Protein AF-A0A925U4M0-F1 (afdb_monomer)

Mean predicted aligned error: 16.51 Å

Foldseek 3Di:
DQDDPVVVVVLLVVLLVLLPDPLDDPVLSVVSVVVSVVLVVVSVCLVQLEAEEEEAEAPPLCRQLLVCLQQVHNPGDDDPPPDWPPDKDKDWHDGPDPVQVPPSYTYIYIYFTYQPPDDPVVSLVSLVVRLLRHQEYEYGGQFADDPSSLVSLQSSQVSVHHYQYEHEQCLVDDPVRVVVSLVRNCVSCPVRHDSLSHYYWYSFHAWDWDW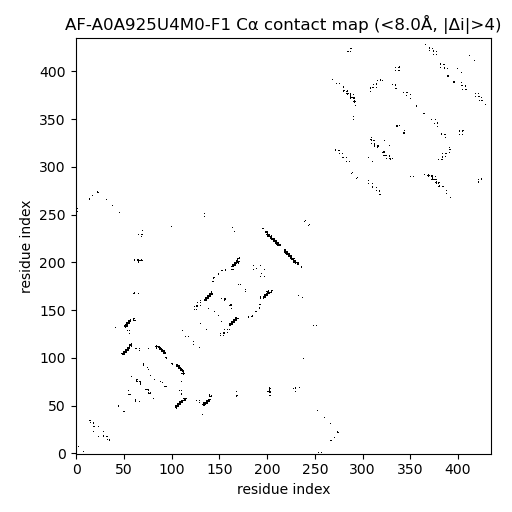DQDPVRDTDTDTHGDRIGCVSVVVSVSCCCPVCVVVSSVVSVVVVSVVVVVVSVVSLLVSLVSVLVVLLQVLLLVQLCCLLPVDPPPPPPCVQVNDLLNSLQVSCVSLPNHDDSVVSVVLLVQLLVLLPPVSVVLVVVSVCSVPPQVPDPPPPSNVVSLVNSLSRSVSSNLSSQLSNVQSSVVHQPPCGSNNSSVCCVVPDDSCVSSVVSNVVVVVVSVVPDDD

Nearest PDB structures (foldseek):
  1h65-assembly1_A  TM=5.424E-01  e=2.725E-06  Pisum sativum
  5gom-assembly1_A  TM=4.362E-01  e=3.294E-06  Homo sapiens
  1tq4-assembly1_A  TM=2.977E-01  e=3.727E-07  Mus musculus
  5fph-assembly4_C  TM=3.070E-01  e=1.404E-06  Mus musculus
  6jfl-assembly3_C  TM=3.004E-01  e=1.364E-05  Homo sapiens

Secondary structure (DSSP, 8-state):
-PPPHHHHHHHHHHHHHHHTSTTS-HHHHHHHHHHHHHHHHHHHHHHTTEEEEEEEE-TTS-HHHHHHHHHTS--S---SS-----S-EEEEE--S-TTTGGG--EEEEEE---GGGS-HHHHHHHHHHHHHH-SEEEEEESSS--HHHHHHHHHHHHTT--EEEEE--GGGS-HHHHHHHHHHHHHHTTTTS-GGGEEE-BSSPPPEEEEEE-TTS-EEEEEEPPPPB-HHHHHHHHHHHHHSHHHHHHHHHHHHHHHHHHHHHHHHHHHHHHHHHHHHHHHHHHHHHHHHH--TT-HHHHHHHT-HHHHHHHHHHHHT----HHHHHHHHHHHHHHH-HHHHHHHHHHHGGGTSTTS-TTTHHHHHHHHHHHHHHHHHHHHHHHHHHHHHTTS-GGGHHHHHHHHHHHHS-HHHHHHHHHHHHHHHHHTT---

Solvent-accessible surface area (backbone atoms only — not comparable to full-atom values): 24333 Å² total; per-residue (Å²): 129,79,81,56,68,68,61,54,53,55,50,50,51,52,52,49,56,53,48,71,37,90,86,55,55,74,71,54,30,50,54,52,48,53,53,52,50,52,53,50,56,54,51,50,34,62,74,62,44,48,44,33,38,29,38,41,38,50,67,87,26,44,61,39,38,36,50,20,44,75,62,73,45,89,82,50,80,77,62,96,70,90,61,76,57,86,60,78,46,76,44,83,46,79,77,89,55,77,86,67,68,74,76,75,60,44,38,28,40,31,47,52,56,40,55,79,79,51,58,76,74,52,37,54,49,49,52,52,50,52,54,70,67,30,67,34,36,39,39,31,34,62,65,71,76,50,72,68,56,46,52,50,54,48,54,40,39,78,70,72,45,55,57,37,41,32,37,26,55,49,79,79,50,53,76,66,55,52,51,52,39,49,55,54,43,54,63,72,37,60,94,68,48,57,74,86,33,56,37,63,25,13,32,72,35,72,64,41,81,42,76,44,74,43,98,86,72,50,77,44,81,42,83,39,81,49,76,54,43,48,65,63,46,51,51,48,53,48,48,52,51,66,80,35,36,72,59,50,53,50,48,50,49,50,55,47,51,49,56,50,52,52,53,53,50,52,53,52,52,54,53,38,52,51,55,46,49,56,52,37,53,53,50,18,47,52,41,12,48,48,65,30,61,60,72,84,88,51,71,92,71,43,72,60,74,68,30,69,24,45,54,42,32,53,44,22,48,64,67,69,54,76,54,53,63,70,58,21,41,52,51,47,51,50,48,38,56,34,51,33,69,66,39,49,53,54,53,51,62,61,72,51,64,81,70,67,66,79,80,44,85,94,62,50,62,70,72,50,16,56,63,50,10,53,50,48,21,49,55,42,45,53,52,44,54,47,50,50,49,26,56,75,64,77,38,54,68,96,66,35,58,43,51,52,40,50,48,50,66,73,73,50,62,65,67,71,72,41,45,68,50,50,53,56,53,52,56,55,50,67,75,66,58,80,134

Sequence (435 aa):
MPKSAAQYESTIEALRKLAASDELRDSERQAIGKELGEITEMLKKLEDGRVEIAVYGEINAGKSALLNALLGRKAFEVAAVGGKTRERVKADWTPTSKEFSANGAKLVLVDTPGLNEVDGATRELVARETARYADLVLFVTDGDLNEVEFNAVKTLHDLNKPVILVLNKIDRFTQRELSEIRASVAGRVKGIVADQDFVFAAGQPLPALRITVLPDGSEREEMRERKPIVEDLQARIFEILTREGKAVVALNASLFASEMSERIARLKVEARSAEAKALIEKFMWGKATVVAFNPVPWLDILGVVASDATMIVMLSRVYGEPISHENAQKLTNEIIGAWGVTGFVTLAMHLAASTIKTALPGVGVAVTALPQGLAAAWATYIVGNAASVYFRDGGWGKKGAKTIVKNILKNTDRASVLAPVKDRLTARLRTRAPE

Radius of gyration: 34.2 Å; Cα contacts (8 Å, |Δi|>4): 522; chains: 1; bounding box: 85×41×114 Å

Structure (mmCIF, N/CA/C/O backbone):
data_AF-A0A925U4M0-F1
#
_entry.id   AF-A0A925U4M0-F1
#
loop_
_atom_site.group_PDB
_atom_site.id
_atom_site.type_symbol
_atom_site.label_atom_id
_atom_site.label_alt_id
_atom_site.label_comp_id
_atom_site.label_asym_id
_atom_site.label_entity_id
_atom_site.label_seq_id
_atom_site.pdbx_PDB_ins_code
_atom_site.Cartn_x
_atom_site.Cartn_y
_atom_site.Cartn_z
_atom_site.occupancy
_atom_site.B_iso_or_equiv
_atom_site.auth_seq_id
_atom_site.auth_comp_id
_atom_site.auth_asym_id
_atom_site.auth_atom_id
_atom_site.pdbx_PDB_model_num
ATOM 1 N N . MET A 1 1 ? -7.082 -19.108 -11.069 1.00 28.72 1 MET A N 1
ATOM 2 C CA . MET A 1 1 ? -6.137 -19.159 -9.935 1.00 28.72 1 MET A CA 1
ATOM 3 C C . MET A 1 1 ? -5.183 -17.986 -10.074 1.00 28.72 1 MET A C 1
ATOM 5 O O . MET A 1 1 ? -4.778 -17.733 -11.206 1.00 28.72 1 MET A O 1
ATOM 9 N N . PRO A 1 2 ? -4.881 -17.235 -9.001 1.00 37.66 2 PRO A N 1
ATOM 10 C CA . PRO A 1 2 ? -3.840 -16.212 -9.062 1.00 37.66 2 PRO A CA 1
ATOM 11 C C . PRO A 1 2 ? -2.529 -16.865 -9.526 1.00 37.66 2 PRO A C 1
ATOM 13 O O . PRO A 1 2 ? -2.310 -18.053 -9.274 1.00 37.66 2 PRO A O 1
ATOM 16 N N . LYS A 1 3 ? -1.699 -16.119 -10.265 1.00 41.25 3 LYS A N 1
ATOM 17 C CA . LYS A 1 3 ? -0.364 -16.567 -10.696 1.00 41.25 3 LYS A CA 1
ATOM 18 C C . LYS A 1 3 ? 0.365 -17.181 -9.494 1.00 41.25 3 LYS A C 1
ATOM 20 O O . LYS A 1 3 ? 0.305 -16.617 -8.405 1.00 41.25 3 LYS A O 1
ATOM 25 N N . SER A 1 4 ? 0.983 -18.351 -9.672 1.00 50.88 4 SER A N 1
ATOM 26 C CA . SER A 1 4 ? 1.603 -19.113 -8.578 1.00 50.88 4 SER A CA 1
ATOM 27 C C . SER A 1 4 ? 2.565 -18.231 -7.776 1.00 50.88 4 SER A C 1
ATOM 29 O O . SER A 1 4 ? 3.336 -17.501 -8.397 1.00 50.88 4 SER A O 1
ATOM 31 N N . ALA A 1 5 ? 2.569 -18.327 -6.442 1.00 51.12 5 ALA A N 1
ATOM 32 C CA . ALA A 1 5 ? 3.470 -17.582 -5.547 1.00 51.12 5 ALA A CA 1
ATOM 33 C C . ALA A 1 5 ? 4.942 -17.587 -6.022 1.00 51.12 5 ALA A C 1
ATOM 35 O O . ALA A 1 5 ? 5.583 -16.541 -6.077 1.00 51.12 5 ALA A O 1
ATOM 36 N N . ALA A 1 6 ? 5.410 -18.719 -6.559 1.00 51.22 6 ALA A N 1
ATOM 37 C CA . ALA A 1 6 ? 6.735 -18.878 -7.170 1.00 51.22 6 ALA A CA 1
ATOM 38 C C . ALA A 1 6 ? 7.049 -17.888 -8.321 1.00 51.22 6 ALA A C 1
ATOM 40 O O . ALA A 1 6 ? 8.199 -17.507 -8.559 1.00 51.22 6 ALA A O 1
ATOM 41 N N . GLN A 1 7 ? 6.032 -17.438 -9.062 1.00 53.56 7 GLN A N 1
ATOM 42 C CA . GLN A 1 7 ? 6.191 -16.467 -10.148 1.00 53.56 7 GLN A CA 1
ATOM 43 C C . GLN A 1 7 ? 6.375 -15.039 -9.610 1.00 53.56 7 GLN A C 1
ATOM 45 O O . GLN A 1 7 ? 7.079 -14.238 -10.226 1.00 53.56 7 GLN A O 1
ATOM 50 N N . TYR A 1 8 ? 5.788 -14.723 -8.452 1.00 57.88 8 TYR A N 1
ATOM 51 C CA . TYR A 1 8 ? 6.026 -13.458 -7.758 1.00 57.88 8 TYR A CA 1
ATOM 52 C C . TYR A 1 8 ? 7.397 -13.445 -7.084 1.00 57.88 8 TYR A C 1
ATOM 54 O O . TYR A 1 8 ? 8.124 -12.469 -7.251 1.00 57.88 8 TYR A O 1
ATOM 62 N N . GLU A 1 9 ? 7.793 -14.536 -6.424 1.00 61.78 9 GLU A N 1
ATOM 63 C CA . GLU A 1 9 ? 9.118 -14.660 -5.801 1.00 61.78 9 GLU A CA 1
ATOM 64 C C . GLU A 1 9 ? 10.250 -14.466 -6.813 1.00 61.78 9 GLU A C 1
ATOM 66 O O . GLU A 1 9 ? 11.107 -13.604 -6.624 1.00 61.78 9 GLU A O 1
ATOM 71 N N . SER A 1 10 ? 10.211 -15.189 -7.938 1.00 57.25 10 SER A N 1
ATOM 72 C CA . SER A 1 10 ? 11.219 -15.050 -9.000 1.00 57.25 10 SER A CA 1
ATOM 73 C C . SER A 1 10 ? 11.264 -13.639 -9.598 1.00 57.25 10 SER A C 1
ATOM 75 O O . SER A 1 10 ? 12.342 -13.127 -9.910 1.00 57.25 10 SER A O 1
ATOM 77 N N . THR A 1 11 ? 10.112 -12.972 -9.719 1.00 57.16 11 THR A N 1
ATOM 78 C CA . THR A 1 11 ? 10.042 -11.589 -10.214 1.00 57.16 11 THR A CA 1
ATOM 79 C C . THR A 1 11 ? 10.620 -10.598 -9.201 1.00 57.16 11 THR A C 1
ATOM 81 O O . THR A 1 11 ? 11.370 -9.700 -9.582 1.00 57.16 11 THR A O 1
ATOM 84 N N . ILE A 1 12 ? 10.321 -10.768 -7.912 1.00 64.88 12 ILE A N 1
ATOM 85 C CA . ILE A 1 12 ? 10.862 -9.932 -6.832 1.00 64.88 12 ILE A CA 1
ATOM 86 C C . ILE A 1 12 ? 12.367 -10.124 -6.704 1.00 64.88 12 ILE A C 1
ATOM 88 O O . ILE A 1 12 ? 13.091 -9.148 -6.529 1.00 64.88 12 ILE A O 1
ATOM 92 N N . GLU A 1 13 ? 12.861 -11.353 -6.827 1.00 67.12 13 GLU A N 1
ATOM 93 C CA . GLU A 1 13 ? 14.292 -11.622 -6.761 1.00 67.12 13 GLU A CA 1
ATOM 94 C C . GLU A 1 13 ? 15.044 -10.994 -7.943 1.00 67.12 13 GLU A C 1
ATOM 96 O O . GLU A 1 13 ? 16.106 -10.399 -7.752 1.00 67.12 13 GLU A O 1
ATOM 101 N N . ALA A 1 14 ? 14.470 -11.045 -9.150 1.00 60.22 14 ALA A N 1
ATOM 102 C CA . ALA A 1 14 ? 15.018 -10.348 -10.311 1.00 60.22 14 ALA A CA 1
ATOM 103 C C . ALA A 1 14 ? 15.070 -8.823 -10.093 1.00 60.22 14 ALA A C 1
ATOM 105 O O . ALA A 1 14 ? 16.098 -8.199 -10.353 1.00 60.22 14 ALA A O 1
ATOM 106 N N . LEU A 1 15 ? 14.003 -8.229 -9.548 1.00 61.56 15 LEU A N 1
ATOM 107 C CA . LEU A 1 15 ? 13.962 -6.797 -9.234 1.00 61.56 15 LEU A CA 1
ATOM 108 C C . LEU A 1 15 ? 14.928 -6.411 -8.102 1.00 61.56 15 LEU A C 1
ATOM 110 O O . LEU A 1 15 ? 15.533 -5.345 -8.162 1.00 61.56 15 LEU A O 1
ATOM 114 N N . ARG A 1 16 ? 15.136 -7.275 -7.099 1.00 68.00 16 ARG A N 1
ATOM 115 C CA . ARG A 1 16 ? 16.151 -7.064 -6.051 1.00 68.00 16 ARG A CA 1
ATOM 116 C C . ARG A 1 16 ? 17.565 -7.075 -6.621 1.00 68.00 16 ARG A C 1
ATOM 118 O O . ARG A 1 16 ? 18.362 -6.218 -6.254 1.00 68.00 16 ARG A O 1
ATOM 125 N N . LYS A 1 17 ? 17.873 -8.015 -7.523 1.00 65.81 17 LYS A N 1
ATOM 126 C CA . LYS A 1 17 ? 19.178 -8.077 -8.207 1.00 65.81 17 LYS A CA 1
ATOM 127 C C . LYS A 1 17 ? 19.435 -6.818 -9.029 1.00 65.81 17 LYS A C 1
ATOM 129 O O . LYS A 1 17 ? 20.536 -6.283 -8.979 1.00 65.81 17 LYS A O 1
ATOM 134 N N . LEU A 1 18 ? 18.409 -6.312 -9.709 1.00 61.78 18 LEU A N 1
ATOM 135 C CA . LEU A 1 18 ? 18.486 -5.046 -10.427 1.00 61.78 18 LEU A CA 1
ATOM 136 C C . LEU A 1 18 ? 18.693 -3.856 -9.477 1.00 61.78 18 LEU A C 1
ATOM 138 O O . LEU A 1 18 ? 19.585 -3.048 -9.710 1.00 61.78 18 LEU A O 1
ATOM 142 N N . ALA A 1 19 ? 17.922 -3.756 -8.390 1.00 61.25 19 ALA A N 1
ATOM 143 C CA . ALA A 1 19 ? 18.089 -2.690 -7.400 1.00 61.25 19 ALA A CA 1
ATOM 144 C C . ALA A 1 19 ? 19.505 -2.688 -6.792 1.00 61.25 19 ALA A C 1
ATOM 146 O O . ALA A 1 19 ? 20.072 -1.629 -6.535 1.00 61.25 19 ALA A O 1
ATOM 147 N N . ALA A 1 20 ? 20.099 -3.869 -6.608 1.00 64.81 20 ALA A N 1
ATOM 148 C CA . ALA A 1 20 ? 21.465 -4.034 -6.119 1.00 64.81 20 ALA A CA 1
ATOM 149 C C . ALA A 1 20 ? 22.556 -3.775 -7.177 1.00 64.81 20 ALA A C 1
ATOM 151 O O . ALA A 1 20 ? 23.730 -3.724 -6.822 1.00 64.81 20 ALA A O 1
ATOM 152 N N . SER A 1 21 ? 22.203 -3.615 -8.456 1.00 63.81 21 SER A N 1
ATOM 153 C CA . SER A 1 21 ? 23.168 -3.323 -9.521 1.00 63.81 21 SER A CA 1
ATOM 154 C C . SER A 1 21 ? 23.611 -1.858 -9.486 1.00 63.81 21 SER A C 1
ATOM 156 O O . SER A 1 21 ? 22.821 -0.968 -9.162 1.00 63.81 21 SER A O 1
ATOM 158 N N . ASP A 1 22 ? 24.869 -1.583 -9.837 1.00 58.28 22 ASP A N 1
ATOM 159 C CA . ASP A 1 22 ? 25.444 -0.223 -9.888 1.00 58.28 22 ASP A CA 1
ATOM 160 C C . ASP A 1 22 ? 24.971 0.611 -11.090 1.00 58.28 22 ASP A C 1
ATOM 162 O O . ASP A 1 22 ? 25.480 1.699 -11.348 1.00 58.28 22 ASP A O 1
ATOM 166 N N . GLU A 1 23 ? 23.985 0.114 -11.837 1.00 53.41 23 GLU A N 1
ATOM 167 C CA . GLU A 1 23 ? 23.449 0.771 -13.030 1.00 53.41 23 GLU A CA 1
ATOM 168 C C . GLU A 1 23 ? 22.382 1.836 -12.707 1.00 53.41 23 GLU A C 1
ATOM 170 O O . GLU A 1 23 ? 22.063 2.666 -13.560 1.00 53.41 23 GLU A O 1
ATOM 175 N N . LEU A 1 24 ? 21.850 1.843 -11.479 1.00 54.28 24 LEU A N 1
ATOM 176 C CA . LEU A 1 24 ? 20.812 2.771 -11.013 1.00 54.28 24 LEU A CA 1
ATOM 177 C C . LEU A 1 24 ? 21.396 3.890 -10.144 1.00 54.28 24 LEU A C 1
ATOM 179 O O . LEU A 1 24 ? 22.351 3.679 -9.397 1.00 54.28 24 LEU A O 1
ATOM 183 N N . ARG A 1 25 ? 20.784 5.080 -10.180 1.00 54.09 25 ARG A N 1
ATOM 184 C CA . ARG A 1 25 ? 21.136 6.163 -9.244 1.00 54.09 25 ARG A CA 1
ATOM 185 C C . ARG A 1 25 ? 20.678 5.806 -7.830 1.00 54.09 25 ARG A C 1
ATOM 187 O O . ARG A 1 25 ? 19.653 5.150 -7.657 1.00 54.09 25 ARG A O 1
ATOM 194 N N . ASP A 1 26 ? 21.353 6.334 -6.811 1.00 60.19 26 ASP A N 1
ATOM 195 C CA . ASP A 1 26 ? 21.027 6.057 -5.401 1.00 60.19 26 ASP A CA 1
ATOM 196 C C . ASP A 1 26 ? 19.564 6.360 -5.033 1.00 60.19 26 ASP A C 1
ATOM 198 O O . ASP A 1 26 ? 18.933 5.605 -4.292 1.00 60.19 26 ASP A O 1
ATOM 202 N N . SER A 1 27 ? 18.986 7.424 -5.598 1.00 51.03 27 SER A N 1
ATOM 203 C CA . SER A 1 27 ? 17.575 7.778 -5.402 1.00 51.03 27 SER A CA 1
ATOM 204 C C . SER A 1 27 ? 16.608 6.754 -6.007 1.00 51.03 27 SER A C 1
ATOM 206 O O . SER A 1 27 ? 15.559 6.475 -5.432 1.00 51.03 27 SER A O 1
ATOM 208 N N . GLU A 1 28 ? 16.959 6.183 -7.163 1.00 55.91 28 GLU A N 1
ATOM 209 C CA . GLU A 1 28 ? 16.168 5.158 -7.858 1.00 55.91 28 GLU A CA 1
ATOM 210 C C . GLU A 1 28 ? 16.283 3.826 -7.106 1.00 55.91 28 GLU A C 1
ATOM 212 O O . GLU A 1 28 ? 15.276 3.181 -6.820 1.00 55.91 28 GLU A O 1
ATOM 217 N N . ARG A 1 29 ? 17.496 3.469 -6.666 1.00 62.03 29 ARG A N 1
ATOM 218 C CA . ARG A 1 29 ? 17.763 2.301 -5.817 1.00 62.03 29 ARG A CA 1
ATOM 219 C C . ARG A 1 29 ? 16.961 2.345 -4.512 1.00 62.03 29 ARG A C 1
ATOM 221 O O . ARG A 1 29 ? 16.374 1.334 -4.130 1.00 62.03 29 ARG A O 1
ATOM 228 N N . GLN A 1 30 ? 16.892 3.497 -3.842 1.00 61.69 30 GLN A N 1
ATOM 229 C CA . GLN A 1 30 ? 16.105 3.654 -2.612 1.00 61.69 30 GLN A CA 1
ATOM 230 C C . GLN A 1 30 ? 14.595 3.552 -2.853 1.00 61.69 30 GLN A C 1
ATOM 232 O O . GLN A 1 30 ? 13.906 2.878 -2.086 1.00 61.69 30 GLN A O 1
ATOM 237 N N . ALA A 1 31 ? 14.076 4.182 -3.912 1.00 61.53 31 ALA A N 1
ATOM 238 C CA . ALA A 1 31 ? 12.654 4.119 -4.248 1.00 61.53 31 ALA A CA 1
ATOM 239 C C . ALA A 1 31 ? 12.213 2.681 -4.568 1.00 61.53 31 ALA A C 1
ATOM 241 O O . ALA A 1 31 ? 11.257 2.180 -3.974 1.00 61.53 31 ALA A O 1
ATOM 242 N N . ILE A 1 32 ? 12.975 1.991 -5.423 1.00 62.84 32 ILE A N 1
ATOM 243 C CA . ILE A 1 32 ? 12.726 0.594 -5.793 1.00 62.84 32 ILE A CA 1
ATOM 244 C C . ILE A 1 32 ? 12.887 -0.318 -4.572 1.00 62.84 32 ILE A C 1
ATOM 246 O O . ILE A 1 32 ? 12.064 -1.200 -4.348 1.00 62.84 32 ILE A O 1
ATOM 250 N N . GLY A 1 33 ? 13.916 -0.101 -3.747 1.00 65.50 33 GLY A N 1
ATOM 251 C CA . GLY A 1 33 ? 14.148 -0.882 -2.532 1.00 65.50 33 GLY A CA 1
ATOM 252 C C . GLY A 1 33 ? 12.995 -0.782 -1.532 1.00 65.50 33 GLY A C 1
ATOM 253 O O . GLY A 1 33 ? 12.542 -1.807 -1.019 1.00 65.50 33 GLY A O 1
ATOM 254 N N . LYS A 1 34 ? 12.474 0.431 -1.303 1.00 65.38 34 LYS A N 1
ATOM 255 C CA . LYS A 1 34 ? 11.296 0.658 -0.455 1.00 65.38 34 LYS A CA 1
ATOM 256 C C . LYS A 1 34 ? 10.076 -0.074 -1.011 1.00 65.38 34 LYS A C 1
ATOM 258 O O . LYS A 1 34 ? 9.442 -0.838 -0.291 1.00 65.38 34 LYS A O 1
ATOM 263 N N . GLU A 1 35 ? 9.792 0.105 -2.296 1.00 62.12 35 GLU A N 1
ATOM 264 C CA . GLU A 1 35 ? 8.637 -0.506 -2.955 1.00 62.12 35 GLU A CA 1
ATOM 265 C C . GLU A 1 35 ? 8.719 -2.044 -2.977 1.00 62.12 35 GLU A C 1
ATOM 267 O O . GLU A 1 35 ? 7.726 -2.720 -2.724 1.00 62.12 35 GLU A O 1
ATOM 272 N N . LEU A 1 36 ? 9.908 -2.625 -3.171 1.00 64.56 36 LEU A N 1
ATOM 273 C CA . LEU A 1 36 ? 10.122 -4.075 -3.070 1.00 64.56 36 LEU A CA 1
ATOM 274 C C . LEU A 1 36 ? 9.954 -4.605 -1.645 1.00 64.56 36 LEU A C 1
ATOM 276 O O . LEU A 1 36 ? 9.440 -5.714 -1.467 1.00 64.56 36 LEU A O 1
ATOM 280 N N . GLY A 1 37 ? 10.390 -3.841 -0.640 1.00 67.56 37 GLY A N 1
ATOM 281 C CA . GLY A 1 37 ? 10.154 -4.159 0.767 1.00 67.56 37 GLY A CA 1
ATOM 282 C C . GLY A 1 37 ? 8.659 -4.253 1.069 1.00 67.56 37 GLY A C 1
ATOM 283 O O . GLY A 1 37 ? 8.209 -5.271 1.595 1.00 67.56 37 GLY A O 1
ATOM 284 N N . GLU A 1 38 ? 7.893 -3.248 0.633 1.00 66.12 38 GLU A N 1
ATOM 285 C CA . GLU A 1 38 ? 6.431 -3.198 0.773 1.00 66.12 38 GLU A CA 1
ATOM 286 C C . GLU A 1 38 ? 5.757 -4.412 0.113 1.00 66.12 38 GLU A C 1
ATOM 288 O O . GLU A 1 38 ? 5.007 -5.139 0.766 1.00 66.12 38 GLU A O 1
ATOM 293 N N . ILE A 1 39 ? 6.078 -4.692 -1.158 1.00 64.12 39 ILE A N 1
ATOM 294 C CA . ILE A 1 39 ? 5.521 -5.837 -1.903 1.00 64.12 39 ILE A CA 1
ATOM 295 C C . ILE A 1 39 ? 5.818 -7.159 -1.176 1.00 64.12 39 ILE A C 1
ATOM 297 O O . ILE A 1 39 ? 4.949 -8.026 -1.071 1.00 64.12 39 ILE A O 1
ATOM 301 N N . THR A 1 40 ? 7.040 -7.319 -0.659 1.00 67.44 40 THR A N 1
ATOM 302 C CA . THR A 1 40 ? 7.457 -8.537 0.052 1.00 67.44 40 THR A CA 1
ATOM 303 C C . THR A 1 40 ? 6.652 -8.736 1.336 1.00 67.44 40 THR A C 1
ATOM 305 O O . THR A 1 40 ? 6.177 -9.841 1.596 1.00 67.44 40 THR A O 1
ATOM 308 N N . GLU A 1 41 ? 6.493 -7.685 2.149 1.00 70.06 41 GLU A N 1
ATOM 309 C CA . GLU A 1 41 ? 5.750 -7.773 3.412 1.00 70.06 41 GLU A CA 1
ATOM 310 C C . GLU A 1 41 ? 4.291 -8.170 3.165 1.00 70.06 41 GLU A C 1
ATOM 312 O O . GLU A 1 41 ? 3.733 -9.018 3.868 1.00 70.06 41 GLU A O 1
ATOM 317 N N . MET A 1 42 ? 3.693 -7.608 2.120 1.00 65.19 42 MET A N 1
ATOM 318 C CA . MET A 1 42 ? 2.308 -7.874 1.771 1.00 65.19 42 MET A CA 1
ATOM 319 C C . MET A 1 42 ? 2.092 -9.278 1.176 1.00 65.19 42 MET A C 1
ATOM 321 O O . MET A 1 42 ? 1.094 -9.922 1.496 1.00 65.19 42 MET A O 1
ATOM 325 N N . LEU A 1 43 ? 3.022 -9.804 0.367 1.00 64.44 43 LEU A N 1
ATOM 326 C CA . LEU A 1 43 ? 2.958 -11.205 -0.085 1.00 64.44 43 LEU A CA 1
ATOM 327 C C . LEU A 1 43 ? 3.067 -12.178 1.084 1.00 64.44 43 LEU A C 1
ATOM 329 O O . LEU A 1 43 ? 2.277 -13.113 1.182 1.00 64.44 43 LEU A O 1
ATOM 333 N N . LYS A 1 44 ? 3.978 -11.902 2.021 1.00 68.00 44 LYS A N 1
ATOM 334 C CA . LYS A 1 44 ? 4.116 -12.700 3.238 1.00 68.00 44 LYS A CA 1
ATOM 335 C C . LYS A 1 44 ? 2.825 -12.693 4.065 1.00 68.00 44 LYS A C 1
ATOM 337 O O . LYS A 1 44 ? 2.435 -13.715 4.617 1.00 68.00 44 LYS A O 1
ATOM 342 N N . LYS A 1 45 ? 2.132 -11.550 4.149 1.00 69.38 45 LYS A N 1
ATOM 343 C CA . LYS A 1 45 ? 0.817 -11.450 4.807 1.00 69.38 45 LYS A CA 1
ATOM 344 C C . LYS A 1 45 ? -0.217 -12.381 4.155 1.00 69.38 45 LYS A C 1
ATOM 346 O O . LYS A 1 45 ? -0.948 -13.060 4.877 1.00 69.38 45 LYS A O 1
ATOM 351 N N . LEU A 1 46 ? -0.255 -12.430 2.821 1.00 64.44 46 LEU A N 1
ATOM 352 C CA . LEU A 1 46 ? -1.151 -13.312 2.065 1.00 64.44 46 LEU A CA 1
ATOM 353 C C . LEU A 1 46 ? -0.819 -14.796 2.263 1.00 64.44 46 LEU A C 1
ATOM 355 O O . LEU A 1 46 ? -1.729 -15.587 2.496 1.00 64.44 46 LEU A O 1
ATOM 359 N N . GLU A 1 47 ? 0.461 -15.169 2.199 1.00 62.62 47 GLU A N 1
ATOM 360 C CA . GLU A 1 47 ? 0.920 -16.549 2.417 1.00 62.62 47 GLU A CA 1
ATOM 361 C C . GLU A 1 47 ? 0.612 -17.045 3.829 1.00 62.62 47 GLU A C 1
ATOM 363 O O . GLU A 1 47 ? 0.133 -18.164 4.007 1.00 62.62 47 GLU A O 1
ATOM 368 N N . ASP A 1 48 ? 0.829 -16.194 4.832 1.00 66.88 48 ASP A N 1
ATOM 369 C CA . ASP A 1 48 ? 0.566 -16.532 6.229 1.00 66.88 48 ASP A CA 1
ATOM 370 C C . ASP A 1 48 ? -0.937 -16.577 6.570 1.00 66.88 48 ASP A C 1
ATOM 372 O O . ASP A 1 48 ? -1.289 -16.930 7.699 1.00 66.88 48 ASP A O 1
ATOM 376 N N . GLY A 1 49 ? -1.823 -16.163 5.651 1.00 66.06 49 GLY A N 1
ATOM 377 C CA . GLY A 1 49 ? -3.253 -15.998 5.925 1.00 66.06 49 GLY A CA 1
ATOM 378 C C . GLY A 1 49 ? -3.518 -15.030 7.084 1.00 66.06 49 GLY A C 1
ATOM 379 O O . GLY A 1 49 ? -4.440 -15.245 7.878 1.00 66.06 49 GLY A O 1
ATOM 380 N N . ARG A 1 50 ? -2.661 -14.010 7.235 1.00 76.38 50 ARG A N 1
ATOM 381 C CA . ARG A 1 50 ? -2.728 -13.033 8.328 1.00 76.38 50 ARG A CA 1
ATOM 382 C C . ARG A 1 50 ? -3.770 -11.965 8.027 1.00 76.38 50 ARG A C 1
ATOM 384 O O . ARG A 1 50 ? -3.723 -11.333 6.974 1.00 76.38 50 ARG A O 1
ATOM 391 N N . VAL A 1 51 ? -4.652 -11.733 8.993 1.00 79.69 51 VAL A N 1
ATOM 392 C CA . VAL A 1 51 ? -5.631 -10.645 8.968 1.00 79.69 51 VAL A CA 1
ATOM 393 C C . VAL A 1 51 ? -5.161 -9.555 9.923 1.00 79.69 51 VAL A C 1
ATOM 395 O O . VAL A 1 51 ? -5.050 -9.785 11.128 1.00 79.69 51 VAL A O 1
ATOM 398 N N . GLU A 1 52 ? -4.869 -8.374 9.387 1.00 85.75 52 GLU A N 1
ATOM 399 C CA . GLU A 1 52 ? -4.421 -7.216 10.159 1.00 85.75 52 GLU A CA 1
ATOM 400 C C . GLU A 1 52 ? -5.602 -6.288 10.464 1.00 85.75 52 GLU A C 1
ATOM 402 O O . GLU A 1 52 ? -6.237 -5.733 9.565 1.00 85.75 52 GLU A O 1
ATOM 407 N N . ILE A 1 53 ? -5.879 -6.106 11.753 1.00 89.81 53 ILE A N 1
ATOM 408 C CA . ILE A 1 53 ? -6.894 -5.193 12.273 1.00 89.81 53 ILE A CA 1
ATOM 409 C C . ILE A 1 53 ? -6.160 -3.976 12.826 1.00 89.81 53 ILE A C 1
ATOM 411 O O . ILE A 1 53 ? -5.482 -4.062 13.852 1.00 89.81 53 ILE A O 1
ATOM 415 N N . ALA A 1 54 ? -6.271 -2.845 12.140 1.00 90.31 54 ALA A N 1
ATOM 416 C CA . ALA A 1 54 ? -5.599 -1.620 12.550 1.00 90.31 54 ALA A CA 1
ATOM 417 C C . ALA A 1 54 ? -6.532 -0.715 13.347 1.00 90.31 54 ALA A C 1
ATOM 419 O O . ALA A 1 54 ? -7.708 -0.575 13.018 1.00 90.31 54 ALA A O 1
ATOM 420 N N . VAL A 1 55 ? -5.998 -0.056 14.371 1.00 90.06 55 VAL A N 1
ATOM 421 C CA . VAL A 1 55 ? -6.739 0.934 15.156 1.00 90.06 55 VAL A CA 1
ATOM 422 C C . VAL A 1 55 ? -6.315 2.323 14.740 1.00 90.06 55 VAL A C 1
ATOM 424 O O . VAL A 1 55 ? -5.127 2.631 14.748 1.00 90.06 55 VAL A O 1
ATOM 427 N N . TYR A 1 56 ? -7.283 3.165 14.399 1.00 88.00 56 TYR A N 1
ATOM 428 C CA . TYR A 1 56 ? -7.075 4.521 13.907 1.00 88.00 56 TYR A CA 1
ATOM 429 C C . TYR A 1 56 ? -7.938 5.516 14.683 1.00 88.00 56 TYR A C 1
ATOM 431 O O . TYR A 1 56 ? -8.945 5.127 15.256 1.00 88.00 56 TYR A O 1
ATOM 439 N N . GLY A 1 57 ? -7.544 6.788 14.752 1.00 87.88 57 GLY A N 1
ATOM 440 C CA . GLY A 1 57 ? -8.289 7.809 15.500 1.00 87.88 57 GLY A CA 1
ATOM 441 C C . GLY A 1 57 ? -7.395 8.825 16.204 1.00 87.88 57 GLY A C 1
ATOM 442 O O . GLY A 1 57 ? -6.157 8.755 16.142 1.00 87.88 57 GLY A O 1
ATOM 443 N N . GLU A 1 58 ? -8.008 9.781 16.895 1.00 84.56 58 GLU A N 1
ATOM 444 C CA . GLU A 1 58 ? -7.286 10.876 17.543 1.00 84.56 58 GLU A CA 1
ATOM 445 C C . GLU A 1 58 ? -6.354 10.419 18.675 1.00 84.56 58 GLU A C 1
ATOM 447 O O . GLU A 1 58 ? -6.421 9.301 19.207 1.00 84.56 58 GLU A O 1
ATOM 452 N N . ILE A 1 59 ? -5.406 11.291 19.019 1.00 78.81 59 ILE A N 1
ATOM 453 C CA . ILE A 1 59 ? -4.553 11.102 20.196 1.00 78.81 59 ILE A CA 1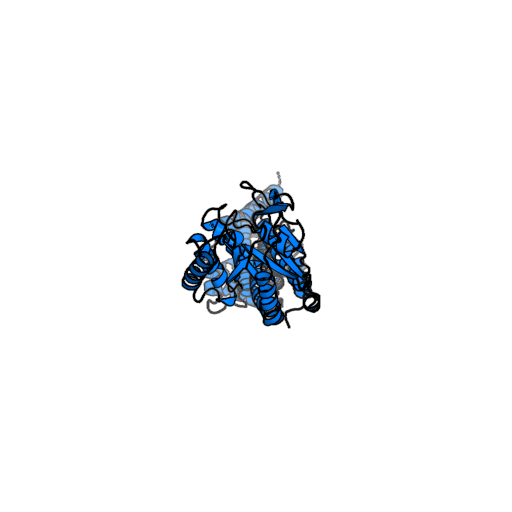
ATOM 454 C C . ILE A 1 59 ? -5.457 11.120 21.430 1.00 78.81 59 ILE A C 1
ATOM 456 O O . ILE A 1 59 ? -6.428 11.862 21.483 1.00 78.81 59 ILE A O 1
ATOM 460 N N . ASN A 1 60 ? -5.150 10.284 22.420 1.00 82.38 60 ASN A N 1
ATOM 461 C CA . ASN A 1 60 ? -5.941 10.121 23.642 1.00 82.38 60 ASN A CA 1
ATOM 462 C C . ASN A 1 60 ? -7.344 9.521 23.467 1.00 82.38 60 ASN A C 1
ATOM 464 O O . ASN A 1 60 ? -7.971 9.257 24.489 1.00 82.38 60 ASN A O 1
ATOM 468 N N . ALA A 1 61 ? -7.801 9.172 22.258 1.00 87.31 61 ALA A N 1
ATOM 469 C CA . ALA A 1 61 ? -9.052 8.420 22.064 1.00 87.31 61 ALA A CA 1
ATOM 470 C C . ALA A 1 61 ? -9.031 7.031 22.749 1.00 87.31 61 ALA A C 1
ATOM 472 O O . ALA A 1 61 ? -10.057 6.383 22.923 1.00 87.31 61 ALA A O 1
ATOM 473 N N . GLY A 1 62 ? -7.854 6.576 23.200 1.00 88.19 62 GLY A N 1
ATOM 474 C CA . GLY A 1 62 ? -7.677 5.354 23.987 1.00 88.19 62 GLY A CA 1
ATOM 475 C C . GLY A 1 62 ? -7.419 4.102 23.147 1.00 88.19 62 GLY A C 1
ATOM 476 O O . GLY A 1 62 ? -7.731 3.006 23.598 1.00 88.19 62 GLY A O 1
ATOM 477 N N . LYS A 1 63 ? -6.828 4.262 21.955 1.00 90.06 63 LYS A N 1
ATOM 478 C CA . LYS A 1 63 ? -6.478 3.184 21.009 1.00 90.06 63 LYS A CA 1
ATOM 479 C C . LYS A 1 63 ? -5.673 2.049 21.653 1.00 90.06 63 LYS A C 1
ATOM 481 O O . LYS A 1 63 ? -6.134 0.915 21.694 1.00 90.06 63 LYS A O 1
ATOM 486 N N . SER A 1 64 ? -4.516 2.362 22.234 1.00 89.31 64 SER A N 1
ATOM 487 C CA . SER A 1 64 ? -3.618 1.374 22.849 1.00 89.31 64 SER A CA 1
ATOM 488 C C . SER A 1 64 ? -4.255 0.688 24.068 1.00 89.31 64 SER A C 1
ATOM 490 O O . SER A 1 64 ? -4.074 -0.509 24.284 1.00 89.31 64 SER A O 1
ATOM 492 N N . ALA A 1 65 ? -5.071 1.418 24.838 1.00 91.62 65 ALA A N 1
ATOM 493 C CA . ALA A 1 65 ? -5.838 0.857 25.952 1.00 91.62 65 ALA A CA 1
ATOM 494 C C . ALA A 1 65 ? -6.932 -0.112 25.468 1.00 91.62 65 ALA A C 1
ATOM 496 O O . ALA A 1 65 ? -7.073 -1.202 26.018 1.00 91.62 65 ALA A O 1
ATOM 497 N N . LEU A 1 66 ? -7.659 0.252 24.407 1.00 93.25 66 LEU A N 1
ATOM 498 C CA . LEU A 1 66 ? -8.654 -0.606 23.761 1.00 93.25 66 LEU A CA 1
ATOM 499 C C . LEU A 1 66 ? -8.012 -1.884 23.205 1.00 93.25 66 LEU A C 1
ATOM 501 O O . LEU A 1 66 ? -8.535 -2.976 23.407 1.00 93.25 66 LEU A O 1
ATOM 505 N N . LEU A 1 67 ? -6.843 -1.769 22.576 1.00 92.50 67 LEU A N 1
ATOM 506 C CA . LEU A 1 67 ? -6.084 -2.912 22.077 1.00 92.50 67 LEU A CA 1
ATOM 507 C C . LEU A 1 67 ? -5.631 -3.862 23.190 1.00 92.50 67 LEU A C 1
ATOM 509 O O . LEU A 1 67 ? -5.794 -5.075 23.074 1.00 92.50 67 LEU A O 1
ATOM 513 N N . ASN A 1 68 ? -5.106 -3.325 24.291 1.00 91.81 68 ASN A N 1
ATOM 514 C CA . ASN A 1 68 ? -4.741 -4.129 25.458 1.00 91.81 68 ASN A CA 1
ATOM 515 C C . ASN A 1 68 ? -5.954 -4.848 26.067 1.00 91.81 68 ASN A C 1
ATOM 517 O O . ASN A 1 68 ? -5.834 -5.999 26.488 1.00 91.81 68 ASN A O 1
ATOM 521 N N . ALA A 1 69 ? -7.121 -4.196 26.081 1.00 92.19 69 ALA A N 1
ATOM 522 C CA . ALA A 1 69 ? -8.368 -4.810 26.523 1.00 92.19 69 ALA A CA 1
ATOM 523 C C . ALA A 1 69 ? -8.801 -5.962 25.608 1.00 92.19 69 ALA A C 1
ATOM 525 O O . ALA A 1 69 ? -9.135 -7.034 26.107 1.00 92.19 69 ALA A O 1
ATOM 526 N N . LEU A 1 70 ? -8.718 -5.785 24.283 1.00 90.94 70 LEU A N 1
ATOM 527 C CA . LEU A 1 70 ? -9.000 -6.850 23.314 1.00 90.94 70 LEU A CA 1
ATOM 528 C C . LEU A 1 70 ? -8.045 -8.043 23.467 1.00 90.94 70 LEU A C 1
ATOM 530 O O . LEU A 1 70 ? -8.482 -9.190 23.372 1.00 90.94 70 LEU A O 1
ATOM 534 N N . LEU A 1 71 ? -6.759 -7.785 23.727 1.00 89.62 71 LEU A N 1
ATOM 535 C CA . LEU A 1 71 ? -5.746 -8.820 23.953 1.00 89.62 71 LEU A CA 1
ATOM 536 C C . LEU A 1 71 ? -5.863 -9.523 25.313 1.00 89.62 71 LEU A C 1
ATOM 538 O O . LEU A 1 71 ? -5.292 -10.599 25.485 1.00 89.62 71 LEU A O 1
ATOM 542 N N . GLY A 1 72 ? -6.494 -8.891 26.304 1.00 87.88 72 GLY A N 1
ATOM 543 C CA . GLY A 1 72 ? -6.471 -9.345 27.698 1.00 87.88 72 GLY A CA 1
ATOM 544 C C . GLY A 1 72 ? -5.096 -9.235 28.379 1.00 87.88 72 GLY A C 1
ATOM 545 O O . GLY A 1 72 ? -4.907 -9.773 29.468 1.00 87.88 72 GLY A O 1
ATOM 546 N N . ARG A 1 73 ? -4.123 -8.551 27.759 1.00 88.12 73 ARG A N 1
ATOM 547 C CA . ARG A 1 73 ? -2.767 -8.321 28.292 1.00 88.12 73 ARG A CA 1
ATOM 548 C C . ARG A 1 73 ? -2.228 -6.960 27.857 1.00 88.12 73 ARG A C 1
ATOM 550 O O . ARG A 1 73 ? -2.622 -6.433 26.822 1.00 88.12 73 ARG A O 1
ATOM 557 N N . LYS A 1 74 ? -1.272 -6.417 28.615 1.00 85.56 74 LYS A N 1
ATOM 558 C CA . LYS A 1 74 ? -0.558 -5.181 28.257 1.00 85.56 74 LYS A CA 1
ATOM 559 C C . LYS A 1 74 ? 0.527 -5.488 27.217 1.00 85.56 74 LYS A C 1
ATOM 561 O O . LYS A 1 74 ? 1.587 -5.988 27.579 1.00 85.56 74 LYS A O 1
ATOM 566 N N . ALA A 1 75 ? 0.244 -5.236 25.942 1.00 84.38 75 ALA A N 1
ATOM 567 C CA . ALA A 1 75 ? 1.195 -5.366 24.831 1.00 84.38 75 ALA A CA 1
ATOM 568 C C . ALA A 1 75 ? 1.540 -4.018 24.177 1.00 84.38 75 ALA A C 1
ATOM 570 O O . ALA A 1 75 ? 2.622 -3.874 23.618 1.00 84.38 75 ALA A O 1
ATOM 571 N N . PHE A 1 76 ? 0.638 -3.041 24.268 1.00 84.12 76 PHE A N 1
ATOM 572 C CA . PHE A 1 76 ? 0.807 -1.693 23.735 1.00 84.12 76 PHE A CA 1
ATOM 573 C C . PHE A 1 76 ? 1.039 -0.698 24.873 1.00 84.12 76 PHE A C 1
ATOM 575 O O . PHE A 1 76 ? 0.411 -0.799 25.933 1.00 84.12 76 PHE A O 1
ATOM 582 N N . GLU A 1 77 ? 1.935 0.262 24.667 1.00 79.06 77 GLU A N 1
ATOM 583 C CA . GLU A 1 77 ? 2.240 1.285 25.665 1.00 79.06 77 GLU A CA 1
ATOM 584 C C . GLU A 1 77 ? 1.082 2.289 25.782 1.00 79.06 77 GLU A C 1
ATOM 586 O O . GLU A 1 77 ? 0.584 2.807 24.786 1.00 79.06 77 GLU A O 1
ATOM 591 N N . VAL A 1 78 ? 0.630 2.556 27.011 1.00 65.56 78 VAL A N 1
ATOM 592 C CA . VAL A 1 78 ? -0.434 3.529 27.297 1.00 65.56 78 VAL A CA 1
ATOM 593 C C . VAL A 1 78 ? 0.194 4.693 28.057 1.00 65.56 78 VAL A C 1
ATOM 595 O O . VAL A 1 78 ? 0.331 4.641 29.278 1.00 65.56 78 VAL A O 1
ATOM 598 N N . ALA A 1 79 ? 0.613 5.736 27.343 1.00 58.56 79 ALA A N 1
ATOM 599 C CA . ALA A 1 79 ? 1.172 6.937 27.958 1.00 58.56 79 ALA A CA 1
ATOM 600 C C . ALA A 1 79 ? 0.064 7.951 28.302 1.00 58.56 79 ALA A C 1
ATOM 602 O O . ALA A 1 79 ? -0.756 8.297 27.455 1.00 58.56 79 ALA A O 1
ATOM 603 N N . ALA A 1 80 ? 0.055 8.456 29.540 1.00 47.72 80 ALA A N 1
ATOM 604 C CA . ALA A 1 80 ? -0.953 9.399 30.045 1.00 47.72 80 ALA A CA 1
ATOM 605 C C . ALA A 1 80 ? -0.756 10.856 29.572 1.00 47.72 80 ALA A C 1
ATOM 607 O O . ALA A 1 80 ? -1.666 11.673 29.689 1.00 47.72 80 ALA A O 1
ATOM 608 N N . VAL A 1 81 ? 0.430 11.192 29.054 1.00 41.25 81 VAL A N 1
ATOM 609 C CA . VAL A 1 81 ? 0.809 12.552 28.649 1.00 41.25 81 VAL A CA 1
ATOM 610 C C . VAL A 1 81 ? 1.578 12.469 27.336 1.00 41.25 81 VAL A C 1
ATOM 612 O O . VAL A 1 81 ? 2.765 12.166 27.342 1.00 41.25 81 VAL A O 1
ATOM 615 N N . GLY A 1 82 ? 0.898 12.697 26.209 1.00 42.78 82 GLY A N 1
ATOM 616 C CA . GLY A 1 82 ? 1.532 12.980 24.911 1.00 42.78 82 GLY A CA 1
ATOM 617 C C . GLY A 1 82 ? 2.622 12.000 24.449 1.00 42.78 82 GLY A C 1
ATOM 618 O O . GLY A 1 82 ? 3.551 12.414 23.755 1.00 42.78 82 GLY A O 1
ATOM 619 N N . GLY A 1 83 ? 2.549 10.728 24.852 1.00 40.00 83 GLY A N 1
ATOM 620 C CA . GLY A 1 83 ? 3.483 9.703 24.395 1.00 40.00 83 GLY A CA 1
ATOM 621 C C . GLY A 1 83 ? 3.194 9.360 22.940 1.00 40.00 83 GLY A C 1
ATOM 622 O O . GLY A 1 83 ? 2.078 8.972 22.597 1.00 40.00 83 GLY A O 1
ATOM 623 N N . LYS A 1 84 ? 4.195 9.557 22.083 1.00 47.28 84 LYS A N 1
ATOM 624 C CA . LYS A 1 84 ? 4.073 9.396 20.635 1.00 47.28 84 LYS A CA 1
ATOM 625 C C . LYS A 1 84 ? 4.281 7.937 20.249 1.00 47.28 84 LYS A C 1
ATOM 627 O O . LYS A 1 84 ? 5.405 7.445 20.339 1.00 47.28 84 LYS A O 1
ATOM 632 N N . THR A 1 85 ? 3.254 7.274 19.729 1.00 48.66 85 THR A N 1
ATOM 633 C CA . THR A 1 85 ? 3.443 6.042 18.951 1.00 48.66 85 THR A CA 1
ATOM 634 C C . THR A 1 85 ? 4.070 6.440 17.614 1.00 48.66 85 THR A C 1
ATOM 636 O O . THR A 1 85 ? 3.365 6.844 16.695 1.00 48.66 85 THR A O 1
ATOM 639 N N . ARG A 1 86 ? 5.408 6.420 17.523 1.00 52.09 86 ARG A N 1
ATOM 640 C CA . ARG A 1 86 ? 6.146 6.804 16.300 1.00 52.09 86 ARG A CA 1
ATOM 641 C C . ARG A 1 86 ? 6.217 5.684 15.259 1.00 52.09 86 ARG A C 1
ATOM 643 O O . ARG A 1 86 ? 6.505 5.962 14.101 1.00 52.09 86 ARG A O 1
ATOM 650 N N . GLU A 1 87 ? 5.935 4.445 15.658 1.00 60.03 87 GLU A N 1
ATOM 651 C CA . GLU A 1 87 ? 6.026 3.253 14.810 1.00 60.03 87 GLU A CA 1
ATOM 652 C C . GLU A 1 87 ? 4.789 2.363 14.972 1.00 60.03 87 GLU A C 1
ATOM 654 O O . GLU A 1 87 ? 4.178 2.324 16.039 1.00 60.03 87 GLU A O 1
ATOM 659 N N . ARG A 1 88 ? 4.420 1.634 13.910 1.00 68.25 88 ARG A N 1
ATOM 660 C CA . ARG A 1 88 ? 3.348 0.631 13.968 1.00 68.25 88 ARG A CA 1
ATOM 661 C C . ARG A 1 88 ? 3.775 -0.520 14.871 1.00 68.25 88 ARG A C 1
ATOM 663 O O . ARG A 1 88 ? 4.683 -1.270 14.519 1.00 68.25 88 ARG A O 1
ATOM 670 N N . VAL A 1 89 ? 3.075 -0.706 15.982 1.00 80.12 89 VAL A N 1
ATOM 671 C CA . VAL A 1 89 ? 3.277 -1.860 16.865 1.00 80.12 89 VAL A CA 1
ATOM 672 C C . VAL A 1 89 ? 2.258 -2.932 16.490 1.00 80.12 89 VAL A C 1
ATOM 674 O O . VAL A 1 89 ? 1.079 -2.628 16.315 1.00 80.12 89 VAL A O 1
ATOM 677 N N . LYS A 1 90 ? 2.704 -4.183 16.342 1.00 86.06 90 LYS A N 1
ATOM 678 C CA . LYS A 1 90 ? 1.854 -5.332 15.993 1.00 86.06 90 LYS A CA 1
ATOM 679 C C . LYS A 1 90 ? 1.824 -6.327 17.152 1.00 86.06 90 LYS A C 1
ATOM 681 O O . LYS A 1 90 ? 2.861 -6.591 17.760 1.00 86.06 90 LYS A O 1
ATOM 686 N N . ALA A 1 91 ? 0.662 -6.908 17.432 1.00 86.25 91 ALA A N 1
ATOM 687 C CA . ALA A 1 91 ? 0.524 -7.982 18.409 1.00 86.25 91 ALA A CA 1
ATOM 688 C C . ALA A 1 91 ? -0.438 -9.062 17.909 1.00 86.25 91 ALA A C 1
ATOM 690 O O . ALA A 1 91 ? -1.548 -8.758 17.471 1.00 86.25 91 ALA A O 1
ATOM 691 N N . ASP A 1 92 ? -0.023 -10.324 18.021 1.00 87.31 92 ASP A N 1
ATOM 692 C CA . ASP A 1 92 ? -0.887 -11.461 17.713 1.00 87.31 92 ASP A CA 1
ATOM 693 C C . ASP A 1 92 ? -2.064 -11.510 18.688 1.00 87.31 92 ASP A C 1
ATOM 695 O O . ASP A 1 92 ? -1.893 -11.407 19.912 1.00 87.31 92 ASP A O 1
ATOM 699 N N . TRP A 1 93 ? -3.259 -11.695 18.134 1.00 85.50 93 TRP A N 1
ATOM 700 C CA . TRP A 1 93 ? -4.496 -11.788 18.885 1.00 85.50 93 TRP A CA 1
ATOM 701 C C . TRP A 1 93 ? -5.132 -13.155 18.693 1.00 85.50 93 TRP A C 1
ATOM 703 O O . TRP A 1 93 ? -5.477 -13.570 17.590 1.00 85.50 93 TRP A O 1
ATOM 713 N N . THR A 1 94 ? -5.276 -13.871 19.805 1.00 78.69 94 THR A N 1
ATOM 714 C CA . THR A 1 94 ? -6.028 -15.122 19.862 1.00 78.69 94 THR A CA 1
ATOM 715 C C . THR A 1 94 ? -7.286 -14.874 20.689 1.00 78.69 94 THR A C 1
ATOM 717 O O . THR A 1 94 ? -7.166 -14.592 21.884 1.00 78.69 94 THR A O 1
ATOM 720 N N . PRO A 1 95 ? -8.481 -14.947 20.084 1.00 66.94 95 PRO A N 1
ATOM 721 C CA . PRO A 1 95 ? -9.737 -14.778 20.804 1.00 66.94 95 PRO A CA 1
ATOM 722 C C . PRO A 1 95 ? -9.885 -15.811 21.923 1.00 66.94 95 PRO A C 1
ATOM 724 O O . PRO A 1 95 ? -9.506 -16.970 21.765 1.00 66.94 95 PRO A O 1
ATOM 727 N N . THR A 1 96 ? -10.475 -15.414 23.050 1.00 60.19 96 THR A N 1
ATOM 728 C CA . THR A 1 96 ? -10.677 -16.307 24.205 1.00 60.19 96 THR A CA 1
ATOM 729 C C . THR A 1 96 ? -11.790 -17.343 23.971 1.00 60.19 96 THR A C 1
ATOM 731 O O . THR A 1 96 ? -11.815 -18.386 24.625 1.00 60.19 96 THR A O 1
ATOM 734 N N . SER A 1 97 ? -12.706 -17.103 23.029 1.00 56.56 97 SER A N 1
ATOM 735 C CA . SER A 1 97 ? -13.818 -18.003 22.704 1.00 56.56 97 SER A CA 1
ATOM 736 C C . SER A 1 97 ? -13.394 -19.122 21.735 1.00 56.56 97 SER A C 1
ATOM 738 O O . SER A 1 97 ? -12.992 -18.886 20.595 1.00 56.56 97 SER A O 1
ATOM 740 N N . LYS A 1 98 ? -13.520 -20.381 22.185 1.00 48.12 98 LYS A N 1
ATOM 741 C CA . LYS A 1 98 ? -13.133 -21.594 21.429 1.00 48.12 98 LYS A CA 1
ATOM 742 C C . LYS A 1 98 ? -13.866 -21.775 20.092 1.00 48.12 98 LYS A C 1
ATOM 744 O O . LYS A 1 98 ? -13.318 -22.423 19.208 1.00 48.12 98 LYS A O 1
ATOM 749 N N . GLU A 1 99 ? -15.058 -21.203 19.929 1.00 50.62 99 GLU A N 1
ATOM 750 C CA . GLU A 1 99 ? -15.845 -21.285 18.686 1.00 50.62 99 GLU A CA 1
ATOM 751 C C . GLU A 1 99 ? -15.159 -20.594 17.494 1.00 50.62 99 GLU A C 1
ATOM 753 O O . GLU A 1 99 ? -15.376 -20.981 16.349 1.00 50.62 99 GLU A O 1
ATOM 758 N N . PHE A 1 100 ? -14.270 -19.626 17.747 1.00 50.88 100 PHE A N 1
ATOM 759 C CA . PHE A 1 100 ? -13.720 -18.746 16.707 1.00 50.88 100 PHE A CA 1
ATOM 760 C C . PHE A 1 100 ? -12.273 -19.068 16.308 1.00 50.88 100 PHE A C 1
ATOM 762 O O . PHE A 1 100 ? -11.807 -18.632 15.257 1.00 50.88 100 PHE A O 1
ATOM 769 N N . SER A 1 101 ? -11.570 -19.900 17.085 1.00 49.62 101 SER A N 1
ATOM 770 C CA . SER A 1 101 ? -10.217 -20.386 16.758 1.00 49.62 101 SER A CA 1
ATOM 771 C C . SER A 1 101 ? -10.201 -21.358 15.555 1.00 49.62 101 SER A C 1
ATOM 773 O O . SER A 1 101 ? -9.143 -21.668 15.012 1.00 49.62 101 SER A O 1
ATOM 775 N N . ALA A 1 102 ? -11.378 -21.804 15.095 1.00 42.41 102 ALA A N 1
ATOM 776 C CA . ALA A 1 102 ? -11.559 -22.853 14.090 1.00 42.41 102 ALA A CA 1
ATOM 777 C C . ALA A 1 102 ? -11.249 -22.446 12.632 1.00 42.41 102 ALA A C 1
ATOM 779 O O . ALA A 1 102 ? -11.097 -23.323 11.783 1.00 42.41 102 ALA A O 1
ATOM 780 N N . ASN A 1 103 ? -11.120 -21.150 12.320 1.00 52.25 103 ASN A N 1
ATOM 781 C CA . ASN A 1 103 ? -10.929 -20.686 10.935 1.00 52.25 103 ASN A CA 1
ATOM 782 C C . ASN A 1 103 ? -9.458 -20.625 10.482 1.00 52.25 103 ASN A C 1
ATOM 784 O O . ASN A 1 103 ? -9.199 -20.341 9.314 1.00 52.25 103 ASN A O 1
ATOM 788 N N . GLY A 1 104 ? -8.494 -20.862 11.379 1.00 56.28 104 GLY A N 1
ATOM 789 C CA . GLY A 1 104 ? -7.061 -20.933 11.052 1.00 56.28 104 GLY A CA 1
ATOM 790 C C . GLY A 1 104 ? -6.383 -19.614 10.642 1.00 56.28 104 GLY A C 1
ATOM 791 O O . GLY A 1 104 ? -5.166 -19.600 10.474 1.00 56.28 104 GLY A O 1
ATOM 792 N N . ALA A 1 105 ? -7.125 -18.510 10.502 1.00 64.12 105 ALA A N 1
ATOM 793 C CA . ALA A 1 105 ? -6.566 -17.194 10.197 1.00 64.12 105 ALA A CA 1
ATOM 794 C C . ALA A 1 105 ? -5.857 -16.599 11.423 1.00 64.12 105 ALA A C 1
ATOM 796 O O . ALA A 1 105 ? -6.414 -16.558 12.523 1.00 64.12 105 ALA A O 1
ATOM 797 N N . LYS A 1 106 ? -4.630 -16.109 11.230 1.00 76.06 106 LYS A N 1
ATOM 798 C CA . LYS A 1 106 ? -3.865 -15.419 12.276 1.00 76.06 106 LYS A CA 1
ATOM 799 C C . LYS A 1 106 ? -4.322 -13.964 12.352 1.00 76.06 106 LYS A C 1
ATOM 801 O O . LYS A 1 106 ? -4.108 -13.214 11.402 1.00 76.06 106 LYS A O 1
ATOM 806 N N . LEU A 1 107 ? -4.941 -13.570 13.463 1.00 84.00 107 LEU A N 1
ATOM 807 C CA . LEU A 1 107 ? -5.361 -12.186 13.685 1.00 84.00 107 LEU A CA 1
ATOM 808 C C . LEU A 1 107 ? -4.219 -11.391 14.310 1.00 84.00 107 LEU A C 1
ATOM 810 O O . LEU A 1 107 ? -3.617 -11.818 15.296 1.00 84.00 107 LEU A O 1
ATOM 814 N N . VAL A 1 108 ? -3.943 -10.221 13.752 1.00 87.00 108 VAL A N 1
ATOM 815 C CA . VAL A 1 108 ? -2.917 -9.304 14.244 1.00 87.00 108 VAL A CA 1
ATOM 816 C C . VAL A 1 108 ? -3.570 -7.960 14.509 1.00 87.00 108 VAL A C 1
ATOM 818 O O . VAL A 1 108 ? -4.186 -7.381 13.617 1.00 87.00 108 VAL A O 1
ATOM 821 N N . LEU A 1 109 ? -3.424 -7.455 15.729 1.00 88.69 109 LEU A N 1
ATOM 822 C CA . LEU A 1 109 ? -3.829 -6.100 16.078 1.00 88.69 109 LEU A CA 1
ATOM 823 C C . LEU A 1 109 ? -2.666 -5.143 15.819 1.00 88.69 109 LEU A C 1
ATOM 825 O O . LEU A 1 109 ? -1.530 -5.428 16.206 1.00 88.69 109 LEU A O 1
ATOM 829 N N . VAL A 1 110 ? -2.954 -4.015 15.177 1.00 87.12 110 VAL A N 1
ATOM 830 C CA . VAL A 1 110 ? -1.960 -3.006 14.799 1.00 87.12 110 VAL A CA 1
ATOM 831 C C . VAL A 1 110 ? -2.327 -1.665 15.427 1.00 87.12 110 VAL A C 1
ATOM 833 O O . VAL A 1 110 ? -3.384 -1.106 15.131 1.00 87.12 110 VAL A O 1
ATOM 836 N N . ASP A 1 111 ? -1.446 -1.135 16.277 1.00 85.88 111 ASP A N 1
ATOM 837 C CA . ASP A 1 111 ? -1.572 0.228 16.800 1.00 85.88 111 ASP A CA 1
ATOM 838 C C . ASP A 1 111 ? -0.934 1.215 15.819 1.00 85.88 111 ASP A C 1
ATOM 840 O O . ASP A 1 111 ? 0.175 0.982 15.325 1.00 85.88 111 ASP A O 1
ATOM 844 N N . THR A 1 112 ? -1.641 2.303 15.513 1.00 78.75 112 THR A N 1
ATOM 845 C CA . THR A 1 112 ? -1.191 3.306 14.539 1.00 78.75 112 THR A CA 1
ATOM 846 C C . THR A 1 112 ? -1.060 4.695 15.173 1.00 78.75 112 THR A C 1
ATOM 848 O O . THR A 1 112 ? -1.772 5.009 16.137 1.00 78.75 112 THR A O 1
ATOM 851 N N . PRO A 1 113 ? -0.159 5.555 14.653 1.00 71.06 113 PRO A N 1
ATOM 852 C CA . PRO A 1 113 ? -0.021 6.930 15.131 1.00 71.06 113 PRO A CA 1
ATOM 853 C C . PRO A 1 113 ? -1.349 7.706 15.067 1.00 71.06 113 PRO A C 1
ATOM 855 O O . PRO A 1 113 ? -2.156 7.516 14.157 1.00 71.06 113 PRO A O 1
ATOM 858 N N . GLY A 1 114 ? -1.594 8.589 16.042 1.00 64.62 114 GLY A N 1
ATOM 859 C CA . GLY A 1 114 ? -2.848 9.348 16.127 1.00 64.62 114 GLY A CA 1
ATOM 860 C C . GLY A 1 114 ? -2.985 10.479 15.097 1.00 64.62 114 GLY A C 1
ATOM 861 O O . GLY A 1 114 ? -1.995 11.030 14.625 1.00 64.62 114 GLY A O 1
ATOM 862 N N . LEU A 1 115 ? -4.232 10.873 14.807 1.00 61.47 115 LEU A N 1
ATOM 863 C CA . LEU A 1 115 ? -4.583 11.896 13.801 1.00 61.47 115 LEU A CA 1
ATOM 864 C C . LEU A 1 115 ? -3.955 13.290 14.025 1.00 61.47 115 LEU A C 1
ATOM 866 O O . LEU A 1 115 ? -3.742 14.019 13.060 1.00 61.47 115 LEU A O 1
ATOM 870 N N . ASN A 1 116 ? -3.642 13.673 15.268 1.00 58.03 116 ASN A N 1
ATOM 871 C CA . ASN A 1 116 ? -3.287 15.059 15.619 1.00 58.03 116 ASN A CA 1
ATOM 872 C C . ASN A 1 116 ? -1.784 15.388 15.569 1.00 58.03 116 ASN A C 1
ATOM 874 O O . ASN A 1 116 ? -1.386 16.467 15.997 1.00 58.03 116 ASN A O 1
ATOM 878 N N . GLU A 1 117 ? -0.944 14.506 15.023 1.00 51.47 117 GLU A N 1
ATOM 879 C CA . GLU A 1 117 ? 0.521 14.671 15.055 1.00 51.47 117 GLU A CA 1
ATOM 880 C C . GLU A 1 117 ? 1.173 15.122 13.743 1.00 51.47 117 GLU A C 1
ATOM 882 O O . GLU A 1 117 ? 2.398 15.190 13.658 1.00 51.47 117 GLU A O 1
ATOM 887 N N . VAL A 1 118 ? 0.382 15.439 12.716 1.00 52.53 118 VAL A N 1
ATOM 888 C CA . VAL A 1 118 ? 0.921 15.685 11.375 1.00 52.53 118 VAL A CA 1
ATOM 889 C C . VAL A 1 118 ? 0.063 16.665 10.580 1.00 52.53 118 VAL A C 1
ATOM 891 O O . VAL A 1 118 ? -1.147 16.730 10.790 1.00 52.53 118 VAL A O 1
ATOM 894 N N . ASP A 1 119 ? 0.674 17.447 9.693 1.00 57.44 119 ASP A N 1
ATOM 895 C CA . ASP A 1 119 ? -0.006 18.400 8.803 1.00 57.44 119 ASP A CA 1
ATOM 896 C C . ASP A 1 119 ? -1.102 17.706 7.968 1.00 57.44 119 ASP A C 1
ATOM 898 O O . ASP A 1 119 ? -1.053 16.492 7.757 1.00 57.44 119 ASP A O 1
ATOM 902 N N . GLY A 1 120 ? -2.083 18.455 7.445 1.00 57.34 120 GLY A N 1
ATOM 903 C CA . GLY A 1 120 ? -3.239 17.886 6.727 1.00 57.34 120 GLY A CA 1
ATOM 904 C C . GLY A 1 120 ? -2.876 16.901 5.602 1.00 57.34 120 GLY A C 1
ATOM 905 O O . GLY A 1 120 ? -3.489 15.840 5.496 1.00 57.34 120 GLY A O 1
ATOM 906 N N . ALA A 1 121 ? -1.819 17.191 4.834 1.00 56.81 121 ALA A N 1
ATOM 907 C CA . ALA A 1 121 ? -1.323 16.309 3.770 1.00 56.81 121 ALA A CA 1
ATOM 908 C C . ALA A 1 121 ? -0.729 14.991 4.304 1.00 56.81 121 ALA A C 1
ATOM 910 O O . ALA A 1 121 ? -0.866 13.936 3.685 1.00 56.81 121 ALA A O 1
ATOM 911 N N . THR A 1 122 ? -0.096 15.027 5.475 1.00 62.31 122 THR A N 1
ATOM 912 C CA . THR A 1 122 ? 0.519 13.844 6.080 1.00 62.31 122 THR A CA 1
ATOM 913 C C . THR A 1 122 ? -0.519 12.984 6.811 1.00 62.31 122 THR A C 1
ATOM 915 O O . THR A 1 122 ? -0.372 11.766 6.850 1.00 62.31 122 THR A O 1
ATOM 918 N N . ARG A 1 123 ? -1.625 13.565 7.302 1.00 65.00 123 ARG A N 1
ATOM 919 C CA . ARG A 1 123 ? -2.759 12.802 7.870 1.00 65.00 123 ARG A CA 1
ATOM 920 C C . ARG A 1 123 ? -3.426 11.908 6.838 1.00 65.00 123 ARG A C 1
ATOM 922 O O . ARG A 1 123 ? -3.652 10.732 7.109 1.00 65.00 123 ARG A O 1
ATOM 929 N N . GLU A 1 124 ? -3.696 12.449 5.653 1.00 64.31 124 GLU A N 1
ATOM 930 C CA . GLU A 1 124 ? -4.252 11.669 4.547 1.00 64.31 124 GLU A CA 1
ATOM 931 C C . GLU A 1 124 ? -3.295 10.541 4.139 1.00 64.31 124 GLU A C 1
ATOM 933 O O . GLU A 1 124 ? -3.724 9.422 3.858 1.00 64.31 124 GLU A O 1
ATOM 938 N N . LEU A 1 125 ? -1.985 10.801 4.175 1.00 66.62 125 LEU A N 1
ATOM 939 C CA . LEU A 1 125 ? -0.966 9.797 3.891 1.00 66.62 125 LEU A CA 1
ATOM 940 C C . LEU A 1 125 ? -0.973 8.664 4.926 1.00 66.62 125 LEU A C 1
ATOM 942 O O . LEU A 1 125 ? -0.974 7.503 4.525 1.00 66.62 125 LEU A O 1
ATOM 946 N N . VAL A 1 126 ? -1.068 8.977 6.223 1.00 68.81 126 VAL A N 1
ATOM 947 C CA . VAL A 1 126 ? -1.188 7.974 7.298 1.00 68.81 126 VAL A CA 1
ATOM 948 C C . VAL A 1 126 ? -2.506 7.203 7.191 1.00 68.81 126 VAL A C 1
ATOM 950 O O . VAL A 1 126 ? -2.491 5.982 7.306 1.00 68.81 126 VAL A O 1
ATOM 953 N N . ALA A 1 127 ? -3.635 7.863 6.909 1.00 67.06 127 ALA A N 1
ATOM 954 C CA . ALA A 1 127 ? -4.921 7.192 6.692 1.00 67.06 127 ALA A CA 1
ATOM 955 C C . ALA A 1 127 ? -4.847 6.209 5.516 1.00 67.06 127 ALA A C 1
ATOM 957 O O . ALA A 1 127 ? -5.249 5.052 5.639 1.00 67.06 127 ALA A O 1
ATOM 958 N N . ARG A 1 128 ? -4.270 6.646 4.388 1.00 71.38 128 ARG A N 1
ATOM 959 C CA . ARG A 1 128 ? -4.029 5.805 3.208 1.00 71.38 128 ARG A CA 1
ATOM 960 C C . ARG A 1 128 ? -3.058 4.669 3.508 1.00 71.38 128 ARG A C 1
ATOM 962 O O . ARG A 1 128 ? -3.205 3.592 2.945 1.00 71.38 128 ARG A O 1
ATOM 969 N N . GLU A 1 129 ? -2.050 4.885 4.344 1.00 72.56 129 GLU A N 1
ATOM 970 C CA . GLU A 1 129 ? -1.096 3.843 4.720 1.00 72.56 129 GLU A CA 1
ATOM 971 C C . GLU A 1 129 ? -1.738 2.801 5.646 1.00 72.56 129 GLU A C 1
ATOM 973 O O . GLU A 1 129 ? -1.636 1.605 5.384 1.00 72.56 129 GLU A O 1
ATOM 978 N N . THR A 1 130 ? -2.479 3.233 6.668 1.00 72.06 130 THR A N 1
ATOM 979 C CA . THR A 1 130 ? -3.266 2.356 7.545 1.00 72.06 130 THR A CA 1
ATOM 980 C C . THR A 1 130 ? -4.288 1.555 6.744 1.00 72.06 130 THR A C 1
ATOM 982 O O . THR A 1 130 ? -4.338 0.334 6.864 1.00 72.06 130 THR A O 1
ATOM 985 N N . ALA A 1 131 ? -5.036 2.212 5.854 1.00 73.94 131 ALA A N 1
ATOM 986 C CA . ALA A 1 131 ? -5.970 1.560 4.941 1.00 73.94 131 ALA A CA 1
ATOM 987 C C . ALA A 1 131 ? -5.290 0.507 4.057 1.00 73.94 131 ALA A C 1
ATOM 989 O O . ALA A 1 131 ? -5.863 -0.553 3.821 1.00 73.94 131 ALA A O 1
ATOM 990 N N . ARG A 1 132 ? -4.075 0.767 3.557 1.00 71.94 132 ARG A N 1
ATOM 991 C CA . ARG A 1 132 ? -3.363 -0.171 2.674 1.00 71.94 132 ARG A CA 1
ATOM 992 C C . ARG A 1 132 ? -3.096 -1.517 3.339 1.00 71.94 132 ARG A C 1
ATOM 994 O O . ARG A 1 132 ? -3.337 -2.542 2.707 1.00 71.94 132 ARG A O 1
ATOM 1001 N N . TYR A 1 133 ? -2.619 -1.517 4.582 1.00 71.62 133 TYR A N 1
ATOM 1002 C CA . TYR A 1 133 ? -2.227 -2.750 5.273 1.00 71.62 133 TYR A CA 1
ATOM 1003 C C . TYR A 1 133 ? -3.359 -3.386 6.079 1.00 71.62 133 TYR A C 1
ATOM 1005 O O . TYR A 1 133 ? -3.365 -4.604 6.239 1.00 71.62 133 TYR A O 1
ATOM 1013 N N . ALA A 1 134 ? -4.333 -2.603 6.543 1.00 82.69 134 ALA A N 1
ATOM 1014 C CA . ALA A 1 134 ? -5.453 -3.122 7.312 1.00 82.69 134 ALA A CA 1
ATOM 1015 C C . ALA A 1 134 ? -6.459 -3.877 6.428 1.00 82.69 134 ALA A C 1
ATOM 1017 O O . ALA A 1 134 ? -6.866 -3.402 5.361 1.00 82.69 134 ALA A O 1
ATOM 1018 N N . ASP A 1 135 ? -6.889 -5.041 6.909 1.00 81.62 135 ASP A N 1
ATOM 1019 C CA . ASP A 1 135 ? -8.068 -5.744 6.396 1.00 81.62 135 ASP A CA 1
ATOM 1020 C C . ASP A 1 135 ? -9.347 -5.231 7.056 1.00 81.62 135 ASP A C 1
ATOM 1022 O O . ASP A 1 135 ? -10.402 -5.285 6.437 1.00 81.62 135 ASP A O 1
ATOM 1026 N N . LEU A 1 136 ? -9.234 -4.718 8.285 1.00 87.81 136 LEU A N 1
ATOM 1027 C CA . LEU A 1 136 ? -10.302 -4.101 9.065 1.00 87.81 136 LEU A CA 1
ATOM 1028 C C . LEU A 1 136 ? -9.743 -2.911 9.843 1.00 87.81 136 LEU A C 1
ATOM 1030 O O . LEU A 1 136 ? -8.683 -3.022 10.462 1.00 87.81 136 LEU A O 1
ATOM 1034 N N . VAL A 1 137 ? -10.457 -1.786 9.839 1.00 91.94 137 VAL A N 1
ATOM 1035 C CA . VAL A 1 137 ? -10.073 -0.607 10.623 1.00 91.94 137 VAL A CA 1
ATOM 1036 C C . VAL A 1 137 ? -11.046 -0.399 11.777 1.00 91.94 137 VAL A C 1
ATOM 1038 O O . VAL A 1 137 ? -12.253 -0.311 11.571 1.00 91.94 137 VAL A O 1
ATOM 1041 N N . LEU A 1 138 ? -10.515 -0.280 12.994 1.00 94.38 138 LEU A N 1
ATOM 1042 C CA . LEU A 1 138 ? -11.255 0.201 14.158 1.00 94.38 138 LEU A CA 1
ATOM 1043 C C . LEU A 1 138 ? -11.004 1.703 14.277 1.00 94.38 138 LEU A C 1
ATOM 1045 O O . LEU A 1 138 ? -9.920 2.119 14.692 1.00 94.38 138 LEU A O 1
ATOM 1049 N N . PHE A 1 139 ? -11.976 2.517 13.879 1.00 94.19 139 PHE A N 1
ATOM 1050 C CA . PHE A 1 139 ? -11.891 3.961 14.051 1.00 94.19 139 PHE A CA 1
ATOM 1051 C C . PHE A 1 139 ? -12.365 4.322 15.457 1.00 94.19 139 PHE A C 1
ATOM 1053 O O . PHE A 1 139 ? -13.534 4.147 15.772 1.00 94.19 139 PHE A O 1
ATOM 1060 N N . VAL A 1 140 ? -11.471 4.800 16.316 1.00 94.38 140 VAL A N 1
ATOM 1061 C CA . VAL A 1 140 ? -11.745 5.065 17.730 1.00 94.38 140 VAL A CA 1
ATOM 1062 C C . VAL A 1 140 ? -11.906 6.559 17.960 1.00 94.38 140 VAL A C 1
ATOM 1064 O O . VAL A 1 140 ? -10.981 7.331 17.706 1.00 94.38 140 VAL A O 1
ATOM 1067 N N . THR A 1 141 ? -13.054 6.931 18.513 1.00 94.25 141 THR A N 1
ATOM 1068 C CA . THR A 1 141 ? -13.363 8.276 19.009 1.00 94.25 141 THR A CA 1
ATOM 1069 C C . THR A 1 141 ? -13.761 8.195 20.484 1.00 94.25 141 THR A C 1
ATOM 1071 O O . THR A 1 141 ? -14.100 7.119 20.977 1.00 94.25 141 THR A O 1
ATOM 1074 N N . ASP A 1 142 ? -13.686 9.300 21.219 1.00 92.69 142 ASP A N 1
ATOM 1075 C CA . ASP A 1 142 ? -14.127 9.388 22.615 1.00 92.69 142 ASP A CA 1
ATOM 1076 C C . ASP A 1 142 ? -15.307 10.349 22.830 1.00 92.69 142 ASP A C 1
ATOM 1078 O O . ASP A 1 142 ? -15.607 10.697 23.973 1.00 92.69 142 ASP A O 1
ATOM 1082 N N . GLY A 1 143 ? -16.001 10.736 21.754 1.00 92.94 143 GLY A N 1
ATOM 1083 C CA . GLY A 1 143 ? -17.185 11.592 21.787 1.00 92.94 143 GLY A CA 1
ATOM 1084 C C . GLY A 1 143 ? -17.956 11.602 20.463 1.00 92.94 143 GLY A C 1
ATOM 1085 O O . GLY A 1 143 ? -17.916 10.639 19.698 1.00 92.94 143 GLY A O 1
ATOM 1086 N N . ASP A 1 144 ? -18.690 12.689 20.201 1.00 92.44 144 ASP A N 1
ATOM 1087 C CA . ASP A 1 144 ? -19.260 12.938 18.869 1.00 92.44 144 ASP A CA 1
ATOM 1088 C C . ASP A 1 144 ? -18.136 13.249 17.866 1.00 92.44 144 ASP A C 1
ATOM 1090 O O . ASP A 1 144 ? -17.107 13.817 18.232 1.00 92.44 144 ASP A O 1
ATOM 1094 N N . LEU A 1 145 ? -18.351 12.910 16.594 1.00 92.12 145 LEU A N 1
ATOM 1095 C CA . LEU A 1 145 ? -17.346 13.082 15.550 1.00 92.12 145 LEU A CA 1
ATOM 1096 C C . LEU A 1 145 ? -17.087 14.563 15.283 1.00 92.12 145 LEU A C 1
ATOM 1098 O O . LEU A 1 145 ? -18.010 15.329 14.986 1.00 92.12 145 LEU A O 1
ATOM 1102 N N . ASN A 1 146 ? -15.824 14.967 15.278 1.00 91.12 146 ASN A N 1
ATOM 1103 C CA . ASN A 1 146 ? -15.436 16.261 14.724 1.00 91.12 146 ASN A CA 1
ATOM 1104 C C . ASN A 1 146 ? -15.223 16.181 13.192 1.00 91.12 146 ASN A C 1
ATOM 1106 O O . ASN A 1 146 ? -15.307 15.111 12.584 1.00 91.12 146 ASN A O 1
ATOM 1110 N N . GLU A 1 147 ? -14.976 17.318 12.529 1.00 88.31 147 GLU A N 1
ATOM 1111 C CA . GLU A 1 147 ? -14.778 17.346 11.068 1.00 88.31 147 GLU A CA 1
ATOM 1112 C C . GLU A 1 147 ? -13.548 16.549 10.607 1.00 88.31 147 GLU A C 1
ATOM 1114 O O . GLU A 1 147 ? -13.567 15.940 9.535 1.00 88.31 147 GLU A O 1
ATOM 1119 N N . VAL A 1 148 ? -12.475 16.536 11.402 1.00 85.50 148 VAL A N 1
ATOM 1120 C CA . VAL A 1 148 ? -11.240 15.803 11.089 1.00 85.50 148 VAL A CA 1
ATOM 1121 C C . VAL A 1 148 ? -11.507 14.303 11.130 1.00 85.50 148 VAL A C 1
ATOM 1123 O O . VAL A 1 148 ? -11.155 13.589 10.191 1.00 85.50 148 VAL A O 1
ATOM 1126 N N . GLU A 1 149 ? -12.173 13.831 12.180 1.00 90.44 149 GLU A N 1
ATOM 1127 C CA . GLU A 1 149 ? -12.549 12.431 12.334 1.00 90.44 149 GLU A CA 1
ATOM 1128 C C . GLU A 1 149 ? -13.532 11.987 11.249 1.00 90.44 149 GLU A C 1
ATOM 1130 O O . GLU A 1 149 ? -13.332 10.944 10.627 1.00 90.44 149 GLU A O 1
ATOM 1135 N N . PHE A 1 150 ? -14.547 12.802 10.950 1.00 91.69 150 PHE A N 1
ATOM 1136 C CA . PHE A 1 150 ? -15.506 12.508 9.887 1.00 91.69 150 PHE A CA 1
ATOM 1137 C C . PHE A 1 150 ? -14.827 12.363 8.517 1.00 91.69 150 PHE A C 1
ATOM 1139 O O . PHE A 1 150 ? -15.062 11.385 7.804 1.00 91.69 150 PHE A O 1
ATOM 1146 N N . ASN A 1 151 ? -13.943 13.298 8.155 1.00 88.62 151 ASN A N 1
ATOM 1147 C CA . ASN A 1 151 ? -13.197 13.232 6.897 1.00 88.62 151 ASN A CA 1
ATOM 1148 C C . ASN A 1 151 ? -12.266 12.013 6.842 1.00 88.62 151 ASN A C 1
ATOM 1150 O O . ASN A 1 151 ? -12.107 11.402 5.783 1.00 88.62 151 ASN A O 1
ATOM 1154 N N . ALA A 1 152 ? -11.677 11.628 7.975 1.00 87.12 152 ALA A N 1
ATOM 1155 C CA . ALA A 1 152 ? -10.858 10.428 8.071 1.00 87.12 152 ALA A CA 1
ATOM 1156 C C . ALA A 1 152 ? -11.688 9.149 7.852 1.00 87.12 152 ALA A C 1
ATOM 1158 O O . ALA A 1 152 ? -11.299 8.311 7.038 1.00 87.12 152 ALA A O 1
ATOM 1159 N N . VAL A 1 153 ? -12.856 9.024 8.493 1.00 90.38 153 VAL A N 1
ATOM 1160 C CA . VAL A 1 153 ? -13.793 7.903 8.277 1.00 90.38 153 VAL A CA 1
ATOM 1161 C C . VAL A 1 153 ? -14.245 7.844 6.817 1.00 90.38 153 VAL A C 1
ATOM 1163 O O . VAL A 1 153 ? -14.208 6.779 6.201 1.00 90.38 153 VAL A O 1
ATOM 1166 N N . LYS A 1 154 ? -14.595 8.992 6.228 1.00 90.12 154 LYS A N 1
ATOM 1167 C CA . LYS A 1 154 ? -14.971 9.086 4.814 1.00 90.12 154 LYS A CA 1
ATOM 1168 C C . LYS A 1 154 ? -13.840 8.635 3.885 1.00 90.12 154 LYS A C 1
ATOM 1170 O O . LYS A 1 154 ? -14.082 7.869 2.962 1.00 90.12 154 LYS A O 1
ATOM 1175 N N . THR A 1 155 ? -12.603 9.047 4.159 1.00 87.81 155 THR A N 1
ATOM 1176 C CA . THR A 1 155 ? -11.429 8.632 3.371 1.00 87.81 155 THR A CA 1
ATOM 1177 C C . THR A 1 155 ? -11.242 7.114 3.408 1.00 87.81 155 THR A C 1
ATOM 1179 O O . THR A 1 155 ? -10.969 6.501 2.380 1.00 87.81 155 THR A O 1
ATOM 1182 N N . LEU A 1 156 ? -11.407 6.487 4.578 1.00 87.31 156 LEU A N 1
ATOM 1183 C CA . LEU A 1 156 ? -11.326 5.030 4.716 1.00 87.31 156 LEU A CA 1
ATOM 1184 C C . LEU A 1 156 ? -12.439 4.317 3.933 1.00 87.31 156 LEU A C 1
ATOM 1186 O O . LEU A 1 156 ? -12.172 3.317 3.264 1.00 87.31 156 LEU A O 1
ATOM 1190 N N . HIS A 1 157 ? -13.657 4.860 3.967 1.00 87.38 157 H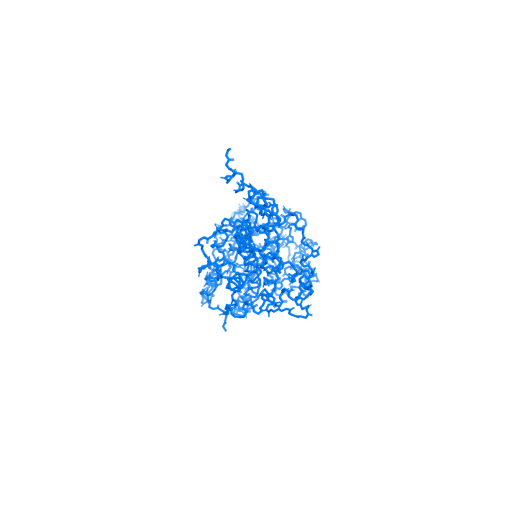IS A N 1
ATOM 1191 C CA . HIS A 1 157 ? -14.787 4.357 3.188 1.00 87.38 157 HIS A CA 1
ATOM 1192 C C . HIS A 1 157 ? -14.552 4.471 1.675 1.00 87.38 157 HIS A C 1
ATOM 1194 O O . HIS A 1 157 ? -14.754 3.499 0.953 1.00 87.38 157 HIS A O 1
ATOM 1200 N N . ASP A 1 158 ? -14.056 5.614 1.190 1.00 86.25 158 ASP A N 1
ATOM 1201 C CA . ASP A 1 158 ? -13.766 5.835 -0.236 1.00 86.25 158 ASP A CA 1
ATOM 1202 C C . ASP A 1 158 ? -12.662 4.888 -0.757 1.00 86.25 158 ASP A C 1
ATOM 1204 O O . ASP A 1 158 ? -12.606 4.566 -1.945 1.00 86.25 158 ASP A O 1
ATOM 1208 N N . LEU A 1 159 ? -11.810 4.380 0.141 1.00 81.81 159 LEU A N 1
ATOM 1209 C CA . LEU A 1 159 ? -10.819 3.333 -0.131 1.00 81.81 159 LEU A CA 1
ATOM 1210 C C . LEU A 1 159 ? -11.396 1.903 -0.057 1.00 81.81 159 LEU A C 1
ATOM 1212 O O . LEU A 1 159 ? -10.631 0.938 -0.126 1.00 81.81 159 LEU A O 1
ATOM 1216 N N . ASN A 1 160 ? -12.720 1.753 0.066 1.00 81.88 160 ASN A N 1
ATOM 1217 C CA . ASN A 1 160 ? -13.449 0.490 0.226 1.00 81.88 160 ASN A CA 1
ATOM 1218 C C . ASN A 1 160 ? -12.938 -0.367 1.394 1.00 81.88 160 ASN A C 1
ATOM 1220 O O . ASN A 1 160 ? -12.884 -1.596 1.300 1.00 81.88 160 ASN A O 1
ATOM 1224 N N . LYS A 1 161 ? -12.518 0.269 2.493 1.00 82.62 161 LYS A N 1
ATOM 1225 C CA . LYS A 1 161 ? -12.076 -0.452 3.688 1.00 82.62 161 LYS A CA 1
ATOM 1226 C C . LYS A 1 161 ? -13.246 -0.666 4.640 1.00 82.62 161 LYS A C 1
ATOM 1228 O O . LYS A 1 161 ? -13.977 0.288 4.897 1.00 82.62 161 LYS A O 1
ATOM 1233 N N . PRO A 1 162 ? -13.422 -1.878 5.195 1.00 85.88 162 PRO A N 1
ATOM 1234 C CA . PRO A 1 162 ? -14.408 -2.085 6.241 1.00 85.88 162 PRO A CA 1
ATOM 1235 C C . PRO A 1 162 ? -13.950 -1.346 7.503 1.00 85.88 162 PRO A C 1
ATOM 1237 O O . PRO A 1 162 ? -12.795 -1.461 7.933 1.00 85.88 162 PRO A O 1
ATOM 1240 N N . VAL A 1 163 ? -14.862 -0.561 8.073 1.00 91.56 163 VAL A N 1
ATOM 1241 C CA . VAL A 1 163 ? -14.616 0.284 9.243 1.00 91.56 163 VAL A CA 1
ATOM 1242 C C . VAL A 1 163 ? -15.640 -0.053 10.317 1.00 91.56 163 VAL A C 1
ATOM 1244 O O . VAL A 1 163 ? -16.838 0.010 10.061 1.00 91.56 163 VAL A O 1
ATOM 1247 N N . ILE A 1 164 ? -15.161 -0.351 11.524 1.00 94.75 164 ILE A N 1
ATOM 1248 C CA . ILE A 1 164 ? -15.974 -0.324 12.743 1.00 94.75 164 ILE A CA 1
ATOM 1249 C C . ILE A 1 164 ? -15.682 1.001 13.438 1.00 94.75 164 ILE A C 1
ATOM 1251 O O . ILE A 1 164 ? -14.534 1.277 13.795 1.00 94.75 164 ILE A O 1
ATOM 1255 N N . LEU A 1 165 ? -16.712 1.817 13.635 1.00 96.38 165 LEU A N 1
ATOM 1256 C CA . LEU A 1 165 ? -16.610 3.046 14.405 1.00 96.38 165 LEU A CA 1
ATOM 1257 C C . LEU A 1 165 ? -16.845 2.722 15.885 1.00 96.38 165 LEU A C 1
ATOM 1259 O O . LEU A 1 165 ? -17.898 2.217 16.266 1.00 96.38 165 LEU A O 1
ATOM 1263 N N . VAL A 1 166 ? -15.853 3.002 16.722 1.00 97.31 166 VAL A N 1
ATOM 1264 C CA . VAL A 1 166 ? -15.838 2.671 18.146 1.00 97.31 166 VAL A CA 1
ATOM 1265 C C . VAL A 1 166 ? -15.895 3.953 18.965 1.00 97.31 166 VAL A C 1
ATOM 1267 O O . VAL A 1 166 ? -14.928 4.716 18.984 1.00 97.31 166 VAL A O 1
ATOM 1270 N N . LEU A 1 167 ? -16.993 4.161 19.693 1.00 96.88 167 LEU A N 1
ATOM 1271 C CA . LEU A 1 167 ? -17.034 5.151 20.767 1.00 96.88 167 LEU A CA 1
ATOM 1272 C C . LEU A 1 167 ? -16.417 4.527 22.021 1.00 96.88 167 LEU A C 1
ATOM 1274 O O . LEU A 1 167 ? -16.997 3.629 22.634 1.00 96.88 167 LEU A O 1
ATOM 1278 N N . ASN A 1 168 ? -15.220 4.980 22.377 1.00 96.00 168 ASN A N 1
ATOM 1279 C CA . ASN A 1 168 ? -14.483 4.528 23.546 1.00 96.00 168 ASN A CA 1
ATOM 1280 C C . ASN A 1 168 ? -14.765 5.419 24.768 1.00 96.00 168 ASN A C 1
ATOM 1282 O O . ASN A 1 168 ? -15.251 6.540 24.642 1.00 96.00 168 ASN A O 1
ATOM 1286 N N . LYS A 1 169 ? -14.390 4.938 25.959 1.00 94.88 169 LYS A N 1
ATOM 1287 C CA . LYS A 1 169 ? -14.593 5.620 27.254 1.00 94.88 169 LYS A CA 1
ATOM 1288 C C . LYS A 1 169 ? -16.070 5.821 27.613 1.00 94.88 169 LYS A C 1
ATOM 1290 O O . LYS A 1 169 ? -16.434 6.812 28.246 1.00 94.88 169 LYS A O 1
ATOM 1295 N N . ILE A 1 170 ? -16.922 4.865 27.237 1.00 95.31 170 ILE A N 1
ATOM 1296 C CA . ILE A 1 170 ? -18.370 4.929 27.503 1.00 95.31 170 ILE A CA 1
ATOM 1297 C C . ILE A 1 170 ? -18.714 5.023 28.995 1.00 95.31 170 ILE A C 1
ATOM 1299 O O . ILE A 1 170 ? -19.795 5.470 29.352 1.00 95.31 170 ILE A O 1
ATOM 1303 N N . ASP A 1 171 ? -17.781 4.656 29.877 1.00 93.19 171 ASP A N 1
ATOM 1304 C CA . ASP A 1 171 ? -17.904 4.784 31.330 1.00 93.19 171 ASP A CA 1
ATOM 1305 C C . ASP A 1 171 ? -18.028 6.234 31.823 1.00 93.19 171 ASP A C 1
ATOM 1307 O O . ASP A 1 171 ? -18.395 6.451 32.978 1.00 93.19 171 ASP A O 1
ATOM 1311 N N . ARG A 1 172 ? -17.732 7.211 30.958 1.00 93.25 172 ARG A N 1
ATOM 1312 C CA . ARG A 1 172 ? -17.833 8.648 31.238 1.00 93.25 172 ARG A CA 1
ATOM 1313 C C . ARG A 1 172 ? -19.181 9.256 30.862 1.00 93.25 172 ARG A C 1
ATOM 1315 O O . ARG A 1 172 ? -19.399 10.423 31.165 1.00 93.25 172 ARG A O 1
ATOM 1322 N N . PHE A 1 173 ? -20.053 8.488 30.216 1.00 93.50 173 PHE A N 1
ATOM 1323 C CA . PHE A 1 173 ? -21.320 8.969 29.685 1.00 93.50 173 PHE A CA 1
ATOM 1324 C C . PHE A 1 173 ? -22.497 8.284 30.372 1.00 93.50 173 PHE A C 1
ATOM 1326 O O . PHE A 1 173 ? -22.464 7.106 30.733 1.00 93.50 173 PHE A O 1
ATOM 1333 N N . THR A 1 174 ? -23.581 9.030 30.523 1.00 94.69 174 THR A N 1
ATOM 1334 C CA . THR A 1 174 ? -24.887 8.496 30.894 1.00 94.69 174 THR A CA 1
ATOM 1335 C C . THR A 1 174 ? -25.543 7.801 29.699 1.00 94.69 174 THR A C 1
ATOM 1337 O O . THR A 1 174 ? -25.237 8.076 28.540 1.00 94.69 174 THR A O 1
ATOM 1340 N N . GLN A 1 175 ? -26.525 6.933 29.959 1.00 92.88 175 GLN A N 1
ATOM 1341 C CA . GLN A 1 175 ? -27.276 6.258 28.888 1.00 92.88 175 GLN A CA 1
ATOM 1342 C C . GLN A 1 175 ? -27.983 7.235 27.937 1.00 92.88 175 GLN A C 1
ATOM 1344 O O . GLN A 1 175 ? -28.127 6.965 26.742 1.00 92.88 175 GLN A O 1
ATOM 1349 N N . ARG A 1 176 ? -28.409 8.388 28.464 1.00 95.19 176 ARG A N 1
ATOM 1350 C CA . ARG A 1 176 ? -29.012 9.452 27.664 1.00 95.19 176 ARG A CA 1
ATOM 1351 C C . ARG A 1 176 ? -27.991 10.062 26.705 1.00 95.19 176 ARG A C 1
ATOM 1353 O O . ARG A 1 176 ? -28.266 10.119 25.512 1.00 95.19 176 ARG A O 1
ATOM 1360 N N . GLU A 1 177 ? -26.817 10.444 27.203 1.00 95.12 177 GLU A N 1
ATOM 1361 C CA . GLU A 1 177 ? -25.744 11.014 26.375 1.00 95.12 177 GLU A CA 1
ATOM 1362 C C . GLU A 1 177 ? -25.271 10.024 25.305 1.00 95.12 177 GLU A C 1
ATOM 1364 O O . GLU A 1 177 ? -25.112 10.402 24.149 1.00 95.12 177 GLU A O 1
ATOM 1369 N N . LEU A 1 178 ? -25.131 8.736 25.642 1.00 94.31 178 LEU A N 1
ATOM 1370 C CA . LEU A 1 178 ? -24.787 7.696 24.663 1.00 94.31 178 LEU A CA 1
ATOM 1371 C C . LEU A 1 178 ? -25.831 7.585 23.541 1.00 94.31 178 LEU A C 1
ATOM 1373 O O . LEU A 1 178 ? -25.475 7.405 22.375 1.00 94.31 178 LEU A O 1
ATOM 1377 N N . SER A 1 179 ? -27.116 7.713 23.878 1.00 93.81 179 SER A N 1
ATOM 1378 C CA . SER A 1 179 ? -28.208 7.688 22.896 1.00 93.81 179 SER A CA 1
ATOM 1379 C C . SER A 1 179 ? -28.186 8.922 21.988 1.00 93.81 179 SER A C 1
ATOM 1381 O O . SER A 1 179 ? -28.385 8.802 20.779 1.00 93.81 179 SER A O 1
ATOM 1383 N N . GLU A 1 180 ? -27.903 10.098 22.553 1.00 94.69 180 GLU A N 1
ATOM 1384 C CA . GLU A 1 180 ? -27.767 11.360 21.815 1.00 94.69 180 GLU A CA 1
ATOM 1385 C C . GLU A 1 180 ? -26.555 11.327 20.865 1.00 94.69 180 GLU A C 1
ATOM 1387 O O . GLU A 1 180 ? -26.692 11.655 19.684 1.00 94.69 180 GLU A O 1
ATOM 1392 N N . ILE A 1 181 ? -25.398 10.835 21.331 1.00 94.12 181 ILE A N 1
ATOM 1393 C CA . ILE A 1 181 ? -24.197 10.650 20.501 1.00 94.12 181 ILE A CA 1
ATOM 1394 C C . ILE A 1 181 ? -24.477 9.652 19.375 1.00 94.12 181 ILE A C 1
ATOM 1396 O O . ILE A 1 181 ? -24.159 9.938 18.223 1.00 94.12 181 ILE A O 1
ATOM 1400 N N . ARG A 1 182 ? -25.128 8.514 19.660 1.00 94.19 182 ARG A N 1
ATOM 1401 C CA . ARG A 1 182 ? -25.498 7.539 18.619 1.00 94.19 182 ARG A CA 1
ATOM 1402 C C . ARG A 1 182 ? -26.368 8.156 17.537 1.00 94.19 182 ARG A C 1
ATOM 1404 O O . ARG A 1 182 ? -26.081 7.954 16.361 1.00 94.19 182 ARG A O 1
ATOM 1411 N N . ALA A 1 183 ? -27.389 8.919 17.915 1.00 93.12 183 ALA A N 1
ATOM 1412 C CA . ALA A 1 183 ? -28.252 9.587 16.949 1.00 93.12 183 ALA A CA 1
ATOM 1413 C C . ALA A 1 183 ? -27.484 10.619 16.100 1.00 93.12 183 ALA A C 1
ATOM 1415 O O . ALA A 1 183 ? -27.647 10.641 14.878 1.00 93.12 183 ALA A O 1
ATOM 1416 N N . SER A 1 184 ? -26.620 11.432 16.726 1.00 94.38 184 SER A N 1
ATOM 1417 C CA . SER A 1 184 ? -25.780 12.418 16.027 1.00 94.38 184 SER A CA 1
ATOM 1418 C C . SER A 1 184 ? -24.836 11.745 15.028 1.00 94.38 184 SER A C 1
ATOM 1420 O O . SER A 1 184 ? -24.860 12.047 13.831 1.00 94.38 184 SER A O 1
ATOM 1422 N N . VAL A 1 185 ? -24.056 10.768 15.498 1.00 93.50 185 VAL A N 1
ATOM 1423 C CA . VAL A 1 185 ? -23.063 10.051 14.696 1.00 93.50 185 VAL A CA 1
ATOM 1424 C C . VAL A 1 185 ? -23.735 9.310 13.547 1.00 93.50 185 VAL A C 1
ATOM 1426 O O . VAL A 1 185 ? -23.339 9.516 12.401 1.00 93.50 185 VAL A O 1
ATOM 1429 N N . ALA A 1 186 ? -24.793 8.531 13.807 1.00 90.38 186 ALA A N 1
ATOM 1430 C CA . ALA A 1 186 ? -25.521 7.790 12.773 1.00 90.38 186 ALA A CA 1
ATOM 1431 C C . ALA A 1 186 ? -26.084 8.707 11.674 1.00 90.38 186 ALA A C 1
ATOM 1433 O O . ALA A 1 186 ? -26.104 8.335 10.499 1.00 90.38 186 ALA A O 1
ATOM 1434 N N . GLY A 1 187 ? -26.500 9.928 12.033 1.00 91.62 187 GLY A N 1
ATOM 1435 C CA . GLY A 1 187 ? -26.899 10.950 11.069 1.00 91.62 187 GLY A CA 1
ATOM 1436 C C . GLY A 1 187 ? -25.745 11.399 10.168 1.00 91.62 187 GLY A C 1
ATOM 1437 O O . GLY A 1 187 ? -25.924 11.502 8.954 1.00 91.62 187 GLY A O 1
ATOM 1438 N N . ARG A 1 188 ? -24.556 11.628 10.742 1.00 92.56 188 ARG A N 1
ATOM 1439 C CA . ARG A 1 188 ? -23.366 12.093 10.008 1.00 92.56 188 ARG A CA 1
ATOM 1440 C C . ARG A 1 188 ? -22.770 11.021 9.103 1.00 92.56 188 ARG A C 1
ATOM 1442 O O . ARG A 1 188 ? -22.445 11.318 7.959 1.00 92.56 188 ARG A O 1
ATOM 1449 N N . VAL A 1 189 ? -22.644 9.781 9.580 1.00 93.50 189 VAL A N 1
ATOM 1450 C CA . VAL A 1 189 ? -22.024 8.674 8.820 1.00 93.50 189 VAL A CA 1
ATOM 1451 C C . VAL A 1 189 ? -23.021 7.879 7.973 1.00 93.50 189 VAL A C 1
ATOM 1453 O O . VAL A 1 189 ? -22.708 6.783 7.503 1.00 93.50 189 VAL A O 1
ATOM 1456 N N . LYS A 1 190 ? -24.224 8.418 7.740 1.00 92.75 190 LYS A N 1
ATOM 1457 C CA . LYS A 1 190 ? -25.262 7.764 6.942 1.00 92.75 190 LYS A CA 1
ATOM 1458 C C . LYS A 1 190 ? -24.756 7.447 5.531 1.00 92.75 190 LYS A C 1
ATOM 1460 O O . LYS A 1 190 ? -24.398 8.342 4.772 1.00 92.75 190 LYS A O 1
ATOM 1465 N N . GLY A 1 191 ? -24.778 6.163 5.172 1.00 88.81 191 GLY A N 1
ATOM 1466 C CA . GLY A 1 191 ? -24.281 5.676 3.879 1.00 88.81 191 GLY A CA 1
ATOM 1467 C C . GLY A 1 191 ? -22.759 5.516 3.800 1.00 88.81 191 GLY A C 1
ATOM 1468 O O . GLY A 1 191 ? -22.267 5.179 2.731 1.00 88.81 191 GLY A O 1
ATOM 1469 N N . ILE A 1 192 ? -22.041 5.744 4.905 1.00 91.50 192 ILE A N 1
ATOM 1470 C CA . ILE A 1 192 ? -20.589 5.557 5.036 1.00 91.50 192 ILE A CA 1
ATOM 1471 C C . ILE A 1 192 ? -20.299 4.389 5.990 1.00 91.50 192 ILE A C 1
ATOM 1473 O O . ILE A 1 192 ? -19.534 3.490 5.662 1.00 91.50 192 ILE A O 1
ATOM 1477 N N . VAL A 1 193 ? -20.935 4.381 7.165 1.00 91.69 193 VAL A N 1
ATOM 1478 C CA . VAL A 1 193 ? -20.813 3.315 8.173 1.00 91.69 193 VAL A CA 1
ATOM 1479 C C . VAL A 1 193 ? -22.213 2.791 8.486 1.00 91.69 193 VAL A C 1
ATOM 1481 O O . VAL A 1 193 ? -23.146 3.579 8.660 1.00 91.69 193 VAL A O 1
ATOM 1484 N N . ALA A 1 194 ? -22.390 1.469 8.519 1.00 90.31 194 ALA A N 1
ATOM 1485 C CA . ALA A 1 194 ? -23.673 0.878 8.889 1.00 90.31 194 ALA A CA 1
ATOM 1486 C C . ALA A 1 194 ? -23.929 1.040 10.396 1.00 90.31 194 ALA A C 1
ATOM 1488 O O . ALA A 1 194 ? -22.996 1.041 11.192 1.00 90.31 194 ALA A O 1
ATOM 1489 N N . ASP A 1 195 ? -25.193 1.122 10.817 1.00 89.06 195 ASP A N 1
ATOM 1490 C CA . ASP A 1 195 ? -25.533 1.321 12.240 1.00 89.06 195 ASP A CA 1
ATOM 1491 C C . ASP A 1 195 ? -24.994 0.195 13.148 1.00 89.06 195 ASP A C 1
ATOM 1493 O O . ASP A 1 195 ? -24.528 0.442 14.258 1.00 89.06 195 ASP A O 1
ATOM 1497 N N . GLN A 1 196 ? -24.957 -1.038 12.631 1.00 90.12 196 GLN A N 1
ATOM 1498 C CA . GLN A 1 196 ? -24.356 -2.198 13.302 1.00 90.12 196 GLN A CA 1
ATOM 1499 C C . GLN A 1 196 ? -22.824 -2.125 13.431 1.00 90.12 196 GLN A C 1
ATOM 1501 O O . GLN A 1 196 ? -22.249 -2.824 14.259 1.00 90.12 196 GLN A O 1
ATOM 1506 N N . ASP A 1 197 ? -22.163 -1.296 12.622 1.00 92.81 197 ASP A N 1
ATOM 1507 C CA . ASP A 1 197 ? -20.719 -1.048 12.676 1.00 92.81 197 ASP A CA 1
ATOM 1508 C C . ASP A 1 197 ? -20.351 0.091 13.634 1.00 92.81 197 ASP A C 1
ATOM 1510 O O . ASP A 1 197 ? -19.168 0.385 13.805 1.00 92.81 197 ASP A O 1
ATOM 1514 N N . PHE A 1 198 ? -21.339 0.715 14.285 1.00 95.56 198 PHE A N 1
ATOM 1515 C CA . PHE A 1 198 ? -21.116 1.684 15.349 1.00 95.56 198 PHE A CA 1
ATOM 1516 C C . PHE A 1 198 ? -21.292 1.042 16.732 1.00 95.56 198 PHE A C 1
ATOM 1518 O O . PHE A 1 198 ? -22.408 0.747 17.178 1.00 95.56 198 PHE A O 1
ATOM 1525 N N . VAL A 1 199 ? -20.167 0.833 17.419 1.00 96.12 199 VAL A N 1
ATOM 1526 C CA . VAL A 1 199 ? -20.085 0.065 18.669 1.00 96.12 199 VAL A CA 1
ATOM 1527 C C . VAL A 1 199 ? -19.522 0.884 19.825 1.00 96.12 199 VAL A C 1
ATOM 1529 O O . VAL A 1 199 ? -18.788 1.858 19.652 1.00 96.12 199 VAL A O 1
ATOM 1532 N N . PHE A 1 200 ? -19.875 0.464 21.033 1.00 96.25 200 PHE A N 1
ATOM 1533 C CA . PHE A 1 200 ? -19.525 1.109 22.291 1.00 96.25 200 PHE A CA 1
ATOM 1534 C C . PHE A 1 200 ? -18.477 0.281 23.030 1.00 96.25 200 PHE A C 1
ATOM 1536 O O . PHE A 1 200 ? -18.578 -0.943 23.088 1.00 96.25 200 PHE A O 1
ATOM 1543 N N . ALA A 1 201 ? -17.456 0.936 23.584 1.00 96.62 201 ALA A N 1
ATOM 1544 C CA . ALA A 1 201 ? -16.395 0.257 24.316 1.00 96.62 201 ALA A CA 1
ATOM 1545 C C . ALA A 1 201 ? -15.807 1.111 25.451 1.00 96.62 201 ALA A C 1
ATOM 1547 O O . ALA A 1 201 ? -15.842 2.340 25.444 1.00 96.62 201 ALA A O 1
ATOM 1548 N N . ALA A 1 202 ? -15.203 0.451 26.431 1.00 95.75 202 ALA A N 1
ATOM 1549 C CA . ALA A 1 202 ? -14.341 1.071 27.427 1.00 95.75 202 ALA A CA 1
ATOM 1550 C C . ALA A 1 202 ? -13.105 0.193 27.629 1.00 95.75 202 ALA A C 1
ATOM 1552 O O . ALA A 1 202 ? -13.128 -0.768 28.396 1.00 95.75 202 ALA A O 1
ATOM 1553 N N . GLY A 1 203 ? -12.011 0.527 26.939 1.00 92.19 203 GLY A N 1
ATOM 1554 C CA . GLY A 1 203 ? -10.761 -0.239 27.037 1.00 92.19 203 GLY A CA 1
ATOM 1555 C C . GLY A 1 203 ? -10.103 -0.171 28.421 1.00 92.19 203 GLY A C 1
ATOM 1556 O O . GLY A 1 203 ? -9.533 -1.146 28.898 1.00 92.19 203 GLY A O 1
ATOM 1557 N N . GLN A 1 204 ? -10.206 0.975 29.093 1.00 92.44 204 GLN A N 1
ATOM 1558 C CA . GLN A 1 204 ? -9.690 1.170 30.449 1.00 92.44 204 GLN A CA 1
ATOM 1559 C C . GLN A 1 204 ? -10.640 2.098 31.220 1.00 92.44 204 GLN A C 1
ATOM 1561 O O . GLN A 1 204 ? -10.391 3.305 31.281 1.00 92.44 204 GLN A O 1
ATOM 1566 N N . PRO A 1 205 ? -11.755 1.562 31.751 1.00 91.50 205 PRO A N 1
ATOM 1567 C CA . PRO A 1 205 ? -12.735 2.373 32.457 1.00 91.50 205 PRO A CA 1
ATOM 1568 C C . PRO A 1 205 ? -12.144 2.976 33.734 1.00 91.50 205 PRO A C 1
ATOM 1570 O O . PRO A 1 205 ? -11.286 2.369 34.384 1.00 91.50 205 PRO A O 1
ATOM 1573 N N . LEU A 1 206 ? -12.628 4.157 34.118 1.00 88.19 206 LEU A N 1
ATOM 1574 C CA . LEU A 1 206 ? -12.187 4.823 35.339 1.00 88.19 206 LEU A CA 1
ATOM 1575 C C . LEU A 1 206 ? -12.495 3.957 36.579 1.00 88.19 206 LEU A C 1
ATOM 1577 O O . LEU A 1 206 ? -13.583 3.371 36.667 1.00 88.19 206 LEU A O 1
ATOM 1581 N N . PRO A 1 207 ? -11.567 3.870 37.554 1.00 86.06 207 PRO A N 1
ATOM 1582 C CA . PRO A 1 207 ? -11.835 3.203 38.821 1.00 86.06 207 PRO A CA 1
ATOM 1583 C C . PRO A 1 207 ? -13.038 3.831 39.524 1.00 86.06 207 PRO A C 1
ATOM 1585 O O . PRO A 1 207 ? -13.244 5.043 39.459 1.00 86.06 207 PRO A O 1
ATOM 1588 N N . ALA A 1 208 ? -13.821 3.008 40.215 1.00 83.25 208 ALA A N 1
ATOM 1589 C CA . ALA A 1 208 ? -14.979 3.478 40.961 1.00 83.25 208 ALA A CA 1
ATOM 1590 C C . ALA A 1 208 ? -14.794 3.300 42.458 1.00 83.25 208 ALA A C 1
ATOM 1592 O O . ALA A 1 208 ? -14.307 2.263 42.913 1.00 83.25 208 ALA A O 1
ATOM 1593 N N . LEU A 1 209 ? -15.258 4.298 43.205 1.00 83.44 209 LEU A N 1
ATOM 1594 C CA . LEU A 1 209 ? -15.358 4.233 44.651 1.00 83.44 209 LEU A CA 1
ATOM 1595 C C . LEU A 1 209 ? -16.435 3.208 45.025 1.00 83.44 209 LEU A C 1
ATOM 1597 O O . LEU A 1 209 ? -17.604 3.349 44.657 1.00 83.44 209 LEU A O 1
ATOM 1601 N N . ARG A 1 210 ? -16.044 2.154 45.736 1.00 84.19 210 ARG A N 1
ATOM 1602 C CA . ARG A 1 210 ? -16.961 1.218 46.378 1.00 84.19 210 ARG A CA 1
ATOM 1603 C C . ARG A 1 210 ? -17.062 1.601 47.844 1.00 84.19 210 ARG A C 1
ATOM 1605 O O . ARG A 1 210 ? -16.112 1.404 48.593 1.00 84.19 210 ARG A O 1
ATOM 1612 N N . ILE A 1 211 ? -18.227 2.097 48.240 1.00 85.38 211 ILE A N 1
ATOM 1613 C CA . ILE A 1 211 ? -18.554 2.329 49.645 1.00 85.38 211 ILE A CA 1
ATOM 1614 C C . ILE A 1 211 ? -19.166 1.038 50.187 1.00 85.38 211 ILE A C 1
ATOM 1616 O O . ILE A 1 211 ? -20.185 0.561 49.686 1.00 85.38 211 ILE A O 1
ATOM 1620 N N . THR A 1 212 ? -18.507 0.427 51.166 1.00 86.44 212 THR A N 1
ATOM 1621 C CA . THR A 1 212 ? -19.016 -0.750 51.876 1.00 86.44 212 THR A CA 1
ATOM 1622 C C . THR A 1 212 ? -19.461 -0.315 53.261 1.00 86.44 212 THR A C 1
ATOM 1624 O O . THR A 1 212 ? -18.627 0.087 54.066 1.00 86.44 212 THR A O 1
ATOM 1627 N N . VAL A 1 213 ? -20.761 -0.407 53.536 1.00 89.44 213 VAL A N 1
ATOM 1628 C CA . VAL A 1 213 ? -21.304 -0.165 54.878 1.00 89.44 213 VAL A CA 1
ATOM 1629 C C . VAL A 1 213 ? -21.065 -1.416 55.720 1.00 89.44 213 VAL A C 1
ATOM 1631 O O . VAL A 1 213 ? -21.514 -2.509 55.365 1.00 89.44 213 VAL A O 1
ATOM 1634 N N . LEU A 1 214 ? -20.303 -1.269 56.799 1.00 90.62 214 LEU A N 1
ATOM 1635 C CA . LEU A 1 214 ? -19.985 -2.334 57.741 1.00 90.62 214 LEU A CA 1
ATOM 1636 C C . LEU A 1 214 ? -21.156 -2.570 58.718 1.00 90.62 214 LEU A C 1
ATOM 1638 O O . LEU A 1 214 ? -22.021 -1.706 58.871 1.00 90.62 214 LEU A O 1
ATOM 1642 N N . PRO A 1 215 ? -21.214 -3.733 59.400 1.00 88.69 215 PRO A N 1
ATOM 1643 C CA . PRO A 1 215 ? -22.293 -4.046 60.345 1.00 88.69 215 PRO A CA 1
ATOM 1644 C C . PRO A 1 215 ? -22.434 -3.061 61.517 1.00 88.69 215 PRO A C 1
ATOM 1646 O O . PRO A 1 215 ? -23.489 -3.008 62.140 1.00 88.69 215 PRO A O 1
ATOM 1649 N N . ASP A 1 216 ? -21.383 -2.296 61.821 1.00 89.88 216 ASP A N 1
ATOM 1650 C CA . ASP A 1 216 ? -21.360 -1.242 62.842 1.00 89.88 216 ASP A CA 1
ATOM 1651 C C . ASP A 1 216 ? -21.835 0.129 62.317 1.00 89.88 216 ASP A C 1
ATOM 1653 O O . ASP A 1 216 ? -21.819 1.113 63.055 1.00 89.88 216 ASP A O 1
ATOM 1657 N N . GLY A 1 217 ? -22.267 0.202 61.054 1.00 86.50 217 GLY A N 1
ATOM 1658 C CA . GLY A 1 217 ? -22.711 1.428 60.394 1.00 86.50 217 GLY A CA 1
ATOM 1659 C C . GLY A 1 217 ? -21.578 2.314 59.873 1.00 86.50 217 GLY A C 1
ATOM 1660 O O . GLY A 1 217 ? -21.864 3.364 59.304 1.00 86.50 217 GLY A O 1
ATOM 1661 N N . SER A 1 218 ? -20.311 1.916 60.033 1.00 88.94 218 SER A N 1
ATOM 1662 C CA . SER A 1 218 ? -19.179 2.647 59.460 1.00 88.94 218 SER A CA 1
ATOM 1663 C C . SER A 1 218 ? -19.027 2.373 57.961 1.00 88.94 218 SER A C 1
ATOM 1665 O O . SER A 1 218 ? -19.331 1.286 57.464 1.00 88.94 218 SER A O 1
ATOM 1667 N N . GLU A 1 219 ? -18.564 3.373 57.215 1.00 91.25 219 GLU A N 1
ATOM 1668 C CA . GLU A 1 219 ? -18.343 3.272 55.774 1.00 91.25 219 GLU A CA 1
ATOM 1669 C C . GLU A 1 219 ? -16.867 3.005 55.473 1.00 91.25 219 GLU A C 1
ATOM 1671 O O . GLU A 1 219 ? -15.971 3.679 55.984 1.00 91.25 219 GLU A O 1
ATOM 1676 N N . ARG A 1 220 ? -16.603 2.019 54.612 1.00 86.94 220 ARG A N 1
ATOM 1677 C CA . ARG A 1 220 ? -15.274 1.756 54.060 1.00 86.94 220 ARG A CA 1
ATOM 1678 C C . ARG A 1 220 ? -15.262 2.080 52.578 1.00 86.94 220 ARG A C 1
ATOM 1680 O O . ARG A 1 220 ? -15.926 1.407 51.791 1.00 86.94 220 ARG A O 1
ATOM 1687 N N . GLU A 1 221 ? -14.465 3.071 52.210 1.00 88.94 221 GLU A N 1
ATOM 1688 C CA . GLU A 1 221 ? -14.211 3.427 50.819 1.00 88.94 221 GLU A CA 1
ATOM 1689 C C . GLU A 1 221 ? -13.056 2.596 50.250 1.00 88.94 221 GLU A C 1
ATOM 1691 O O . GLU A 1 221 ? -11.976 2.507 50.836 1.00 88.94 221 GLU A O 1
ATOM 1696 N N . GLU A 1 222 ? -13.271 1.979 49.091 1.00 88.19 222 GLU A N 1
ATOM 1697 C CA . GLU A 1 222 ? -12.236 1.260 48.353 1.00 88.19 222 GLU A CA 1
ATOM 1698 C C . GLU A 1 222 ? -12.311 1.615 46.867 1.00 88.19 222 GLU A C 1
ATOM 1700 O O . GLU A 1 222 ? -13.368 1.517 46.241 1.00 88.19 222 GLU A O 1
ATOM 1705 N N . MET A 1 223 ? -11.181 2.007 46.278 1.00 84.19 223 MET A N 1
ATOM 1706 C CA . MET A 1 223 ? -11.087 2.227 44.836 1.00 84.19 223 MET A CA 1
ATOM 1707 C C . MET A 1 223 ? -10.995 0.882 44.122 1.00 84.19 223 MET A C 1
ATOM 1709 O O . MET A 1 223 ? -9.990 0.181 44.220 1.00 84.19 223 MET A O 1
ATOM 1713 N N . ARG A 1 224 ? -12.046 0.522 43.383 1.00 85.56 224 ARG A N 1
ATOM 1714 C CA . ARG A 1 224 ? -12.113 -0.730 42.631 1.00 85.56 224 ARG A CA 1
ATOM 1715 C C . ARG A 1 224 ? -11.859 -0.479 41.149 1.00 85.56 224 ARG A C 1
ATOM 1717 O O . ARG A 1 224 ? -12.580 0.290 40.508 1.00 85.56 224 ARG A O 1
ATOM 1724 N N . GLU A 1 225 ? -10.891 -1.195 40.584 1.00 84.38 225 GLU A N 1
ATOM 1725 C CA . GLU A 1 225 ? -10.705 -1.248 39.134 1.00 84.38 225 GLU A CA 1
ATOM 1726 C C . GLU A 1 225 ? -11.920 -1.901 38.457 1.00 84.38 225 GLU A C 1
ATOM 1728 O O . GLU A 1 225 ? -12.407 -2.963 38.867 1.00 84.38 225 GLU A O 1
ATOM 1733 N N . ARG A 1 226 ? -12.432 -1.248 37.413 1.00 87.88 226 ARG A N 1
ATOM 1734 C CA . ARG A 1 226 ? -13.515 -1.774 36.580 1.00 87.88 226 ARG A CA 1
ATOM 1735 C C . ARG A 1 226 ? -12.926 -2.617 35.452 1.00 87.88 226 ARG A C 1
ATOM 1737 O O . ARG A 1 226 ? -11.884 -2.283 34.896 1.00 87.88 226 ARG A O 1
ATOM 1744 N N . LYS A 1 227 ? -13.607 -3.713 35.110 1.00 90.06 227 LYS A N 1
ATOM 1745 C CA . LYS A 1 227 ? -13.214 -4.542 33.966 1.00 90.06 227 LYS A CA 1
ATOM 1746 C C . LYS A 1 227 ? -13.462 -3.779 32.658 1.00 90.06 227 LYS A C 1
ATOM 1748 O O . LYS A 1 227 ? -14.468 -3.071 32.592 1.00 90.06 227 LYS A O 1
ATOM 1753 N N . PRO A 1 228 ? -12.592 -3.930 31.645 1.00 93.50 228 PRO A N 1
ATOM 1754 C CA . PRO A 1 228 ? -12.850 -3.397 30.315 1.00 93.50 228 PRO A CA 1
ATOM 1755 C C . PRO A 1 228 ? -14.181 -3.893 29.749 1.00 93.50 228 PRO A C 1
ATOM 1757 O O . PRO A 1 228 ? -14.591 -5.010 30.052 1.00 93.50 228 PRO A O 1
ATOM 1760 N N . 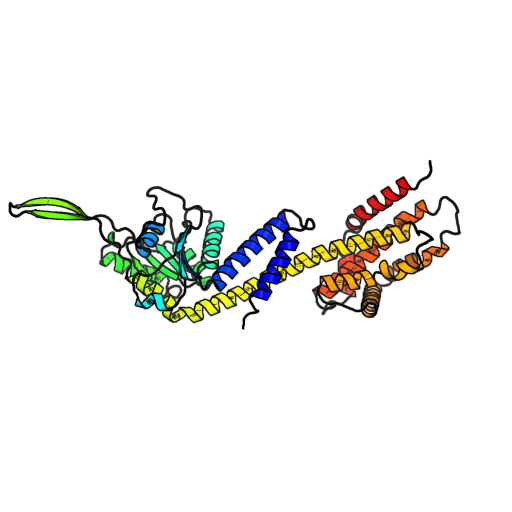ILE A 1 229 ? -14.812 -3.062 28.922 1.00 94.38 229 ILE A N 1
ATOM 1761 C CA . ILE A 1 229 ? -16.059 -3.367 28.213 1.00 94.38 229 ILE A CA 1
ATOM 1762 C C . ILE A 1 229 ? -15.721 -3.375 26.724 1.00 94.38 229 ILE A C 1
ATOM 1764 O O . ILE A 1 229 ? -15.481 -2.318 26.140 1.00 94.38 229 ILE A O 1
ATOM 1768 N N . VAL A 1 230 ? -15.607 -4.556 26.126 1.00 94.00 230 VAL A N 1
ATOM 1769 C CA . VAL A 1 230 ? -15.184 -4.739 24.720 1.00 94.00 230 VAL A CA 1
ATOM 1770 C C . VAL A 1 230 ? -15.942 -5.862 24.014 1.00 94.00 230 VAL A C 1
ATOM 1772 O O . VAL A 1 230 ? -15.611 -6.211 22.885 1.00 94.00 230 VAL A O 1
ATOM 1775 N N . GLU A 1 231 ? -16.951 -6.433 24.662 1.00 91.12 231 GLU A N 1
ATOM 1776 C CA . GLU A 1 231 ? -17.684 -7.612 24.213 1.00 91.12 231 GLU A CA 1
ATOM 1777 C C . GLU A 1 231 ? -18.402 -7.356 22.882 1.00 91.12 231 GLU A C 1
ATOM 1779 O O . GLU A 1 231 ? -18.250 -8.141 21.946 1.00 91.12 231 GLU A O 1
ATOM 1784 N N . ASP A 1 232 ? -19.095 -6.219 22.760 1.00 91.38 232 ASP A N 1
ATOM 1785 C CA . ASP A 1 232 ? -19.804 -5.829 21.534 1.00 91.38 232 ASP A CA 1
ATOM 1786 C C . ASP A 1 232 ? -18.835 -5.605 20.366 1.00 91.38 232 ASP A C 1
ATOM 1788 O O . ASP A 1 232 ? -19.078 -6.040 19.239 1.00 91.38 232 ASP A O 1
ATOM 1792 N N . LEU A 1 233 ? -17.688 -4.974 20.641 1.00 93.00 233 LEU A N 1
ATOM 1793 C CA . LEU A 1 233 ? -16.632 -4.768 19.652 1.00 93.00 233 LEU A CA 1
ATOM 1794 C C . LEU A 1 233 ? -16.032 -6.103 19.197 1.00 93.00 233 LEU A C 1
ATOM 1796 O O . LEU A 1 233 ? -15.865 -6.324 17.999 1.00 93.00 233 LEU A O 1
ATOM 1800 N N . GLN A 1 234 ? -15.723 -7.001 20.136 1.00 90.19 234 GLN A N 1
ATOM 1801 C CA . GLN A 1 234 ? -15.223 -8.338 19.825 1.00 90.19 234 GLN A CA 1
ATOM 1802 C C . GLN A 1 234 ? -16.222 -9.092 18.947 1.00 90.19 234 GLN A C 1
ATOM 1804 O O . GLN A 1 234 ? -15.848 -9.567 17.875 1.00 90.19 234 GLN A O 1
ATOM 1809 N N . ALA A 1 235 ? -17.492 -9.144 19.356 1.00 87.94 235 ALA A N 1
ATOM 1810 C CA . ALA A 1 235 ? -18.553 -9.797 18.600 1.00 87.94 235 ALA A CA 1
ATOM 1811 C C . ALA A 1 235 ? -18.666 -9.232 17.178 1.00 87.94 235 ALA A C 1
ATOM 1813 O O . ALA A 1 235 ? -18.706 -10.004 16.218 1.00 87.94 235 ALA A O 1
ATOM 1814 N N . ARG A 1 236 ? -18.629 -7.901 17.023 1.00 90.25 236 ARG A N 1
ATOM 1815 C CA . ARG A 1 236 ? -18.729 -7.258 15.710 1.00 90.25 236 ARG A CA 1
ATOM 1816 C C . ARG A 1 236 ? -17.531 -7.547 14.811 1.00 90.25 236 ARG A C 1
ATOM 1818 O O . ARG A 1 236 ? -17.723 -7.883 13.643 1.00 90.25 236 ARG A O 1
ATOM 1825 N N . ILE A 1 237 ? -16.309 -7.475 15.346 1.00 88.25 237 ILE A N 1
ATOM 1826 C CA . ILE A 1 237 ? -15.093 -7.865 14.617 1.00 88.25 237 ILE A CA 1
ATOM 1827 C C . ILE A 1 237 ? -15.244 -9.296 14.098 1.00 88.25 237 ILE A C 1
ATOM 1829 O O . ILE A 1 237 ? -15.020 -9.551 12.915 1.00 88.25 237 ILE A O 1
ATOM 1833 N N . PHE A 1 238 ? -15.669 -10.231 14.951 1.00 81.94 238 PHE A N 1
ATOM 1834 C CA . PHE A 1 238 ? -15.845 -11.619 14.535 1.00 81.94 238 PHE A CA 1
ATOM 1835 C C . PHE A 1 238 ? -16.961 -11.798 13.517 1.00 81.94 238 PHE A C 1
ATOM 1837 O O . PHE A 1 238 ? -16.792 -12.591 12.596 1.00 81.94 238 PHE A O 1
ATOM 1844 N N . GLU A 1 239 ? -18.070 -11.072 13.623 1.00 82.25 239 GLU A N 1
ATOM 1845 C CA . GLU A 1 239 ? -19.149 -11.137 12.638 1.00 82.25 239 GLU A CA 1
ATOM 1846 C C . GLU A 1 239 ? -18.654 -10.725 11.243 1.00 82.25 239 GLU A C 1
ATOM 1848 O O . GLU A 1 239 ? -18.883 -11.451 10.277 1.00 82.25 239 GLU A O 1
ATOM 1853 N N . ILE A 1 240 ? -17.900 -9.625 11.135 1.00 81.00 240 ILE A N 1
ATOM 1854 C CA . ILE A 1 240 ? -17.293 -9.192 9.865 1.00 81.00 240 ILE A CA 1
ATOM 1855 C C . ILE A 1 240 ? -16.322 -10.263 9.354 1.00 81.00 240 ILE A C 1
ATOM 1857 O O . ILE A 1 240 ? -16.409 -10.707 8.208 1.00 81.00 240 ILE A O 1
ATOM 1861 N N . LEU A 1 241 ? -15.437 -10.761 10.219 1.00 75.62 241 LEU A N 1
ATOM 1862 C CA . LEU A 1 241 ? -14.446 -11.769 9.839 1.00 75.62 241 LEU A CA 1
ATOM 1863 C C . LEU A 1 241 ? -15.051 -13.139 9.492 1.00 75.62 241 LEU A C 1
ATOM 1865 O O . LEU A 1 241 ? -14.443 -13.893 8.738 1.00 75.62 241 LEU A O 1
ATOM 1869 N N . THR A 1 242 ? -16.227 -13.494 10.010 1.00 71.38 242 THR A N 1
ATOM 1870 C CA . THR A 1 242 ? -16.884 -14.790 9.748 1.00 71.38 242 THR A CA 1
ATOM 1871 C C . THR A 1 242 ? -17.848 -14.723 8.569 1.00 71.38 242 THR A C 1
ATOM 1873 O O . THR A 1 242 ? -17.806 -15.604 7.708 1.00 71.38 242 THR A O 1
ATOM 1876 N N . ARG A 1 243 ? -18.674 -13.673 8.483 1.00 63.62 243 ARG A N 1
ATOM 1877 C CA . ARG A 1 243 ? -19.633 -13.460 7.388 1.00 63.62 243 ARG A CA 1
ATOM 1878 C C . ARG A 1 243 ? -18.927 -13.131 6.077 1.00 63.62 243 ARG A C 1
ATOM 1880 O O . ARG A 1 243 ? -19.378 -13.543 5.012 1.00 63.62 243 ARG A O 1
ATOM 1887 N N . GLU A 1 244 ? -17.803 -12.424 6.157 1.00 52.97 244 GLU A N 1
ATOM 1888 C CA . GLU A 1 244 ? -17.115 -11.875 4.991 1.00 52.97 244 GLU A CA 1
ATOM 1889 C C . GLU A 1 244 ? -15.700 -12.447 4.810 1.00 52.97 244 GLU A C 1
ATOM 1891 O O . GLU A 1 244 ? -15.106 -12.271 3.753 1.00 52.97 244 GLU A O 1
ATOM 1896 N N . GLY A 1 245 ? -15.169 -13.222 5.764 1.00 49.50 245 GLY A N 1
ATOM 1897 C CA . GLY A 1 245 ? -13.753 -13.616 5.819 1.00 49.50 245 GLY A CA 1
ATOM 1898 C C . GLY A 1 245 ? -13.170 -14.259 4.563 1.00 49.50 245 GLY A C 1
ATOM 1899 O O . GLY A 1 245 ? -12.077 -13.896 4.149 1.00 49.50 245 GLY A O 1
ATOM 1900 N N . LYS A 1 246 ? -13.878 -15.179 3.897 1.00 45.62 246 LYS A N 1
ATOM 1901 C CA . LYS A 1 246 ? -13.356 -15.791 2.655 1.00 45.62 246 LYS A CA 1
ATOM 1902 C C . LYS A 1 246 ? -13.485 -14.865 1.446 1.00 45.62 246 LYS A C 1
ATOM 1904 O O . LYS A 1 246 ? -12.609 -14.870 0.587 1.00 45.62 246 LYS A O 1
ATOM 1909 N N . ALA A 1 247 ? -14.558 -14.078 1.379 1.00 46.62 247 ALA A N 1
ATOM 1910 C CA . ALA A 1 247 ? -14.833 -13.183 0.259 1.00 46.62 247 ALA A CA 1
ATOM 1911 C C . ALA A 1 247 ? -13.997 -11.898 0.335 1.00 46.62 247 ALA A C 1
ATOM 1913 O O . ALA A 1 247 ? -13.455 -11.481 -0.678 1.00 46.62 247 ALA A O 1
ATOM 1914 N N . VAL A 1 248 ? -13.824 -11.320 1.525 1.00 49.22 248 VAL A N 1
ATOM 1915 C CA . VAL A 1 248 ? -13.010 -10.125 1.786 1.00 49.22 248 VAL A CA 1
ATOM 1916 C C . VAL A 1 248 ? -11.530 -10.444 1.690 1.00 49.22 248 VAL A C 1
ATOM 1918 O O . VAL A 1 248 ? -10.819 -9.694 1.035 1.00 49.22 248 VAL A O 1
ATOM 1921 N N . VAL A 1 249 ? -11.055 -11.580 2.218 1.00 50.12 249 VAL A N 1
ATOM 1922 C CA . VAL A 1 249 ? -9.657 -11.994 2.000 1.00 50.12 249 VAL A CA 1
ATOM 1923 C C . VAL A 1 249 ? -9.398 -12.250 0.513 1.00 50.12 249 VAL A C 1
ATOM 1925 O O . VAL A 1 249 ? -8.385 -11.792 -0.002 1.00 50.12 249 VAL A O 1
ATOM 1928 N N . ALA A 1 250 ? -10.314 -12.901 -0.215 1.00 47.19 250 ALA A N 1
ATOM 1929 C CA . ALA A 1 250 ? -10.146 -13.145 -1.650 1.00 47.19 250 ALA A CA 1
ATOM 1930 C C . ALA A 1 250 ? -10.255 -11.869 -2.507 1.00 47.19 250 ALA A C 1
ATOM 1932 O O . ALA A 1 250 ? -9.477 -11.695 -3.445 1.00 47.19 250 ALA A O 1
ATOM 1933 N N . LEU A 1 251 ? -11.191 -10.969 -2.194 1.00 49.00 251 LEU A N 1
ATOM 1934 C CA . LEU A 1 251 ? -11.386 -9.704 -2.903 1.00 49.00 251 LEU A CA 1
ATOM 1935 C C . LEU A 1 251 ? -10.240 -8.734 -2.616 1.00 49.00 251 LEU A C 1
ATOM 1937 O O . LEU A 1 251 ? -9.670 -8.198 -3.565 1.00 49.00 251 LEU A O 1
ATOM 1941 N N . ASN A 1 252 ? -9.844 -8.579 -1.345 1.00 51.62 252 ASN A N 1
ATOM 1942 C CA . ASN A 1 252 ? -8.659 -7.809 -0.975 1.00 51.62 252 ASN A CA 1
ATOM 1943 C C . ASN A 1 252 ? -7.430 -8.406 -1.648 1.00 51.62 252 ASN A C 1
ATOM 1945 O O . ASN A 1 252 ? -6.714 -7.660 -2.295 1.00 51.62 252 ASN A O 1
ATOM 1949 N N . ALA A 1 253 ? -7.224 -9.728 -1.613 1.00 53.12 253 ALA A N 1
ATOM 1950 C CA . ALA A 1 253 ? -6.107 -10.370 -2.307 1.00 53.12 253 ALA A CA 1
ATOM 1951 C C . ALA A 1 253 ? -6.134 -10.143 -3.829 1.00 53.12 253 ALA A C 1
ATOM 1953 O O . ALA A 1 253 ? -5.077 -10.002 -4.437 1.00 53.12 253 ALA A O 1
ATOM 1954 N N . SER A 1 254 ? -7.312 -10.081 -4.459 1.00 49.88 254 SER A N 1
ATOM 1955 C CA . SER A 1 254 ? -7.451 -9.858 -5.906 1.00 49.88 254 SER A CA 1
ATOM 1956 C C . SER A 1 254 ? -7.207 -8.401 -6.312 1.00 49.88 254 SER A C 1
ATOM 1958 O O . SER A 1 254 ? -6.491 -8.143 -7.285 1.00 49.88 254 SER A O 1
ATOM 1960 N N . LEU A 1 255 ? -7.778 -7.441 -5.578 1.00 54.44 255 LEU A N 1
ATOM 1961 C CA . LEU A 1 255 ? -7.504 -6.010 -5.761 1.00 54.44 255 LEU A CA 1
ATOM 1962 C C . LEU A 1 255 ? -6.025 -5.719 -5.489 1.00 54.44 255 LEU A C 1
ATOM 1964 O O . LEU A 1 255 ? -5.359 -5.054 -6.280 1.00 54.44 255 LEU A O 1
ATOM 1968 N N . PHE A 1 256 ? -5.491 -6.342 -4.443 1.00 55.47 256 PHE A N 1
ATOM 1969 C CA . PHE A 1 256 ? -4.090 -6.294 -4.073 1.00 55.47 256 PHE A CA 1
ATOM 1970 C C . PHE A 1 256 ? -3.180 -6.861 -5.171 1.00 55.47 256 PHE A C 1
ATOM 1972 O O . PHE A 1 256 ? -2.257 -6.192 -5.624 1.00 55.47 256 PHE A O 1
ATOM 1979 N N . ALA A 1 257 ? -3.463 -8.065 -5.676 1.00 52.03 257 ALA A N 1
ATOM 1980 C CA . ALA A 1 257 ? -2.688 -8.681 -6.752 1.00 52.03 257 ALA A CA 1
ATOM 1981 C C . ALA A 1 257 ? -2.718 -7.856 -8.050 1.00 52.03 257 ALA A C 1
ATOM 1983 O O . ALA A 1 257 ? -1.738 -7.867 -8.804 1.00 52.03 257 ALA A O 1
ATOM 1984 N N . SER A 1 258 ? -3.812 -7.134 -8.309 1.00 53.03 258 SER A N 1
ATOM 1985 C CA . SER A 1 258 ? -3.940 -6.237 -9.463 1.00 53.03 258 SER A CA 1
ATOM 1986 C C . SER A 1 258 ? -3.058 -4.996 -9.299 1.00 53.03 258 SER A C 1
ATOM 1988 O O . SER A 1 258 ? -2.244 -4.715 -10.179 1.00 53.03 258 SER A O 1
ATOM 1990 N N . GLU A 1 259 ? -3.115 -4.331 -8.139 1.00 56.84 259 GLU A N 1
ATOM 1991 C CA . GLU A 1 259 ? -2.249 -3.186 -7.818 1.00 56.84 259 GLU A CA 1
ATOM 1992 C C . GLU A 1 259 ? -0.760 -3.574 -7.860 1.00 56.84 259 GLU A C 1
ATOM 1994 O O . GLU A 1 259 ? 0.063 -2.873 -8.454 1.00 56.84 259 GLU A O 1
ATOM 1999 N N . MET A 1 260 ? -0.406 -4.738 -7.305 1.00 53.22 260 MET A N 1
ATOM 2000 C CA . MET A 1 260 ? 0.963 -5.261 -7.343 1.00 53.22 260 MET A CA 1
ATOM 2001 C C . MET A 1 260 ? 1.426 -5.566 -8.764 1.00 53.22 260 MET A C 1
ATOM 2003 O O . MET A 1 260 ? 2.557 -5.246 -9.125 1.00 53.22 260 MET A O 1
ATOM 2007 N N . SER A 1 261 ? 0.560 -6.156 -9.591 1.00 54.53 261 SER A N 1
ATOM 2008 C CA . SER A 1 261 ? 0.896 -6.466 -10.983 1.00 54.53 261 SER A CA 1
ATOM 2009 C C . SER A 1 261 ? 1.191 -5.200 -11.785 1.00 54.53 261 SER A C 1
ATOM 2011 O O . SER A 1 261 ? 2.133 -5.193 -12.574 1.00 54.53 261 SER A O 1
ATOM 2013 N N . GLU A 1 262 ? 0.445 -4.118 -11.55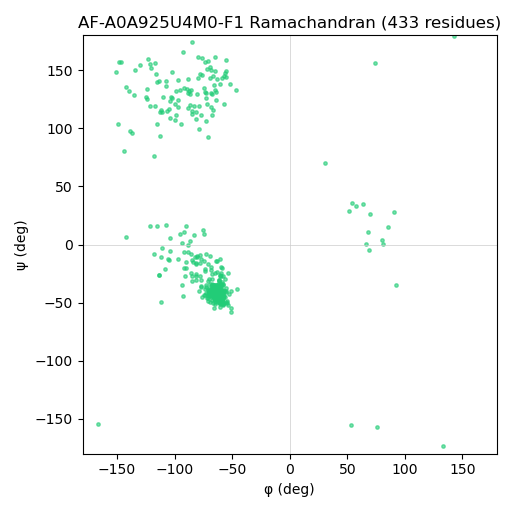7 1.00 58.88 262 GLU A N 1
ATOM 2014 C CA . GLU A 1 262 ? 0.705 -2.830 -12.201 1.00 58.88 262 GLU A CA 1
ATOM 2015 C C . GLU A 1 262 ? 1.996 -2.165 -11.714 1.00 58.88 262 GLU A C 1
ATOM 2017 O O . GLU A 1 262 ? 2.768 -1.656 -12.530 1.00 58.88 262 GLU A O 1
ATOM 2022 N N . ARG A 1 263 ? 2.260 -2.180 -10.400 1.00 59.88 263 ARG A N 1
ATOM 2023 C CA . ARG A 1 263 ? 3.495 -1.617 -9.823 1.00 59.88 263 ARG A CA 1
ATOM 2024 C C . ARG A 1 263 ? 4.729 -2.374 -10.320 1.00 59.88 263 ARG A C 1
ATOM 2026 O O . ARG A 1 263 ? 5.661 -1.762 -10.834 1.00 59.88 263 ARG A O 1
ATOM 2033 N N . ILE A 1 264 ? 4.687 -3.707 -10.292 1.00 55.22 264 ILE A N 1
ATOM 2034 C CA . IL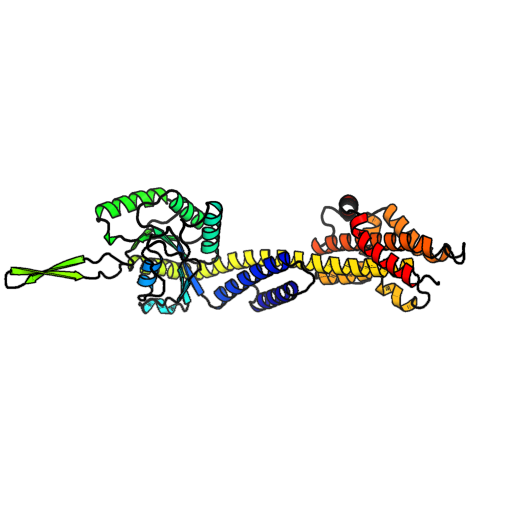E A 1 264 ? 5.743 -4.577 -10.831 1.00 55.22 264 ILE A CA 1
ATOM 2035 C C . ILE A 1 264 ? 5.925 -4.361 -12.338 1.00 55.22 264 ILE A C 1
ATOM 2037 O O . ILE A 1 264 ? 7.057 -4.337 -12.820 1.00 55.22 264 ILE A O 1
ATOM 2041 N N . ALA A 1 265 ? 4.840 -4.178 -13.096 1.00 58.09 265 ALA A N 1
ATOM 2042 C CA . ALA A 1 265 ? 4.933 -3.891 -14.524 1.00 58.09 265 ALA A CA 1
ATOM 2043 C C . ALA A 1 265 ? 5.655 -2.563 -14.794 1.00 58.09 265 ALA A C 1
ATOM 2045 O O . ALA A 1 265 ? 6.510 -2.519 -15.678 1.00 58.09 265 ALA A O 1
ATOM 2046 N N . ARG A 1 266 ? 5.371 -1.510 -14.017 1.00 62.25 266 ARG A N 1
ATOM 2047 C CA . ARG A 1 266 ? 6.059 -0.213 -14.132 1.00 62.25 266 ARG A CA 1
ATOM 2048 C C . ARG A 1 266 ? 7.547 -0.325 -13.810 1.00 62.25 266 ARG A C 1
ATOM 2050 O O . ARG A 1 266 ? 8.369 0.049 -14.644 1.00 62.25 266 ARG A O 1
ATOM 2057 N N . LEU A 1 267 ? 7.886 -0.950 -12.683 1.00 58.72 267 LEU A N 1
ATOM 2058 C CA . LEU A 1 267 ? 9.277 -1.199 -12.292 1.00 58.72 267 LEU A CA 1
ATOM 2059 C C . LEU A 1 267 ? 10.038 -2.005 -13.350 1.00 58.72 267 LEU A C 1
ATOM 2061 O O . LEU A 1 267 ? 11.181 -1.701 -13.679 1.00 58.72 267 LEU A O 1
ATOM 2065 N N . LYS A 1 268 ? 9.382 -3.002 -13.951 1.00 59.94 268 LYS A N 1
ATOM 2066 C CA . LYS A 1 268 ? 9.956 -3.805 -15.034 1.00 59.94 268 LYS A CA 1
ATOM 2067 C C . LYS A 1 268 ? 10.211 -2.986 -16.302 1.00 59.94 268 LYS A C 1
ATOM 2069 O O . LYS A 1 268 ? 11.180 -3.256 -17.005 1.00 59.94 268 LYS A O 1
ATOM 2074 N N . VAL A 1 269 ? 9.361 -2.011 -16.623 1.00 64.00 269 VAL A N 1
ATOM 2075 C CA . VAL A 1 269 ? 9.560 -1.120 -17.779 1.00 64.00 269 VAL A CA 1
ATOM 2076 C C . VAL A 1 269 ? 10.742 -0.179 -17.544 1.00 64.00 269 VAL A C 1
ATOM 2078 O O . VAL A 1 269 ? 11.572 -0.021 -18.439 1.00 64.00 269 VAL A O 1
ATOM 2081 N N . GLU A 1 270 ? 10.853 0.399 -16.349 1.00 63.44 270 GLU A N 1
ATOM 2082 C CA . GLU A 1 270 ? 11.957 1.297 -15.987 1.00 63.44 270 GLU A CA 1
ATOM 2083 C C . GLU A 1 270 ? 13.303 0.563 -15.968 1.00 63.44 270 GLU A C 1
ATOM 2085 O O . GLU A 1 270 ? 14.256 1.007 -16.611 1.00 63.44 270 GLU A O 1
ATOM 2090 N N . ALA A 1 271 ?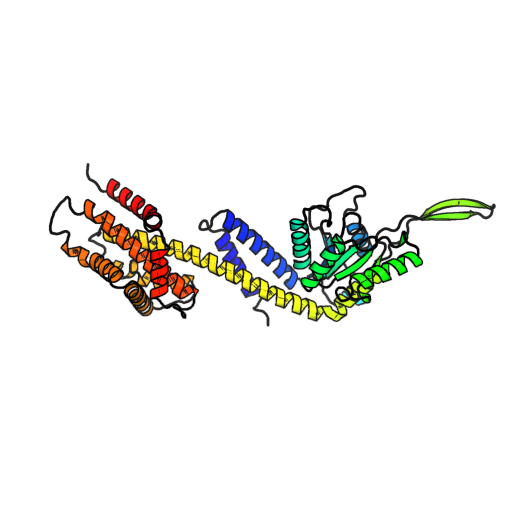 13.340 -0.620 -15.351 1.00 59.94 271 ALA A N 1
ATOM 2091 C CA . ALA A 1 271 ? 14.477 -1.537 -15.354 1.00 59.94 271 ALA A CA 1
ATOM 2092 C C . ALA A 1 271 ? 15.008 -1.829 -16.764 1.00 59.94 271 ALA A C 1
ATOM 2094 O O . ALA A 1 271 ? 16.176 -1.606 -17.080 1.00 59.94 271 ALA A O 1
ATOM 2095 N N . ARG A 1 272 ? 14.108 -2.275 -17.647 1.00 70.31 272 ARG A N 1
ATOM 2096 C CA . ARG A 1 272 ? 14.433 -2.609 -19.038 1.00 70.31 272 ARG A CA 1
ATOM 2097 C C . ARG A 1 272 ? 14.934 -1.401 -19.816 1.00 70.31 272 ARG A C 1
ATOM 2099 O O . ARG A 1 272 ? 15.788 -1.545 -20.686 1.00 70.31 272 ARG A O 1
ATOM 2106 N N . SER A 1 273 ? 14.416 -0.211 -19.515 1.00 74.94 273 SER A N 1
ATOM 2107 C CA . SER A 1 273 ? 14.857 1.021 -20.166 1.00 74.94 273 SER A CA 1
ATOM 2108 C C . SER A 1 273 ? 16.297 1.390 -19.794 1.00 74.94 273 SER A C 1
ATOM 2110 O O . SER A 1 273 ? 17.013 1.920 -20.647 1.00 74.94 273 SER A O 1
ATOM 2112 N N . ALA A 1 274 ? 16.728 1.126 -18.557 1.00 73.94 274 ALA A N 1
ATOM 2113 C CA . ALA A 1 274 ? 18.103 1.364 -18.116 1.00 73.94 274 ALA A CA 1
ATOM 2114 C C . ALA A 1 274 ? 19.083 0.387 -18.789 1.00 73.94 274 ALA A C 1
ATOM 2116 O O . ALA A 1 274 ? 20.038 0.827 -19.434 1.00 73.94 274 ALA A O 1
ATOM 2117 N N . GLU A 1 275 ? 18.777 -0.915 -18.755 1.00 75.75 275 GLU A N 1
ATOM 2118 C CA . GLU A 1 275 ? 19.569 -1.960 -19.424 1.00 75.75 275 GLU A CA 1
ATOM 2119 C C . GLU A 1 275 ? 19.692 -1.702 -20.938 1.00 75.75 275 GLU A C 1
ATOM 2121 O O . GLU A 1 275 ? 20.779 -1.774 -21.520 1.00 75.75 275 GLU A O 1
ATOM 2126 N N . ALA A 1 276 ? 18.582 -1.331 -21.591 1.00 85.50 276 ALA A N 1
ATOM 2127 C CA . ALA A 1 276 ? 18.567 -0.990 -23.011 1.00 85.50 276 ALA A CA 1
ATOM 2128 C C . ALA A 1 276 ? 19.469 0.214 -23.322 1.00 85.50 276 ALA A C 1
ATOM 2130 O O . ALA A 1 276 ? 20.197 0.200 -24.316 1.00 85.50 276 ALA A O 1
ATOM 2131 N N . LYS A 1 277 ? 19.461 1.247 -22.471 1.00 87.38 277 LYS A N 1
ATOM 2132 C CA . LYS A 1 277 ? 20.309 2.431 -22.644 1.00 87.38 277 LYS A CA 1
ATOM 2133 C C . LYS A 1 277 ? 21.795 2.081 -22.527 1.00 87.38 277 LYS A C 1
ATOM 2135 O O . LYS A 1 277 ? 22.566 2.468 -23.405 1.00 87.38 277 LYS A O 1
ATOM 2140 N N . ALA A 1 278 ? 22.184 1.313 -21.509 1.00 82.25 278 ALA A N 1
ATOM 2141 C CA . ALA A 1 278 ? 23.567 0.866 -21.324 1.00 82.25 278 ALA A CA 1
ATOM 2142 C C . ALA A 1 278 ? 24.064 0.035 -22.523 1.00 82.25 278 ALA A C 1
ATOM 2144 O O . ALA A 1 278 ? 25.181 0.223 -23.020 1.00 82.25 278 ALA A O 1
ATOM 2145 N N . LEU A 1 279 ? 23.202 -0.840 -23.052 1.00 84.25 279 LEU A N 1
ATOM 2146 C CA . LEU A 1 279 ? 23.483 -1.615 -24.256 1.00 84.25 279 LEU A CA 1
ATOM 2147 C C . LEU A 1 279 ? 23.700 -0.711 -25.481 1.00 84.25 279 LEU A C 1
ATOM 2149 O O . LEU A 1 279 ? 24.692 -0.876 -26.192 1.00 84.25 279 LEU A O 1
ATOM 2153 N N . ILE A 1 280 ? 22.822 0.270 -25.711 1.00 89.31 280 ILE A N 1
ATOM 2154 C CA . ILE A 1 280 ? 22.956 1.228 -26.822 1.00 89.31 280 ILE A CA 1
ATOM 2155 C C . ILE A 1 280 ? 24.270 2.004 -26.708 1.00 89.31 280 ILE A C 1
ATOM 2157 O O . ILE A 1 280 ? 25.004 2.103 -27.690 1.00 89.31 280 ILE A O 1
ATOM 2161 N N . GLU A 1 281 ? 24.620 2.503 -25.521 1.00 86.38 281 GLU A N 1
ATOM 2162 C CA . GLU A 1 281 ? 25.867 3.245 -25.291 1.00 86.38 281 GLU A CA 1
ATOM 2163 C C . GLU A 1 281 ? 27.117 2.403 -25.595 1.00 86.38 281 GLU A C 1
ATOM 2165 O O . GLU A 1 281 ? 28.075 2.891 -26.211 1.00 86.38 281 GLU A O 1
ATOM 2170 N N . LYS A 1 282 ? 27.097 1.113 -25.239 1.00 84.25 282 LYS A N 1
ATOM 2171 C CA . LYS A 1 282 ? 28.169 0.164 -25.570 1.00 84.25 282 LYS A CA 1
ATOM 2172 C C . LYS A 1 282 ? 28.360 0.028 -27.083 1.00 84.25 282 LYS A C 1
ATOM 2174 O O . LYS A 1 282 ? 29.494 0.102 -27.565 1.00 84.25 282 LYS A O 1
ATOM 2179 N N . PHE A 1 283 ? 27.270 -0.127 -27.836 1.00 84.88 283 PHE A N 1
ATOM 2180 C CA . PHE A 1 283 ? 27.313 -0.222 -29.299 1.00 84.88 283 PHE A CA 1
ATOM 2181 C C . PHE A 1 283 ? 27.695 1.105 -29.960 1.00 84.88 283 PHE A C 1
ATOM 2183 O O . PHE A 1 283 ? 28.518 1.103 -30.876 1.00 84.88 283 PHE A O 1
ATOM 2190 N N . MET A 1 284 ? 27.184 2.237 -29.464 1.00 85.19 284 MET A N 1
ATOM 2191 C CA . MET A 1 284 ? 27.559 3.573 -29.932 1.00 85.19 284 MET A CA 1
ATOM 2192 C C . MET A 1 284 ? 29.071 3.767 -29.874 1.00 85.19 284 MET A C 1
ATOM 2194 O O . MET A 1 284 ? 29.688 4.130 -30.872 1.00 85.19 284 MET A O 1
ATOM 2198 N N . TRP A 1 285 ? 29.684 3.502 -28.720 1.00 80.44 285 TRP A N 1
ATOM 2199 C CA . TRP A 1 285 ? 31.121 3.686 -28.543 1.00 80.44 285 TRP A CA 1
ATOM 2200 C C . TRP A 1 285 ? 31.955 2.664 -29.333 1.00 80.44 285 TRP A C 1
ATOM 2202 O O . TRP A 1 285 ? 32.979 3.027 -29.927 1.00 80.44 285 TRP A O 1
ATOM 2212 N N . GLY A 1 286 ? 31.519 1.401 -29.375 1.00 75.06 286 GLY A N 1
ATOM 2213 C CA . GLY A 1 286 ? 32.186 0.351 -30.148 1.00 75.06 286 GLY A CA 1
ATOM 2214 C C . GLY A 1 286 ? 32.219 0.686 -31.639 1.00 75.06 286 GLY A C 1
ATOM 2215 O O . GLY A 1 286 ? 33.289 0.718 -32.249 1.00 75.06 286 GLY A O 1
ATOM 2216 N N . LYS A 1 287 ? 31.063 1.048 -32.204 1.00 75.44 287 LYS A N 1
ATOM 2217 C CA . LYS A 1 287 ? 30.926 1.432 -33.612 1.00 75.44 287 LYS A CA 1
ATOM 2218 C C . LYS A 1 287 ? 31.662 2.729 -33.934 1.00 75.44 287 LYS A C 1
ATOM 2220 O O . LYS A 1 287 ? 32.357 2.795 -34.945 1.00 75.44 287 LYS A O 1
ATOM 2225 N N . ALA A 1 288 ? 31.610 3.719 -33.043 1.00 76.50 288 ALA A N 1
ATOM 2226 C CA . ALA A 1 288 ? 32.374 4.956 -33.186 1.00 76.50 288 ALA A CA 1
ATOM 2227 C C . ALA A 1 288 ? 33.883 4.702 -33.283 1.00 76.50 288 ALA A C 1
ATOM 2229 O O . ALA A 1 288 ? 34.556 5.292 -34.122 1.00 76.50 288 ALA A O 1
ATOM 2230 N N . THR A 1 289 ? 34.407 3.793 -32.457 1.00 73.25 289 THR A N 1
ATOM 2231 C CA . THR A 1 289 ? 35.821 3.403 -32.481 1.00 73.25 289 THR A CA 1
ATOM 2232 C C . THR A 1 289 ? 36.186 2.715 -33.794 1.00 73.25 289 THR A C 1
ATOM 2234 O O . THR A 1 289 ? 37.191 3.071 -34.405 1.00 73.25 289 THR A O 1
ATOM 2237 N N . VAL A 1 290 ? 35.398 1.725 -34.223 1.00 70.75 290 VAL A N 1
ATOM 2238 C CA . VAL A 1 290 ? 35.685 0.955 -35.444 1.00 70.75 290 VAL A CA 1
ATOM 2239 C C . VAL A 1 290 ? 35.717 1.877 -36.662 1.00 70.75 290 VAL A C 1
ATOM 2241 O O . VAL A 1 290 ? 36.676 1.841 -37.428 1.00 70.75 290 VAL A O 1
ATOM 2244 N N . VAL A 1 291 ? 34.726 2.762 -36.788 1.00 70.31 291 VAL A N 1
ATOM 2245 C CA . VAL A 1 291 ? 34.634 3.719 -37.900 1.00 70.31 291 VAL A CA 1
ATOM 2246 C C . VAL A 1 291 ? 35.754 4.761 -37.841 1.00 70.31 291 VAL A C 1
ATOM 2248 O O . VAL A 1 291 ? 36.366 5.056 -38.865 1.00 70.31 291 VAL A O 1
ATOM 2251 N N . ALA A 1 292 ? 36.073 5.287 -36.654 1.00 69.25 292 ALA A N 1
ATOM 2252 C CA . ALA A 1 292 ? 37.135 6.277 -36.490 1.00 69.25 292 ALA A CA 1
ATOM 2253 C C . ALA A 1 292 ? 38.527 5.706 -36.820 1.00 69.25 292 ALA A C 1
ATOM 2255 O O . ALA A 1 292 ? 39.335 6.363 -37.475 1.00 69.25 292 ALA A O 1
ATOM 2256 N N . PHE A 1 293 ? 38.822 4.478 -36.385 1.00 69.00 293 PHE A N 1
ATOM 2257 C CA . PHE A 1 293 ? 40.194 3.963 -36.363 1.00 69.00 293 PHE A CA 1
ATOM 2258 C C . PHE A 1 293 ? 40.491 2.823 -37.339 1.00 69.00 293 PHE A C 1
ATOM 2260 O O . PHE A 1 293 ? 41.667 2.510 -37.497 1.00 69.00 293 PHE A O 1
ATOM 2267 N N . ASN A 1 294 ? 39.476 2.229 -37.980 1.00 62.00 294 ASN A N 1
ATOM 2268 C CA . ASN A 1 294 ? 39.567 1.134 -38.959 1.00 62.00 294 ASN A CA 1
ATOM 2269 C C . ASN A 1 294 ? 40.762 0.173 -38.735 1.00 62.00 294 ASN A C 1
ATOM 2271 O O . ASN A 1 294 ? 41.731 0.230 -39.499 1.00 62.00 294 ASN A O 1
ATOM 2275 N N . PRO A 1 295 ? 40.770 -0.657 -37.673 1.00 54.72 295 PRO A N 1
ATOM 2276 C CA . PRO A 1 295 ? 41.854 -1.607 -37.458 1.00 54.72 295 PRO A CA 1
ATOM 2277 C C . PRO A 1 295 ? 41.820 -2.677 -38.560 1.00 54.72 295 PRO A C 1
ATOM 2279 O O . PRO A 1 295 ? 40.909 -3.495 -38.627 1.00 54.72 295 PRO A O 1
ATOM 2282 N N . VAL A 1 296 ? 42.827 -2.648 -39.429 1.00 52.50 296 VAL A N 1
ATOM 2283 C CA . VAL A 1 296 ? 42.973 -3.505 -40.618 1.00 52.50 296 VAL A CA 1
ATOM 2284 C C . VAL A 1 296 ? 42.878 -5.041 -40.369 1.00 52.50 296 VAL A C 1
ATOM 2286 O O . VAL A 1 296 ? 42.472 -5.718 -41.306 1.00 52.50 296 VAL A O 1
ATOM 2289 N N . PRO A 1 297 ? 43.140 -5.649 -39.182 1.00 42.44 297 PRO A N 1
ATOM 2290 C CA . PRO A 1 297 ? 43.191 -7.126 -39.079 1.00 42.44 297 PRO A CA 1
ATOM 2291 C C . PRO A 1 297 ? 41.938 -7.913 -38.624 1.00 42.44 297 PRO A C 1
ATOM 2293 O O . PRO A 1 297 ? 42.086 -9.098 -38.343 1.00 42.44 297 PRO A O 1
ATOM 2296 N N . TRP A 1 298 ? 40.734 -7.339 -38.476 1.00 39.91 298 TRP A N 1
ATOM 2297 C CA . TRP A 1 298 ? 39.594 -8.049 -37.829 1.00 39.91 298 TRP A CA 1
ATOM 2298 C C . TRP A 1 298 ? 38.322 -8.223 -38.691 1.00 39.91 298 TRP A C 1
ATOM 2300 O O . TRP A 1 298 ? 37.243 -8.513 -38.167 1.00 39.91 298 TRP A O 1
ATOM 2310 N N . LEU A 1 299 ? 38.425 -8.029 -40.007 1.00 42.75 299 LEU A N 1
ATOM 2311 C CA . LEU A 1 299 ? 37.279 -7.904 -40.919 1.00 42.75 299 LEU A CA 1
ATOM 2312 C C . LEU A 1 299 ? 36.349 -9.135 -40.989 1.00 42.75 299 LEU A C 1
ATOM 2314 O O . LEU A 1 299 ? 35.140 -8.944 -41.100 1.00 42.75 299 LEU A O 1
ATOM 2318 N N . ASP A 1 300 ? 36.848 -10.360 -40.811 1.00 41.50 300 ASP A N 1
ATOM 2319 C CA . ASP A 1 300 ? 36.029 -11.567 -41.044 1.00 41.50 300 ASP A CA 1
ATOM 2320 C C . ASP A 1 300 ? 35.162 -12.003 -39.845 1.00 41.50 300 ASP A C 1
ATOM 2322 O O . ASP A 1 300 ? 34.233 -12.790 -40.004 1.00 41.50 300 ASP A O 1
ATOM 2326 N N . ILE A 1 301 ? 35.396 -11.458 -38.644 1.00 42.88 301 ILE A N 1
ATOM 2327 C CA . ILE A 1 301 ? 34.630 -11.797 -37.423 1.00 42.88 301 ILE A CA 1
ATOM 2328 C C . ILE A 1 301 ? 33.698 -10.639 -36.993 1.00 42.88 301 ILE A C 1
ATOM 2330 O O . ILE A 1 301 ? 32.701 -10.847 -36.299 1.00 42.88 301 ILE A O 1
ATOM 2334 N N . LEU A 1 302 ? 33.962 -9.402 -37.434 1.00 40.66 302 LEU A N 1
ATOM 2335 C CA . LEU A 1 302 ? 33.316 -8.188 -36.907 1.00 40.66 302 LEU A CA 1
ATOM 2336 C C . LEU A 1 302 ? 32.121 -7.646 -37.700 1.00 40.66 302 LEU A C 1
ATOM 2338 O O . LEU A 1 302 ? 31.384 -6.821 -37.155 1.00 40.66 302 LEU A O 1
ATOM 2342 N N . GLY A 1 303 ? 31.873 -8.117 -38.926 1.00 45.28 303 GLY A N 1
ATOM 2343 C CA . GLY A 1 303 ? 30.701 -7.697 -39.713 1.00 45.28 303 GLY A CA 1
ATOM 2344 C C . GLY A 1 303 ? 29.359 -8.003 -39.027 1.00 45.28 303 GLY A C 1
ATOM 2345 O O . GLY A 1 303 ? 28.382 -7.281 -39.214 1.00 45.28 303 GLY A O 1
ATOM 2346 N N . VAL A 1 304 ? 29.331 -9.027 -38.166 1.00 41.78 304 VAL A N 1
ATOM 2347 C CA . VAL A 1 304 ? 28.143 -9.439 -37.403 1.00 41.78 304 VAL A CA 1
ATOM 2348 C C . VAL A 1 304 ? 28.102 -8.795 -36.010 1.00 41.78 304 VAL A C 1
ATOM 2350 O O . VAL A 1 304 ? 27.031 -8.440 -35.534 1.00 41.78 304 VAL A O 1
ATOM 2353 N N . VAL A 1 305 ? 29.240 -8.575 -35.345 1.00 40.56 305 VAL A N 1
ATOM 2354 C CA . VAL A 1 305 ? 29.279 -8.183 -33.918 1.00 40.56 305 VAL A CA 1
ATOM 2355 C C . VAL A 1 305 ? 29.032 -6.682 -33.684 1.00 40.56 305 VAL A C 1
ATOM 2357 O O . VAL A 1 305 ? 28.527 -6.311 -32.628 1.00 40.56 305 VAL A O 1
ATOM 2360 N N . ALA A 1 306 ? 29.319 -5.816 -34.663 1.00 52.25 306 ALA A N 1
ATOM 2361 C CA . ALA A 1 306 ? 29.098 -4.363 -34.575 1.00 52.25 306 ALA A CA 1
ATOM 2362 C C . ALA A 1 306 ? 27.924 -3.856 -35.440 1.00 52.25 306 ALA A C 1
ATOM 2364 O O . ALA A 1 306 ? 27.840 -2.661 -35.736 1.00 52.25 306 ALA A O 1
ATOM 2365 N N . SER A 1 307 ? 27.035 -4.752 -35.879 1.00 70.31 307 SER A N 1
ATOM 2366 C CA . SER A 1 307 ? 25.868 -4.380 -36.678 1.00 70.31 307 SER A CA 1
ATOM 2367 C C . SER A 1 307 ? 24.748 -3.829 -35.787 1.00 70.31 307 SER A C 1
ATOM 2369 O O . SER A 1 307 ? 24.503 -4.325 -34.682 1.00 70.31 307 SER A O 1
ATOM 2371 N N . ASP A 1 308 ? 24.022 -2.823 -36.282 1.00 79.56 308 ASP A N 1
ATOM 2372 C CA . ASP A 1 308 ? 22.820 -2.334 -35.592 1.00 79.56 308 ASP A CA 1
ATOM 2373 C C . ASP A 1 308 ? 21.766 -3.451 -35.468 1.00 79.56 308 ASP A C 1
ATOM 2375 O O . ASP A 1 308 ? 21.022 -3.483 -34.494 1.00 79.56 308 ASP A O 1
ATOM 2379 N N . ALA A 1 309 ? 21.766 -4.429 -36.383 1.00 84.06 309 ALA A N 1
ATOM 2380 C CA . ALA A 1 309 ? 20.920 -5.617 -36.296 1.00 84.06 309 ALA A CA 1
ATOM 2381 C C . ALA A 1 309 ? 21.253 -6.474 -35.061 1.00 84.06 309 ALA A C 1
ATOM 2383 O O . ALA A 1 309 ? 20.346 -6.895 -34.350 1.00 84.06 309 ALA A O 1
ATOM 2384 N N . THR A 1 310 ? 22.531 -6.678 -34.736 1.00 84.69 310 THR A N 1
ATOM 2385 C CA . THR A 1 310 ? 22.943 -7.410 -33.528 1.00 84.69 310 THR A CA 1
ATOM 2386 C C . THR A 1 310 ? 22.574 -6.657 -32.255 1.00 84.69 310 THR A C 1
ATOM 2388 O O . THR A 1 310 ? 22.078 -7.272 -31.310 1.00 84.69 310 THR A O 1
ATOM 2391 N N . MET A 1 311 ? 22.730 -5.329 -32.238 1.00 89.56 311 MET A N 1
ATOM 2392 C CA . MET A 1 311 ? 22.219 -4.500 -31.141 1.00 89.56 311 MET A CA 1
ATOM 2393 C C . MET A 1 311 ? 20.707 -4.687 -30.978 1.00 89.56 311 MET A C 1
ATOM 2395 O O . MET A 1 311 ? 20.237 -4.888 -29.863 1.00 89.56 311 MET A O 1
ATOM 2399 N N . ILE A 1 312 ? 19.948 -4.675 -32.077 1.00 91.50 312 ILE A N 1
ATOM 2400 C CA . ILE A 1 312 ? 18.501 -4.894 -32.058 1.00 91.50 312 ILE A CA 1
ATOM 2401 C C . ILE A 1 312 ? 18.150 -6.300 -31.545 1.00 91.50 312 ILE A C 1
ATOM 2403 O O . ILE A 1 312 ? 17.239 -6.411 -30.732 1.00 91.50 312 ILE A O 1
ATOM 2407 N N . VAL A 1 313 ? 18.868 -7.360 -31.942 1.00 89.00 313 VAL A N 1
ATOM 2408 C CA . VAL A 1 313 ? 18.667 -8.722 -31.396 1.00 89.00 313 VAL A CA 1
ATOM 2409 C C . VAL A 1 313 ? 18.900 -8.747 -29.883 1.00 89.00 313 VAL A C 1
ATOM 2411 O O . VAL A 1 313 ? 18.151 -9.384 -29.146 1.00 89.00 313 VAL A O 1
ATOM 2414 N N . MET A 1 314 ? 19.930 -8.053 -29.395 1.00 87.75 314 MET A N 1
ATOM 2415 C CA . MET A 1 314 ? 20.203 -7.971 -27.959 1.00 87.75 314 MET A CA 1
ATOM 2416 C C . MET A 1 314 ? 19.143 -7.140 -27.222 1.00 87.75 314 MET A C 1
ATOM 2418 O O . MET A 1 314 ? 18.671 -7.569 -26.171 1.00 87.75 314 MET A O 1
ATOM 2422 N N . LEU A 1 315 ? 18.699 -6.014 -27.790 1.00 88.25 315 LEU A N 1
ATOM 2423 C CA . LEU A 1 315 ? 17.604 -5.203 -27.247 1.00 88.25 315 LEU A CA 1
ATOM 2424 C C . LEU A 1 315 ? 16.305 -6.005 -27.170 1.00 88.25 315 LEU A C 1
ATOM 2426 O O . LEU A 1 315 ? 15.604 -5.950 -26.166 1.00 88.25 315 LEU A O 1
ATOM 2430 N N . SER A 1 316 ? 16.002 -6.804 -28.189 1.00 88.12 316 SER A N 1
ATOM 2431 C CA . SER A 1 316 ? 14.786 -7.613 -28.215 1.00 88.12 316 SER A CA 1
ATOM 2432 C C . SER A 1 316 ? 14.737 -8.599 -27.037 1.00 88.12 316 SER A C 1
ATOM 2434 O O . SER A 1 316 ? 13.684 -8.797 -26.431 1.00 88.12 316 SER A O 1
ATOM 2436 N N . ARG A 1 317 ? 15.892 -9.140 -26.621 1.00 85.44 317 ARG A N 1
ATOM 2437 C CA . ARG A 1 317 ? 16.010 -9.981 -25.418 1.00 85.44 317 ARG A CA 1
ATOM 2438 C C . ARG A 1 317 ? 15.784 -9.198 -24.123 1.00 85.44 317 ARG A C 1
ATOM 2440 O O . ARG A 1 317 ? 15.102 -9.720 -23.247 1.00 85.44 317 ARG A O 1
ATOM 2447 N N . VAL A 1 318 ? 16.273 -7.957 -24.024 1.00 81.06 318 VAL A N 1
ATOM 2448 C CA . VAL A 1 318 ? 16.019 -7.062 -22.871 1.00 81.06 318 VAL A CA 1
ATOM 2449 C C . VAL A 1 318 ? 14.512 -6.833 -22.686 1.00 81.06 318 VAL A C 1
ATOM 2451 O O . VAL A 1 318 ? 13.972 -6.942 -21.583 1.00 81.06 318 VAL A O 1
ATOM 2454 N N . TYR A 1 319 ? 13.785 -6.607 -23.782 1.00 79.88 319 TYR A N 1
ATOM 2455 C CA . TYR A 1 319 ? 12.333 -6.407 -23.742 1.00 79.88 319 TYR A CA 1
ATOM 2456 C C . TYR A 1 319 ? 11.518 -7.712 -23.648 1.00 79.88 319 TYR A C 1
ATOM 2458 O O . TYR A 1 319 ? 10.331 -7.668 -23.316 1.00 79.88 319 TYR A O 1
ATOM 2466 N N . GLY A 1 320 ? 12.157 -8.875 -23.805 1.00 75.69 320 GLY A N 1
ATOM 2467 C CA . GLY A 1 320 ? 11.531 -10.197 -23.696 1.00 75.69 320 GLY A CA 1
ATOM 2468 C C . GLY A 1 320 ? 10.862 -10.702 -24.977 1.00 75.69 320 GLY A C 1
ATOM 2469 O O . GLY A 1 320 ? 10.110 -11.665 -24.908 1.00 75.69 320 GLY A O 1
ATOM 2470 N N . GLU A 1 321 ? 11.157 -10.087 -26.121 1.00 81.81 321 GLU A N 1
ATOM 2471 C CA . GLU A 1 321 ? 10.638 -10.434 -27.449 1.00 81.81 321 GLU A CA 1
ATOM 2472 C C . GLU A 1 321 ? 11.815 -10.856 -28.351 1.00 81.81 321 GLU A C 1
ATOM 2474 O O . GLU A 1 321 ? 12.316 -10.055 -29.145 1.00 81.81 321 GLU A O 1
ATOM 2479 N N . PRO A 1 322 ? 12.374 -12.072 -28.198 1.00 84.44 322 PRO A N 1
ATOM 2480 C CA . PRO A 1 322 ? 13.548 -12.500 -28.955 1.00 84.44 322 PRO A CA 1
ATOM 2481 C C . PRO A 1 322 ? 13.237 -12.571 -30.458 1.00 84.44 322 PRO A C 1
ATOM 2483 O O . PRO A 1 322 ? 12.333 -13.290 -30.874 1.00 84.44 322 PRO A O 1
ATOM 2486 N N . ILE A 1 323 ? 14.014 -11.867 -31.288 1.00 87.94 323 ILE A N 1
ATOM 2487 C CA . ILE A 1 323 ? 13.867 -11.901 -32.749 1.00 87.94 323 ILE A CA 1
ATOM 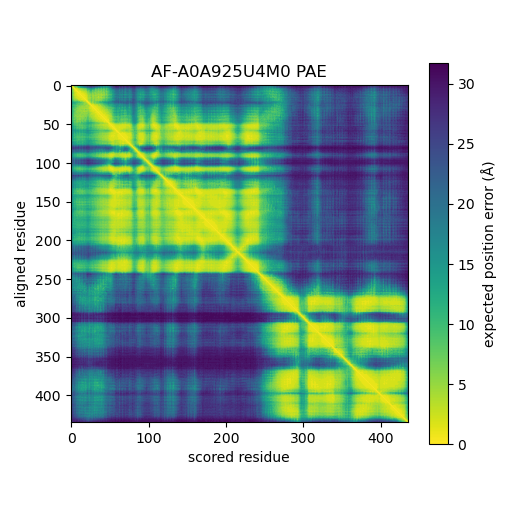2488 C C . ILE A 1 323 ? 15.108 -12.474 -33.435 1.00 87.94 323 ILE A C 1
ATOM 2490 O O . ILE A 1 323 ? 16.216 -12.444 -32.895 1.00 87.94 323 ILE A O 1
ATOM 2494 N N . SER A 1 324 ? 14.921 -12.994 -34.650 1.00 89.88 324 SER A N 1
ATOM 2495 C CA . SER A 1 324 ? 16.018 -13.459 -35.498 1.00 89.88 324 SER A CA 1
ATOM 2496 C C . SER A 1 324 ? 16.847 -12.287 -36.032 1.00 89.88 324 SER A C 1
ATOM 2498 O O . SER A 1 324 ? 16.364 -11.158 -36.152 1.00 89.88 324 SER A O 1
ATOM 2500 N N . HIS A 1 325 ? 18.093 -12.567 -36.420 1.00 86.56 325 HIS A N 1
ATOM 2501 C CA . HIS A 1 325 ? 18.962 -11.569 -37.047 1.00 86.56 325 HIS A CA 1
ATOM 2502 C C . HIS A 1 325 ? 18.358 -11.011 -38.352 1.00 86.56 325 HIS A C 1
ATOM 2504 O O . HIS A 1 325 ? 18.491 -9.824 -38.634 1.00 86.56 325 HIS A O 1
ATOM 2510 N N . GLU A 1 326 ? 17.634 -11.833 -39.121 1.00 84.25 326 GLU A N 1
ATOM 2511 C CA . GLU A 1 326 ? 16.936 -11.395 -40.338 1.00 84.25 326 GLU A CA 1
ATOM 2512 C C . GLU A 1 326 ? 15.854 -10.348 -40.026 1.00 84.25 326 GLU A C 1
ATOM 2514 O O . GLU A 1 326 ? 15.787 -9.295 -40.663 1.00 84.25 326 GLU A O 1
ATOM 2519 N N . ASN A 1 327 ? 15.038 -10.593 -38.997 1.00 88.88 327 ASN A N 1
ATOM 2520 C CA . ASN A 1 327 ? 13.999 -9.653 -38.573 1.00 88.88 327 ASN A CA 1
ATOM 2521 C C . ASN A 1 327 ? 14.604 -8.374 -37.981 1.00 88.88 327 ASN A C 1
ATOM 2523 O O . ASN A 1 327 ? 14.097 -7.280 -38.225 1.00 88.88 327 ASN A O 1
ATOM 2527 N N . ALA A 1 328 ? 15.727 -8.487 -37.272 1.00 88.69 328 ALA A N 1
ATOM 2528 C CA . ALA A 1 328 ? 16.460 -7.334 -36.766 1.00 88.69 328 ALA A CA 1
ATOM 2529 C C . ALA A 1 328 ? 17.052 -6.469 -37.892 1.00 88.69 328 ALA A C 1
ATOM 2531 O O . ALA A 1 328 ? 17.080 -5.240 -37.791 1.00 88.69 328 ALA A O 1
ATOM 2532 N N . GLN A 1 329 ? 17.479 -7.086 -38.996 1.00 86.81 329 GLN A N 1
ATOM 2533 C CA . GLN A 1 329 ? 17.953 -6.369 -40.178 1.00 86.81 329 GLN A CA 1
ATOM 2534 C C . GLN A 1 329 ? 16.807 -5.658 -40.913 1.00 86.81 329 GLN A C 1
ATOM 2536 O O . GLN A 1 329 ? 16.956 -4.496 -41.293 1.00 86.81 329 GLN A O 1
ATOM 2541 N N . LYS A 1 330 ? 15.641 -6.307 -41.045 1.00 87.12 330 LYS A N 1
ATOM 2542 C CA . LYS A 1 330 ? 14.420 -5.665 -41.569 1.00 87.12 330 LYS A CA 1
ATOM 2543 C C . LYS A 1 330 ? 14.034 -4.447 -40.729 1.00 87.12 330 LYS A C 1
ATOM 2545 O O . LYS A 1 330 ? 13.817 -3.377 -41.291 1.00 87.12 330 LYS A O 1
ATOM 2550 N N . LEU A 1 331 ? 14.043 -4.583 -39.401 1.00 88.88 331 LEU A N 1
ATOM 2551 C CA . LEU A 1 331 ? 13.724 -3.490 -38.481 1.00 88.88 331 LEU A CA 1
ATOM 2552 C C . LEU A 1 331 ? 14.741 -2.342 -38.571 1.00 88.88 331 LEU A C 1
ATOM 2554 O O . LEU A 1 331 ? 14.354 -1.177 -38.620 1.00 88.88 331 LEU A O 1
ATOM 2558 N N . THR A 1 332 ? 16.038 -2.657 -38.665 1.00 88.38 332 THR A N 1
ATOM 2559 C CA . THR A 1 332 ? 17.092 -1.658 -38.916 1.00 88.38 332 THR A CA 1
ATOM 2560 C C . THR A 1 332 ? 16.792 -0.849 -40.182 1.00 88.38 332 THR A C 1
ATOM 2562 O O . THR A 1 332 ? 16.792 0.382 -40.149 1.00 88.38 332 THR A O 1
ATOM 2565 N N . ASN A 1 333 ? 16.492 -1.528 -41.292 1.00 85.25 333 ASN A N 1
ATOM 2566 C CA . ASN A 1 333 ? 16.201 -0.879 -42.571 1.00 85.25 333 ASN A CA 1
ATOM 2567 C C . ASN A 1 333 ? 14.925 -0.032 -42.516 1.00 85.25 333 ASN A C 1
ATOM 2569 O O . ASN A 1 333 ? 14.892 1.059 -43.081 1.00 85.25 333 ASN A O 1
ATOM 2573 N N . GLU A 1 334 ? 13.893 -0.501 -41.814 1.00 87.69 334 GLU A N 1
ATOM 2574 C CA . GLU A 1 334 ? 12.653 0.249 -41.614 1.00 87.69 334 GLU A CA 1
ATOM 2575 C C . GLU A 1 334 ? 12.895 1.544 -40.824 1.00 87.69 334 GLU A C 1
ATOM 2577 O O . GLU A 1 334 ? 12.425 2.609 -41.226 1.00 87.69 334 GLU A O 1
ATOM 2582 N N . ILE A 1 335 ? 13.690 1.488 -39.749 1.00 87.81 335 ILE A N 1
ATOM 2583 C CA . ILE A 1 335 ? 14.059 2.665 -38.949 1.00 87.81 335 ILE A CA 1
ATOM 2584 C C . ILE A 1 335 ? 14.860 3.671 -39.784 1.00 87.81 335 ILE A C 1
ATOM 2586 O O . ILE A 1 335 ? 14.588 4.874 -39.750 1.00 87.81 335 ILE A O 1
ATOM 2590 N N . ILE A 1 336 ? 15.835 3.192 -40.559 1.00 82.94 336 ILE A N 1
ATOM 2591 C CA . ILE A 1 336 ? 16.650 4.041 -41.439 1.00 82.94 336 ILE A CA 1
ATOM 2592 C C . ILE A 1 336 ? 15.778 4.666 -42.534 1.00 82.94 336 ILE A C 1
ATOM 2594 O O . ILE A 1 336 ? 15.884 5.864 -42.794 1.00 82.94 336 ILE A O 1
ATOM 2598 N N . GLY A 1 337 ? 14.862 3.895 -43.124 1.00 81.38 337 GLY A N 1
ATOM 2599 C CA . GLY A 1 337 ? 13.883 4.398 -44.087 1.00 81.38 337 GLY A CA 1
ATOM 2600 C C . GLY A 1 337 ? 12.957 5.458 -43.482 1.00 81.38 337 GLY A C 1
ATOM 2601 O O . GLY A 1 337 ? 12.679 6.477 -44.112 1.00 81.38 337 GLY A O 1
ATOM 2602 N N . ALA A 1 338 ? 12.543 5.275 -42.227 1.00 85.50 338 ALA A N 1
ATOM 2603 C CA . ALA A 1 338 ? 11.728 6.224 -41.474 1.00 85.50 338 ALA A CA 1
ATOM 2604 C C . ALA A 1 338 ? 12.464 7.536 -41.136 1.00 85.50 338 ALA A C 1
ATOM 2606 O O . ALA A 1 338 ? 11.826 8.590 -41.069 1.00 85.50 338 ALA A O 1
ATOM 2607 N N . TRP A 1 339 ? 13.793 7.497 -40.975 1.00 82.94 339 TRP A N 1
ATOM 2608 C CA . TRP A 1 339 ? 14.647 8.691 -40.874 1.00 82.94 339 TRP A CA 1
ATOM 2609 C C . TRP A 1 339 ? 14.712 9.469 -42.205 1.00 82.94 339 TRP A C 1
ATOM 2611 O O . TRP A 1 339 ? 14.955 10.677 -42.227 1.00 82.94 339 TRP A O 1
ATOM 2621 N N . GLY A 1 340 ? 14.423 8.808 -43.326 1.00 82.00 340 GLY A N 1
ATOM 2622 C CA . GLY A 1 340 ? 14.399 9.412 -44.654 1.00 82.00 340 GLY A CA 1
ATOM 2623 C C . GLY A 1 340 ? 15.797 9.654 -45.227 1.00 82.00 340 GLY A C 1
ATOM 2624 O O . GLY A 1 340 ? 16.776 9.019 -44.831 1.00 82.00 340 GLY A O 1
ATOM 2625 N N . VAL A 1 341 ? 15.896 10.593 -46.176 1.00 67.44 341 VAL A N 1
ATOM 2626 C CA . VAL A 1 341 ? 17.117 10.844 -46.968 1.00 67.44 341 VAL A CA 1
ATOM 2627 C C . VAL A 1 341 ? 18.336 11.121 -46.081 1.00 67.44 341 VAL A C 1
ATOM 2629 O O . VAL A 1 341 ? 19.412 10.599 -46.347 1.00 67.44 341 VAL A O 1
ATOM 2632 N N . THR A 1 342 ? 18.178 11.868 -44.985 1.00 66.44 342 THR A N 1
ATOM 2633 C CA . THR A 1 342 ? 19.275 12.168 -44.051 1.00 66.44 342 THR A CA 1
ATOM 2634 C C . THR A 1 342 ? 19.859 10.911 -43.405 1.00 66.44 342 THR A C 1
ATOM 2636 O O . THR A 1 342 ? 21.081 10.797 -43.306 1.00 66.44 342 THR A O 1
ATOM 2639 N N . GLY A 1 343 ? 19.019 9.950 -43.010 1.00 62.88 343 GLY A N 1
ATOM 2640 C CA . GLY A 1 343 ? 19.489 8.678 -42.459 1.00 62.88 343 GLY A CA 1
ATOM 2641 C C . GLY A 1 343 ? 20.235 7.855 -43.504 1.00 62.88 343 GLY A C 1
ATOM 2642 O O . GLY A 1 343 ? 21.321 7.347 -43.230 1.00 62.88 343 GLY A O 1
ATOM 2643 N N . PHE A 1 344 ? 19.707 7.810 -44.730 1.00 58.66 344 PHE A N 1
ATOM 2644 C CA . PHE A 1 344 ? 20.324 7.075 -45.834 1.00 58.66 344 PHE A CA 1
ATOM 2645 C C . PHE A 1 344 ? 21.685 7.659 -46.243 1.00 58.66 344 PHE A C 1
ATOM 2647 O O . PHE A 1 344 ? 22.658 6.922 -46.380 1.00 58.66 344 PHE A O 1
ATOM 2654 N N . VAL A 1 345 ? 21.788 8.986 -46.366 1.00 59.94 345 VAL A N 1
ATOM 2655 C CA . VAL A 1 345 ? 23.049 9.688 -46.667 1.00 59.94 345 VAL A CA 1
ATOM 2656 C C . VAL A 1 345 ? 24.072 9.477 -45.546 1.00 59.94 345 VAL A C 1
ATOM 2658 O O . VAL A 1 345 ? 25.246 9.242 -45.824 1.00 59.94 345 VAL A O 1
ATOM 2661 N N . THR A 1 346 ? 23.637 9.499 -44.283 1.00 62.16 346 THR A N 1
ATOM 2662 C CA . THR A 1 346 ? 24.512 9.217 -43.133 1.00 62.16 346 THR A CA 1
ATOM 2663 C C . THR A 1 346 ? 25.064 7.791 -43.203 1.00 62.16 346 THR A C 1
ATOM 2665 O O . THR A 1 346 ? 26.274 7.603 -43.121 1.00 62.16 346 THR A O 1
ATOM 2668 N N . LEU A 1 347 ? 24.214 6.788 -43.449 1.00 57.50 347 LEU A N 1
ATOM 2669 C CA . LEU A 1 347 ? 24.635 5.393 -43.622 1.00 57.50 347 LEU A CA 1
ATOM 2670 C C . LEU A 1 347 ? 25.593 5.211 -44.815 1.00 57.50 347 LEU A C 1
ATOM 2672 O O . LEU A 1 347 ? 26.624 4.553 -44.680 1.00 57.50 347 LEU A O 1
ATOM 2676 N N . ALA A 1 348 ? 25.284 5.818 -45.964 1.00 56.00 348 ALA A N 1
ATOM 2677 C CA . ALA A 1 348 ? 26.111 5.748 -47.168 1.00 56.00 348 ALA A CA 1
ATOM 2678 C C . ALA A 1 348 ? 27.508 6.353 -46.943 1.00 56.00 348 ALA A C 1
ATOM 2680 O O . ALA A 1 348 ? 28.510 5.755 -47.336 1.00 56.00 348 ALA A O 1
ATOM 2681 N N . MET A 1 349 ? 27.591 7.483 -46.229 1.00 57.09 349 MET A N 1
ATOM 2682 C CA . MET A 1 349 ? 28.865 8.085 -45.819 1.00 57.09 349 MET A CA 1
ATOM 2683 C C . MET A 1 349 ? 29.712 7.157 -44.927 1.00 57.09 349 MET A C 1
ATOM 2685 O O . MET A 1 349 ? 30.936 7.271 -44.933 1.00 57.09 349 MET A O 1
ATOM 2689 N N . HIS A 1 350 ? 29.101 6.228 -44.184 1.00 51.06 350 HIS A N 1
ATOM 2690 C CA . HIS A 1 350 ? 29.809 5.275 -43.319 1.00 51.06 350 HIS A CA 1
ATOM 2691 C C . HIS A 1 350 ? 30.308 4.021 -44.049 1.00 51.06 350 HIS A C 1
ATOM 2693 O O . HIS A 1 350 ? 31.350 3.484 -43.678 1.00 51.06 350 HIS A O 1
ATOM 2699 N N . LEU A 1 351 ? 29.603 3.569 -45.090 1.00 50.09 351 LEU A N 1
ATOM 2700 C CA . LEU A 1 351 ? 30.022 2.435 -45.926 1.00 50.09 351 LEU A CA 1
ATOM 2701 C C . LEU A 1 351 ? 31.121 2.823 -46.933 1.00 50.09 351 LEU A C 1
ATOM 2703 O O . LEU A 1 351 ? 31.956 1.993 -47.279 1.00 50.09 351 LEU A O 1
ATOM 2707 N N . ALA A 1 352 ? 31.182 4.093 -47.345 1.00 48.03 352 ALA A N 1
ATOM 2708 C CA . ALA A 1 352 ? 32.189 4.624 -48.273 1.00 48.03 352 ALA A CA 1
ATOM 2709 C C . ALA A 1 352 ? 33.596 4.837 -47.655 1.00 48.03 352 ALA A C 1
ATOM 2711 O O . ALA A 1 352 ? 34.458 5.480 -48.253 1.00 48.03 352 ALA A O 1
ATOM 2712 N N . ALA A 1 353 ? 33.863 4.308 -46.456 1.00 49.09 353 ALA A N 1
ATOM 2713 C CA . ALA A 1 353 ? 35.090 4.559 -45.693 1.00 49.09 353 ALA A CA 1
ATOM 2714 C C . ALA A 1 353 ? 36.391 4.048 -46.354 1.00 49.09 353 ALA A C 1
ATOM 2716 O O . ALA A 1 353 ? 37.480 4.457 -45.944 1.00 49.09 353 ALA A O 1
ATOM 2717 N N . SER A 1 354 ? 36.316 3.190 -47.375 1.00 49.88 354 SER A N 1
ATOM 2718 C CA . SER A 1 354 ? 37.499 2.676 -48.079 1.00 49.88 354 SER A CA 1
ATOM 2719 C C . SER A 1 354 ? 38.070 3.632 -49.136 1.00 49.88 354 SER A C 1
ATOM 2721 O O . SER A 1 354 ? 39.228 3.466 -49.510 1.00 49.88 354 SER A O 1
ATOM 2723 N N . THR A 1 355 ? 37.331 4.655 -49.588 1.00 43.09 355 THR A N 1
ATOM 2724 C CA . THR A 1 355 ? 37.751 5.481 -50.743 1.00 43.09 355 THR A CA 1
ATOM 2725 C C . THR A 1 355 ? 38.267 6.879 -50.397 1.00 43.09 355 THR A C 1
ATOM 2727 O O . THR A 1 355 ? 38.890 7.511 -51.242 1.00 43.09 355 THR A O 1
ATOM 2730 N N . ILE A 1 356 ? 38.088 7.368 -49.163 1.00 46.91 356 ILE A N 1
ATOM 2731 C CA . ILE A 1 356 ? 38.538 8.725 -48.773 1.00 46.91 356 ILE A CA 1
ATOM 2732 C C . ILE A 1 356 ? 39.978 8.732 -48.218 1.00 46.91 356 ILE A C 1
ATOM 2734 O O . ILE A 1 356 ? 40.654 9.758 -48.236 1.00 46.91 356 ILE A O 1
ATOM 2738 N N . LYS A 1 357 ? 40.501 7.584 -47.765 1.00 46.00 357 LYS A N 1
ATOM 2739 C CA . LYS A 1 357 ? 41.851 7.489 -47.171 1.00 46.00 357 LYS A CA 1
ATOM 2740 C C . LYS A 1 357 ? 43.001 7.423 -48.183 1.00 46.00 357 LYS A C 1
ATOM 2742 O O . LYS A 1 357 ? 44.149 7.565 -47.777 1.00 46.00 357 LYS A O 1
ATOM 2747 N N . THR A 1 358 ? 42.727 7.241 -49.473 1.00 49.53 358 THR A N 1
ATOM 2748 C CA . THR A 1 358 ? 43.767 7.162 -50.516 1.00 49.53 358 THR A CA 1
ATOM 2749 C C . THR A 1 358 ? 44.261 8.529 -50.996 1.00 49.53 358 THR A C 1
ATOM 2751 O O . THR A 1 358 ? 45.273 8.587 -51.685 1.00 49.53 358 THR A O 1
ATOM 2754 N N . ALA A 1 359 ? 43.597 9.629 -50.624 1.00 43.62 359 ALA A N 1
ATOM 2755 C CA . ALA A 1 359 ? 43.917 10.952 -51.162 1.00 43.62 359 ALA A CA 1
ATOM 2756 C C . ALA A 1 359 ? 45.054 11.695 -50.426 1.00 43.62 359 ALA A C 1
ATOM 2758 O O . ALA A 1 359 ? 45.688 12.550 -51.035 1.00 43.62 359 ALA A O 1
ATOM 2759 N N . LEU A 1 360 ? 45.335 11.404 -49.144 1.00 44.78 360 LEU A N 1
ATOM 2760 C CA . LEU A 1 360 ? 46.405 12.069 -48.372 1.00 44.78 360 LEU A CA 1
ATOM 2761 C C . LEU A 1 360 ? 47.031 11.141 -47.303 1.00 44.78 360 LEU A C 1
ATOM 2763 O O . LEU A 1 360 ? 46.436 10.958 -46.234 1.00 44.78 360 LEU A O 1
ATOM 2767 N N . PRO A 1 361 ? 48.242 10.591 -47.525 1.00 46.00 361 PRO A N 1
ATOM 2768 C CA . PRO A 1 361 ? 48.974 9.840 -46.505 1.00 46.00 361 PRO A CA 1
ATOM 2769 C C . PRO A 1 361 ? 49.391 10.744 -45.330 1.00 46.00 361 PRO A C 1
ATOM 2771 O O . PRO A 1 361 ? 49.862 11.859 -45.528 1.00 46.00 361 PRO A O 1
ATOM 2774 N N . GLY A 1 362 ? 49.236 10.265 -44.093 1.00 50.09 362 GLY A N 1
ATOM 2775 C CA . GLY A 1 362 ? 49.848 10.859 -42.891 1.00 50.09 362 GLY A CA 1
ATOM 2776 C C . GLY A 1 362 ? 49.021 11.895 -42.114 1.00 50.09 362 GLY A C 1
ATOM 2777 O O . GLY A 1 362 ? 49.073 11.884 -40.890 1.00 50.09 362 GLY A O 1
ATOM 2778 N N . VAL A 1 363 ? 48.200 12.730 -42.765 1.00 48.09 363 VAL A N 1
ATOM 2779 C CA . VAL A 1 363 ? 47.449 13.818 -42.078 1.00 48.09 363 VAL A CA 1
ATOM 2780 C C . VAL A 1 363 ? 45.926 13.601 -42.084 1.00 48.09 363 VAL A C 1
ATOM 2782 O O . VAL A 1 363 ? 45.223 14.021 -41.165 1.00 48.09 363 VAL A O 1
ATOM 2785 N N . GLY A 1 364 ? 45.391 12.874 -43.072 1.00 48.41 364 GLY A N 1
ATOM 2786 C CA . GLY A 1 364 ? 43.940 12.739 -43.265 1.00 48.41 364 GLY A CA 1
ATOM 2787 C C . GLY A 1 364 ? 43.211 11.895 -42.212 1.00 48.41 364 GLY A C 1
ATOM 2788 O O . GLY A 1 364 ? 42.061 12.178 -41.888 1.00 48.41 364 GLY A O 1
ATOM 2789 N N . VAL A 1 365 ? 43.866 10.883 -41.630 1.00 52.34 365 VAL A N 1
ATOM 2790 C CA . VAL A 1 365 ? 43.188 9.893 -40.770 1.00 52.34 365 VAL A CA 1
ATOM 2791 C C . VAL A 1 365 ? 42.732 10.491 -39.437 1.00 52.34 365 VAL A C 1
ATOM 2793 O O . VAL A 1 365 ? 41.636 10.176 -38.987 1.00 52.34 365 VAL A O 1
ATOM 2796 N N . ALA A 1 366 ? 43.519 11.372 -38.814 1.00 53.78 366 ALA A N 1
ATOM 2797 C CA . ALA A 1 366 ? 43.161 11.961 -37.521 1.00 53.78 366 ALA A CA 1
ATOM 2798 C C . ALA A 1 366 ? 42.037 13.007 -37.639 1.00 53.78 366 ALA A C 1
ATOM 2800 O O . ALA A 1 366 ? 41.139 13.049 -36.797 1.00 53.78 366 ALA A O 1
ATOM 2801 N N . VAL A 1 367 ? 42.057 13.814 -38.708 1.00 56.22 367 VAL A N 1
ATOM 2802 C CA . VAL A 1 367 ? 41.096 14.906 -38.935 1.00 56.22 367 VAL A CA 1
ATOM 2803 C C . VAL A 1 367 ? 39.697 14.369 -39.251 1.00 56.22 367 VAL A C 1
ATOM 2805 O O . VAL A 1 367 ? 38.703 14.919 -38.777 1.00 56.22 367 VAL A O 1
ATOM 2808 N N . THR A 1 368 ? 39.592 13.266 -40.000 1.00 60.88 368 THR A N 1
ATOM 2809 C CA . THR A 1 368 ? 38.288 12.708 -40.397 1.00 60.88 368 THR A CA 1
ATOM 2810 C C . THR A 1 368 ? 37.743 11.660 -39.423 1.00 60.88 368 THR A C 1
ATOM 2812 O O . THR A 1 368 ? 36.533 11.436 -39.398 1.00 60.88 368 THR A O 1
ATOM 2815 N N . ALA A 1 369 ? 38.591 11.051 -38.586 1.00 67.19 369 ALA A N 1
ATOM 2816 C CA . ALA A 1 369 ? 38.200 9.986 -37.658 1.00 67.19 369 ALA A CA 1
ATOM 2817 C C . ALA A 1 369 ? 37.153 10.423 -36.621 1.00 67.19 369 ALA A C 1
ATOM 2819 O O . ALA A 1 369 ? 36.175 9.707 -36.393 1.00 67.19 369 ALA A O 1
ATOM 2820 N N . LEU A 1 370 ? 37.329 11.596 -35.998 1.00 71.88 370 LEU A N 1
ATOM 2821 C CA . LEU A 1 370 ? 36.419 12.081 -34.951 1.00 71.88 370 LEU A CA 1
ATOM 2822 C C . LEU A 1 370 ? 35.009 12.375 -35.482 1.00 71.88 370 LEU A C 1
ATOM 2824 O O . LEU A 1 370 ? 34.059 11.795 -34.950 1.00 71.88 370 LEU A O 1
ATOM 2828 N N . PRO A 1 371 ? 34.822 13.212 -36.524 1.00 74.12 371 PRO A N 1
ATOM 2829 C CA . PRO A 1 371 ? 33.488 13.476 -37.061 1.00 74.12 371 PRO A CA 1
ATOM 2830 C C . PRO A 1 371 ? 32.773 12.205 -37.536 1.00 74.12 371 PRO A C 1
ATOM 2832 O O . PRO A 1 371 ? 31.579 12.042 -37.282 1.00 74.12 371 PRO A O 1
ATOM 2835 N N . GLN A 1 372 ? 33.501 11.280 -38.172 1.00 69.81 372 GLN A N 1
ATOM 2836 C CA . GLN A 1 372 ? 32.943 10.023 -38.676 1.00 69.81 372 GLN A CA 1
ATOM 2837 C C . GLN A 1 372 ? 32.524 9.080 -37.541 1.00 69.81 372 GLN A C 1
ATOM 2839 O O . GLN A 1 372 ? 31.416 8.542 -37.576 1.00 69.81 372 GLN A O 1
ATOM 2844 N N . GLY A 1 373 ? 33.359 8.928 -36.507 1.00 73.25 373 GLY A N 1
ATOM 2845 C CA . GLY A 1 373 ? 33.027 8.135 -35.323 1.00 73.25 373 GLY A CA 1
ATOM 2846 C C . GLY A 1 373 ? 31.810 8.685 -34.572 1.00 73.25 373 GLY A C 1
ATOM 2847 O O . GLY A 1 373 ? 30.922 7.925 -34.189 1.00 73.25 373 GLY A O 1
ATOM 2848 N N . LEU A 1 374 ? 31.713 10.010 -34.426 1.00 80.44 374 LEU A N 1
ATOM 2849 C CA . LEU A 1 374 ? 30.572 10.668 -33.778 1.00 80.44 374 LEU A CA 1
ATOM 2850 C C . LEU A 1 374 ? 29.275 10.559 -34.586 1.00 80.44 374 LEU A C 1
ATOM 2852 O O . LEU A 1 374 ? 28.205 10.366 -34.009 1.00 80.44 374 LEU A O 1
ATOM 2856 N N . ALA A 1 375 ? 29.345 10.657 -35.914 1.00 74.56 375 ALA A N 1
ATOM 2857 C CA . ALA A 1 375 ? 28.186 10.438 -36.777 1.00 74.56 375 ALA A CA 1
ATOM 2858 C C . ALA A 1 375 ? 27.698 8.977 -36.718 1.00 74.56 375 ALA A C 1
ATOM 2860 O O . ALA A 1 375 ? 26.495 8.744 -36.593 1.00 74.56 375 ALA A O 1
ATOM 2861 N N . ALA A 1 376 ? 28.617 8.007 -36.684 1.00 75.56 376 ALA A N 1
ATOM 2862 C CA . ALA A 1 376 ? 28.269 6.594 -36.545 1.00 75.56 376 ALA A CA 1
ATOM 2863 C C . ALA A 1 376 ? 27.642 6.285 -35.173 1.00 75.56 376 ALA A C 1
ATOM 2865 O O . ALA A 1 376 ? 26.659 5.543 -35.090 1.00 75.56 376 ALA A O 1
ATOM 2866 N N . ALA A 1 377 ? 28.159 6.894 -34.099 1.00 82.56 377 ALA A N 1
ATOM 2867 C CA . ALA A 1 377 ? 27.562 6.820 -32.765 1.00 82.56 377 ALA A CA 1
ATOM 2868 C C . ALA A 1 377 ? 26.135 7.377 -32.757 1.00 82.56 377 ALA A C 1
ATOM 2870 O O . ALA A 1 377 ? 25.226 6.753 -32.220 1.00 82.56 377 ALA A O 1
ATOM 2871 N N . TRP A 1 378 ? 25.923 8.527 -33.400 1.00 86.56 378 TRP A N 1
ATOM 2872 C CA . TRP A 1 378 ? 24.606 9.150 -33.494 1.00 86.56 378 TRP A CA 1
ATOM 2873 C C . TRP A 1 378 ? 23.598 8.279 -34.249 1.00 86.56 378 TRP A C 1
ATOM 2875 O O . TRP A 1 378 ? 22.487 8.078 -33.770 1.00 86.56 378 TRP A O 1
ATOM 2885 N N . ALA A 1 379 ? 23.987 7.702 -35.388 1.00 83.38 379 ALA A N 1
ATOM 2886 C CA . ALA A 1 379 ? 23.120 6.786 -36.129 1.00 83.38 379 ALA A CA 1
ATOM 2887 C C . ALA A 1 379 ? 22.722 5.565 -35.281 1.00 83.38 379 ALA A C 1
ATOM 2889 O O . ALA A 1 379 ? 21.550 5.203 -35.217 1.00 83.38 379 ALA A O 1
ATOM 2890 N N . THR A 1 380 ? 23.687 4.993 -34.558 1.00 86.19 380 THR A N 1
ATOM 2891 C CA . THR A 1 380 ? 23.471 3.857 -33.646 1.00 86.19 380 THR A CA 1
ATOM 2892 C C . THR A 1 380 ? 22.522 4.225 -32.504 1.00 86.19 380 THR A C 1
ATOM 2894 O O . THR A 1 380 ? 21.627 3.453 -32.170 1.00 86.19 380 THR A O 1
ATOM 2897 N N . TYR A 1 381 ? 22.652 5.435 -31.951 1.00 90.12 381 TYR A N 1
ATOM 2898 C CA . TYR A 1 381 ? 21.736 5.957 -30.937 1.00 90.12 381 TYR A CA 1
ATOM 2899 C C . TYR A 1 381 ? 20.297 6.049 -31.453 1.00 90.12 381 TYR A C 1
ATOM 2901 O O . TYR A 1 381 ? 19.375 5.598 -30.773 1.00 90.12 381 TYR A O 1
ATOM 2909 N N . ILE A 1 382 ? 20.096 6.607 -32.652 1.00 88.88 382 ILE A N 1
ATOM 2910 C CA . ILE A 1 382 ? 18.764 6.738 -33.257 1.00 88.88 382 ILE A CA 1
ATOM 2911 C C . ILE A 1 382 ? 18.145 5.360 -33.492 1.00 88.88 382 ILE A C 1
ATOM 2913 O O . ILE A 1 382 ? 16.999 5.137 -33.102 1.00 88.88 382 ILE A O 1
ATOM 2917 N N . VAL A 1 383 ? 18.909 4.426 -34.066 1.00 89.69 383 VAL A N 1
ATOM 2918 C CA . VAL A 1 383 ? 18.432 3.061 -34.320 1.00 89.69 383 VAL A CA 1
ATOM 2919 C C . VAL A 1 383 ? 18.087 2.340 -33.017 1.00 89.69 383 VAL A C 1
ATOM 2921 O O . VAL A 1 383 ? 17.002 1.775 -32.900 1.00 89.69 383 VAL A O 1
ATOM 2924 N N . GLY A 1 384 ? 18.952 2.419 -32.006 1.00 90.81 384 GLY A N 1
ATOM 2925 C CA . GLY A 1 384 ? 18.738 1.778 -30.711 1.00 90.81 384 GLY A CA 1
ATOM 2926 C C . GLY A 1 384 ? 17.530 2.326 -29.947 1.00 90.81 384 GLY A C 1
ATOM 2927 O O . GLY A 1 384 ? 16.734 1.556 -29.406 1.00 90.81 384 GLY A O 1
ATOM 2928 N N . ASN A 1 385 ? 17.343 3.649 -29.937 1.00 93.19 385 ASN A N 1
ATOM 2929 C CA . ASN A 1 385 ? 16.200 4.269 -29.261 1.00 93.19 385 ASN A CA 1
ATOM 2930 C C . ASN A 1 385 ? 14.886 4.006 -30.004 1.00 93.19 385 ASN A C 1
ATOM 2932 O O . ASN A 1 385 ? 13.877 3.715 -29.366 1.00 93.19 385 ASN A O 1
ATOM 2936 N N . ALA A 1 386 ? 14.884 4.040 -31.339 1.00 91.69 386 ALA A N 1
ATOM 2937 C CA . ALA A 1 386 ? 13.699 3.693 -32.120 1.00 91.69 386 ALA A CA 1
ATOM 2938 C C . ALA A 1 386 ? 13.312 2.215 -31.931 1.00 91.69 386 ALA A C 1
ATOM 2940 O O . ALA A 1 386 ? 12.136 1.919 -31.721 1.00 91.69 386 ALA A O 1
ATOM 2941 N N . ALA A 1 387 ? 14.288 1.301 -31.919 1.00 92.56 387 ALA A N 1
ATOM 2942 C CA . ALA A 1 387 ? 14.053 -0.114 -31.636 1.00 92.56 387 ALA A CA 1
ATOM 2943 C C . ALA A 1 387 ? 13.559 -0.352 -30.198 1.00 92.56 387 ALA A C 1
ATOM 2945 O O . ALA A 1 387 ? 12.672 -1.171 -29.978 1.00 92.56 387 ALA A O 1
ATOM 2946 N N . SER A 1 388 ? 14.064 0.404 -29.220 1.00 91.62 388 SER A N 1
ATOM 2947 C CA . SER A 1 388 ? 13.567 0.357 -27.837 1.00 91.62 388 SER A CA 1
ATOM 2948 C C . SER A 1 388 ? 12.089 0.744 -27.743 1.00 91.62 388 SER A C 1
ATOM 2950 O O . SER A 1 388 ? 11.324 0.076 -27.054 1.00 91.62 388 SER A O 1
ATOM 2952 N N . VAL A 1 389 ? 11.661 1.778 -28.480 1.00 89.31 389 VAL A N 1
ATOM 2953 C CA . VAL A 1 389 ? 10.238 2.152 -28.569 1.00 89.31 389 VAL A CA 1
ATOM 2954 C C . VAL A 1 389 ? 9.421 1.049 -29.246 1.00 89.31 389 VAL A C 1
ATOM 2956 O O . VAL A 1 389 ? 8.357 0.708 -28.742 1.00 89.31 389 VAL A O 1
ATOM 2959 N N . TYR A 1 390 ? 9.928 0.456 -30.333 1.00 91.12 390 TYR A N 1
ATOM 2960 C CA . TYR A 1 390 ? 9.267 -0.658 -31.021 1.00 91.12 390 TYR A CA 1
ATOM 2961 C C . TYR A 1 390 ? 9.004 -1.842 -30.083 1.00 91.12 390 TYR A C 1
ATOM 2963 O O . TYR A 1 390 ? 7.877 -2.319 -30.002 1.00 91.12 390 TYR A O 1
ATOM 2971 N N . PHE A 1 391 ? 10.012 -2.304 -29.340 1.00 89.25 391 PHE A N 1
ATOM 2972 C CA . PHE A 1 391 ? 9.839 -3.453 -28.448 1.00 89.25 391 PHE A CA 1
ATOM 2973 C C . PHE A 1 391 ? 9.021 -3.127 -27.198 1.00 89.25 391 PHE A C 1
ATOM 2975 O O . PHE A 1 391 ? 8.251 -3.968 -26.743 1.00 89.25 391 PHE A O 1
ATOM 2982 N N . ARG A 1 392 ? 9.148 -1.912 -26.650 1.00 85.44 392 ARG A N 1
ATOM 2983 C CA . ARG A 1 392 ? 8.347 -1.473 -25.500 1.00 85.44 392 ARG A CA 1
ATOM 2984 C C . ARG A 1 392 ? 6.856 -1.419 -25.829 1.00 85.44 392 ARG A C 1
ATOM 2986 O O . ARG A 1 392 ? 6.043 -1.819 -25.002 1.00 85.44 392 ARG A O 1
ATOM 2993 N N . ASP A 1 393 ? 6.513 -0.930 -27.018 1.00 84.75 393 ASP A N 1
ATOM 2994 C CA . ASP A 1 393 ? 5.126 -0.688 -27.422 1.00 84.75 393 ASP A CA 1
ATOM 2995 C C . ASP A 1 393 ? 4.524 -1.889 -28.197 1.00 84.75 393 ASP A C 1
ATOM 2997 O O . ASP A 1 393 ? 3.369 -1.834 -28.620 1.00 84.75 393 ASP A O 1
ATOM 3001 N N . GLY A 1 394 ? 5.283 -2.982 -28.381 1.00 84.50 394 GLY A N 1
ATOM 3002 C CA . GLY A 1 394 ? 4.843 -4.180 -29.113 1.00 84.50 394 GLY A CA 1
ATOM 3003 C C . GLY A 1 394 ? 4.698 -3.967 -30.627 1.00 84.50 394 GLY A C 1
ATOM 3004 O O . GLY A 1 394 ? 3.891 -4.627 -31.278 1.00 84.50 394 GLY A O 1
ATOM 3005 N N . GLY A 1 395 ? 5.443 -3.013 -31.186 1.00 88.75 395 GLY A N 1
ATOM 3006 C CA . GLY A 1 395 ? 5.390 -2.589 -32.581 1.00 88.75 395 GLY A CA 1
ATOM 3007 C C . GLY A 1 395 ? 5.345 -1.065 -32.729 1.00 88.75 395 GLY A C 1
ATOM 3008 O O . GLY A 1 395 ? 5.445 -0.313 -31.763 1.00 88.75 395 GLY A O 1
ATOM 3009 N N . TRP A 1 396 ? 5.150 -0.569 -33.954 1.00 87.62 396 TRP A N 1
ATOM 3010 C CA . TRP A 1 396 ? 5.068 0.880 -34.218 1.00 87.62 396 TRP A CA 1
ATOM 3011 C C . TRP A 1 396 ? 3.728 1.532 -33.831 1.00 87.62 396 TRP A C 1
ATOM 3013 O O . TRP A 1 396 ? 3.607 2.765 -33.821 1.00 87.62 396 TRP A O 1
ATOM 3023 N N . GLY A 1 397 ? 2.708 0.717 -33.539 1.00 81.88 397 GLY A N 1
ATOM 3024 C CA . GLY A 1 397 ? 1.353 1.164 -33.220 1.00 81.88 397 GLY A CA 1
ATOM 3025 C C . GLY A 1 397 ? 0.754 2.107 -34.276 1.00 81.88 397 GLY A C 1
ATOM 3026 O O . GLY A 1 397 ? 1.159 2.131 -35.436 1.00 81.88 397 GLY A O 1
ATOM 3027 N N . LYS A 1 398 ? -0.207 2.946 -33.862 1.00 75.75 398 LYS A N 1
ATOM 3028 C CA . LYS A 1 398 ? -0.874 3.926 -34.750 1.00 75.75 398 LYS A CA 1
ATOM 3029 C C . LYS A 1 398 ? 0.021 5.102 -35.168 1.00 75.75 398 LYS A C 1
ATOM 3031 O O . LYS A 1 398 ? -0.322 5.830 -36.092 1.00 75.75 398 LYS A O 1
ATOM 3036 N N . LYS A 1 399 ? 1.139 5.328 -34.467 1.00 75.81 399 LYS A N 1
ATOM 3037 C CA . LYS A 1 399 ? 2.035 6.474 -34.701 1.00 75.81 399 LYS A CA 1
ATOM 3038 C C . LYS A 1 399 ? 2.986 6.229 -35.878 1.00 75.81 399 LYS A C 1
ATOM 3040 O O . LYS A 1 399 ? 3.341 7.190 -36.561 1.00 75.81 399 LYS A O 1
ATOM 3045 N N . GLY A 1 400 ? 3.371 4.974 -36.124 1.00 87.50 400 GLY A N 1
ATOM 3046 C CA . GLY A 1 400 ? 4.276 4.583 -37.207 1.00 87.50 400 GLY A CA 1
ATOM 3047 C C . GLY A 1 400 ? 5.746 4.956 -36.956 1.00 87.50 400 GLY A C 1
ATOM 3048 O O . GLY A 1 400 ? 6.055 5.906 -36.229 1.00 87.50 400 GLY A O 1
ATOM 3049 N N . ALA A 1 401 ? 6.668 4.235 -37.606 1.00 88.06 401 ALA A N 1
ATOM 3050 C CA . ALA A 1 401 ? 8.118 4.403 -37.444 1.00 88.06 401 ALA A CA 1
ATOM 3051 C C . ALA A 1 401 ? 8.597 5.847 -37.715 1.00 88.06 401 ALA A C 1
ATOM 3053 O O . ALA A 1 401 ? 9.394 6.405 -36.960 1.00 88.06 401 ALA A O 1
ATOM 3054 N N . LYS A 1 402 ? 8.050 6.503 -38.750 1.00 89.19 402 LYS A N 1
ATOM 3055 C CA . LYS A 1 402 ? 8.419 7.873 -39.163 1.00 89.19 402 LYS A CA 1
ATOM 3056 C C . LYS A 1 402 ? 8.170 8.918 -38.074 1.00 89.19 402 LYS A C 1
ATOM 3058 O O . LYS A 1 402 ? 8.999 9.802 -37.866 1.00 89.19 402 LYS A O 1
ATOM 3063 N N . THR A 1 403 ? 7.049 8.821 -37.362 1.00 89.50 403 THR A N 1
ATOM 3064 C CA . THR A 1 403 ? 6.707 9.755 -36.277 1.00 89.50 403 THR A CA 1
ATOM 3065 C C . THR A 1 403 ? 7.637 9.567 -35.084 1.00 89.50 403 THR A C 1
ATOM 3067 O O . THR A 1 403 ? 8.089 10.546 -34.495 1.00 89.50 403 THR A O 1
ATOM 3070 N N . ILE A 1 404 ? 7.954 8.315 -34.748 1.00 89.25 404 ILE A N 1
ATOM 3071 C CA . ILE A 1 404 ? 8.837 7.974 -33.629 1.00 89.25 404 ILE A CA 1
ATOM 3072 C C . ILE A 1 404 ? 10.253 8.486 -33.893 1.00 89.25 404 ILE A C 1
ATOM 3074 O O . ILE A 1 404 ? 10.788 9.234 -33.077 1.00 89.25 404 ILE A O 1
ATOM 3078 N N . VAL A 1 405 ? 10.820 8.178 -35.061 1.00 89.25 405 VAL A N 1
ATOM 3079 C CA . VAL A 1 405 ? 12.159 8.651 -35.444 1.00 89.25 405 VAL A CA 1
ATOM 3080 C C . VAL A 1 405 ? 12.215 10.181 -35.484 1.00 89.25 405 VAL A C 1
ATOM 3082 O O . VAL A 1 405 ? 13.140 10.777 -34.935 1.00 89.25 405 VAL A O 1
ATOM 3085 N N . LYS A 1 406 ? 11.193 10.843 -36.047 1.00 89.25 406 LYS A N 1
ATOM 3086 C CA . LYS A 1 406 ? 11.104 12.313 -36.058 1.00 89.25 406 LYS A CA 1
ATOM 3087 C C . LYS A 1 406 ? 11.067 12.906 -34.646 1.00 89.25 406 LYS A C 1
ATOM 3089 O O . LYS A 1 406 ? 11.710 13.925 -34.405 1.00 89.25 406 LYS A O 1
ATOM 3094 N N . ASN A 1 407 ? 10.336 12.287 -33.721 1.00 89.31 407 ASN A N 1
ATOM 3095 C CA . ASN A 1 407 ? 10.260 12.746 -32.335 1.00 89.31 407 ASN A CA 1
ATOM 3096 C C . ASN A 1 407 ? 11.593 12.585 -31.601 1.00 89.31 407 ASN A C 1
ATOM 3098 O O . ASN A 1 407 ? 11.990 13.507 -30.894 1.00 89.31 407 ASN A O 1
ATOM 3102 N N . ILE A 1 408 ? 12.298 11.466 -31.800 1.00 88.06 408 ILE A N 1
ATOM 3103 C CA . ILE A 1 408 ? 13.642 11.261 -31.238 1.00 88.06 408 ILE A CA 1
ATOM 3104 C C . ILE A 1 408 ? 14.582 12.361 -31.750 1.00 88.06 408 ILE A C 1
ATOM 3106 O O . ILE A 1 408 ? 15.201 13.064 -30.962 1.00 88.06 408 ILE A O 1
ATOM 3110 N N . LEU A 1 409 ? 14.619 12.601 -33.063 1.00 86.44 409 LEU A N 1
ATOM 3111 C CA . LEU A 1 409 ? 15.478 13.638 -33.650 1.00 86.44 409 LEU A CA 1
ATOM 3112 C C . LEU A 1 409 ? 15.163 15.052 -33.147 1.00 86.44 409 LEU A C 1
ATOM 3114 O O . LEU A 1 409 ? 16.072 15.867 -33.031 1.00 86.44 409 LEU A O 1
ATOM 3118 N N . LYS A 1 410 ? 13.887 15.355 -32.882 1.00 88.62 410 LYS A N 1
ATOM 3119 C CA . LYS A 1 410 ? 13.454 16.679 -32.417 1.00 88.62 410 LYS A CA 1
ATOM 3120 C C . LYS A 1 410 ? 13.753 16.909 -30.934 1.00 88.62 410 LYS A C 1
ATOM 3122 O O . LYS A 1 410 ? 14.056 18.034 -30.555 1.00 88.62 410 LYS A O 1
ATOM 3127 N N . ASN A 1 411 ? 13.628 15.868 -30.112 1.00 88.50 411 ASN A N 1
ATOM 3128 C CA . ASN A 1 411 ? 13.653 15.990 -28.653 1.00 88.50 411 ASN A CA 1
ATOM 3129 C C . ASN A 1 411 ? 14.978 15.545 -28.020 1.00 88.50 411 ASN A C 1
ATOM 3131 O O . ASN A 1 411 ? 15.147 15.685 -26.812 1.00 88.50 411 ASN A O 1
ATOM 3135 N N . THR A 1 412 ? 15.912 15.006 -28.802 1.00 88.56 412 THR A N 1
ATOM 3136 C CA . THR A 1 412 ? 17.237 14.635 -28.310 1.00 88.56 412 THR A CA 1
ATOM 3137 C C . THR A 1 412 ? 18.253 15.737 -28.600 1.00 88.56 412 THR A C 1
ATOM 3139 O O . THR A 1 412 ? 18.502 16.075 -29.757 1.00 88.56 412 THR A O 1
ATOM 3142 N N . ASP A 1 413 ? 18.926 16.225 -27.556 1.00 89.50 413 ASP A N 1
ATOM 3143 C CA . ASP A 1 413 ? 20.128 17.040 -27.726 1.00 89.50 413 ASP A CA 1
ATOM 3144 C C . ASP A 1 413 ? 21.312 16.168 -28.174 1.00 89.50 413 ASP A C 1
ATOM 3146 O O . ASP A 1 413 ? 21.902 15.401 -27.405 1.00 89.50 413 ASP A O 1
ATOM 3150 N N . ARG A 1 414 ? 21.674 16.309 -29.450 1.00 87.44 414 ARG A N 1
ATOM 3151 C CA . ARG A 1 4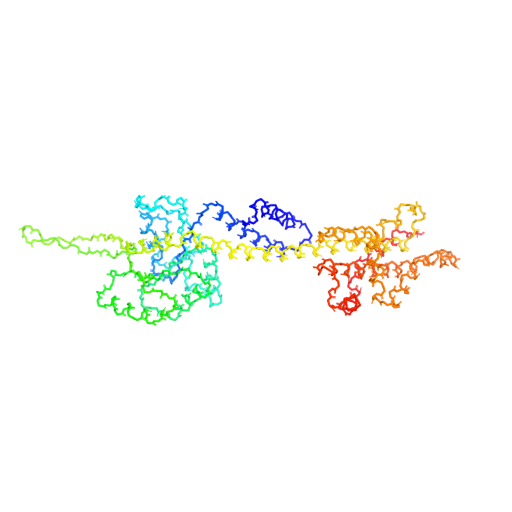14 ? 22.790 15.594 -30.071 1.00 87.44 414 ARG A CA 1
ATOM 3152 C C . ARG A 1 414 ? 24.127 15.884 -29.383 1.00 87.44 414 ARG A C 1
ATOM 3154 O O . ARG A 1 414 ? 24.966 14.986 -29.323 1.00 87.44 414 ARG A O 1
ATOM 3161 N N . ALA A 1 415 ? 24.357 17.106 -28.902 1.00 83.25 415 ALA A N 1
ATOM 3162 C CA . ALA A 1 415 ? 25.633 17.472 -28.290 1.00 83.25 415 ALA A CA 1
ATOM 3163 C C . ALA A 1 415 ? 25.823 16.744 -26.954 1.00 83.25 415 ALA A C 1
ATOM 3165 O O . ALA A 1 415 ? 26.874 16.140 -26.735 1.00 83.25 415 ALA A O 1
ATOM 3166 N N . SER A 1 416 ? 24.778 16.724 -26.121 1.00 87.62 416 SER A N 1
ATOM 3167 C CA . SER A 1 416 ? 24.758 15.990 -24.853 1.00 87.62 416 SER A CA 1
ATOM 3168 C C . SER A 1 416 ? 25.006 14.488 -25.043 1.00 87.62 416 SER A C 1
ATOM 3170 O O . SER A 1 416 ? 25.888 13.923 -24.399 1.00 87.62 416 SER A O 1
ATOM 3172 N N . VAL A 1 417 ? 24.306 13.846 -25.987 1.00 86.88 417 VAL A N 1
ATOM 3173 C CA . VAL A 1 417 ? 24.451 12.399 -26.251 1.00 86.88 417 VAL A CA 1
ATOM 3174 C C . VAL A 1 417 ? 25.853 12.028 -26.742 1.00 86.88 417 VAL A C 1
ATOM 3176 O O . VAL A 1 417 ? 26.369 10.956 -26.425 1.00 86.88 417 VAL A O 1
ATOM 3179 N N . LEU A 1 418 ? 26.482 12.894 -27.538 1.00 88.06 418 LEU A N 1
ATOM 3180 C CA . LEU A 1 418 ? 27.774 12.602 -28.158 1.00 88.06 418 LEU A CA 1
ATOM 3181 C C . LEU A 1 418 ? 28.979 13.023 -27.315 1.00 88.06 418 LEU A C 1
ATOM 3183 O O . LEU A 1 418 ? 30.081 12.558 -27.610 1.00 88.06 418 LEU A O 1
ATOM 3187 N N . ALA A 1 419 ? 28.804 13.853 -26.283 1.00 88.25 419 ALA A N 1
ATOM 3188 C CA . ALA A 1 419 ? 29.905 14.330 -25.447 1.00 88.25 419 ALA A CA 1
ATOM 3189 C C . ALA A 1 419 ? 30.741 13.181 -24.835 1.00 88.25 419 ALA A C 1
ATOM 3191 O O . ALA A 1 419 ? 31.949 13.153 -25.085 1.00 88.25 419 ALA A O 1
ATOM 3192 N N . PRO A 1 420 ? 30.151 12.146 -24.195 1.00 86.38 420 PRO A N 1
ATOM 3193 C CA . PRO A 1 420 ? 30.936 11.041 -23.633 1.00 86.38 420 PRO A CA 1
ATOM 3194 C C . PRO A 1 420 ? 31.704 10.241 -24.696 1.00 86.38 420 PRO A C 1
ATOM 3196 O O . PRO A 1 420 ? 32.816 9.761 -24.464 1.00 86.38 420 PRO A O 1
ATOM 3199 N N . VAL A 1 421 ? 31.121 10.090 -25.892 1.00 84.19 421 VAL A N 1
ATOM 3200 C CA . VAL A 1 421 ? 31.762 9.389 -27.015 1.00 84.19 421 VAL A CA 1
ATOM 3201 C C . VAL A 1 421 ? 32.931 10.213 -27.555 1.00 84.19 421 VAL A C 1
ATOM 3203 O O . VAL A 1 421 ? 34.007 9.665 -27.800 1.00 84.19 421 VAL A O 1
ATOM 3206 N N . LYS A 1 422 ? 32.744 11.529 -27.699 1.00 84.62 422 LYS A N 1
ATOM 3207 C CA . LYS A 1 422 ? 33.770 12.478 -28.146 1.00 84.62 422 LYS A CA 1
ATOM 3208 C C . LYS A 1 422 ? 34.976 12.465 -27.220 1.00 84.62 422 LYS A C 1
ATOM 3210 O O . LYS A 1 422 ? 36.100 12.355 -27.714 1.00 84.62 422 LYS A O 1
ATOM 3215 N N . ASP A 1 423 ? 34.754 12.515 -25.912 1.00 85.31 423 ASP A N 1
ATOM 3216 C CA . ASP A 1 423 ? 35.831 12.522 -24.922 1.00 85.31 423 ASP A CA 1
ATOM 3217 C C . ASP A 1 423 ? 36.659 11.235 -25.005 1.00 85.31 423 ASP A C 1
ATOM 3219 O O . ASP A 1 423 ? 37.888 11.280 -25.116 1.00 85.31 423 ASP A O 1
ATOM 3223 N N . ARG A 1 424 ? 35.990 10.076 -25.086 1.00 82.44 424 ARG A N 1
ATOM 3224 C CA . ARG A 1 424 ? 36.657 8.772 -25.229 1.00 82.44 424 ARG A CA 1
ATOM 3225 C C . ARG A 1 424 ? 37.439 8.629 -26.537 1.00 82.44 424 ARG A C 1
ATOM 3227 O O . ARG A 1 424 ? 38.547 8.091 -26.524 1.00 82.44 424 ARG A O 1
ATOM 3234 N N . LEU A 1 425 ? 36.890 9.075 -27.670 1.00 79.12 425 LEU A N 1
ATOM 3235 C CA . LEU A 1 425 ? 37.603 9.023 -28.954 1.00 79.12 425 LEU A CA 1
ATOM 3236 C C . LEU A 1 425 ? 38.814 9.966 -28.966 1.00 79.12 425 LEU A C 1
ATOM 3238 O O . LEU A 1 425 ? 39.875 9.595 -29.466 1.00 79.12 425 LEU A O 1
ATOM 3242 N N . THR A 1 426 ? 38.676 11.156 -28.377 1.00 81.81 426 THR A N 1
ATOM 3243 C CA . THR A 1 426 ? 39.759 12.148 -28.281 1.00 81.81 426 THR A CA 1
ATOM 3244 C C . THR A 1 426 ? 40.904 11.627 -27.412 1.00 81.81 426 THR A C 1
ATOM 3246 O O . THR A 1 426 ? 42.068 11.729 -27.800 1.00 81.81 426 THR A O 1
ATOM 3249 N N . ALA A 1 427 ? 40.594 10.986 -26.280 1.00 81.31 427 ALA A N 1
ATOM 3250 C CA . ALA A 1 427 ? 41.591 10.326 -25.434 1.00 81.31 427 ALA A CA 1
ATOM 3251 C C . ALA A 1 427 ? 42.359 9.212 -26.182 1.00 81.31 427 ALA A C 1
ATOM 3253 O O . ALA A 1 427 ? 43.575 9.080 -26.037 1.00 81.31 427 ALA A O 1
ATOM 3254 N N . ARG A 1 428 ? 41.676 8.442 -27.043 1.00 74.38 428 ARG A N 1
ATOM 3255 C CA . ARG A 1 428 ? 42.307 7.410 -27.891 1.00 74.38 428 ARG A CA 1
ATOM 3256 C C . ARG A 1 428 ? 43.185 7.968 -29.012 1.00 74.38 428 ARG A C 1
ATOM 3258 O O . ARG A 1 428 ? 44.141 7.313 -29.409 1.00 74.38 428 ARG A O 1
ATOM 3265 N N . LEU A 1 429 ? 42.878 9.156 -29.529 1.00 71.62 429 LEU A N 1
ATOM 3266 C CA . LEU A 1 429 ? 43.739 9.833 -30.504 1.00 71.62 429 LEU A CA 1
ATOM 3267 C C . LEU A 1 429 ? 45.023 10.351 -29.862 1.00 71.62 429 LEU A C 1
ATOM 3269 O O . LEU A 1 429 ? 46.093 10.170 -30.431 1.00 71.62 429 LEU A O 1
ATOM 3273 N N . ARG A 1 430 ? 44.930 10.921 -28.653 1.00 73.06 430 ARG A N 1
ATOM 3274 C CA . ARG A 1 430 ? 46.098 11.401 -27.893 1.00 73.06 430 ARG A CA 1
ATOM 3275 C C . ARG A 1 430 ? 47.090 10.290 -27.542 1.00 73.06 430 ARG A C 1
ATOM 3277 O O . ARG A 1 430 ? 48.277 10.549 -27.470 1.00 73.06 430 ARG A O 1
ATOM 3284 N N . THR A 1 431 ? 46.612 9.062 -27.359 1.00 65.62 431 THR A N 1
ATOM 3285 C CA . THR A 1 431 ? 47.450 7.887 -27.050 1.00 65.62 431 THR A CA 1
ATOM 3286 C C . THR A 1 431 ? 48.038 7.195 -28.287 1.00 65.62 431 THR A C 1
ATOM 3288 O O . THR A 1 431 ? 48.865 6.302 -28.138 1.00 65.62 431 THR A O 1
ATOM 3291 N N . ARG A 1 432 ? 47.623 7.578 -29.506 1.00 55.78 432 ARG A N 1
ATOM 3292 C CA . ARG A 1 432 ? 48.113 7.026 -30.786 1.00 55.78 432 ARG A CA 1
ATOM 3293 C C . ARG A 1 432 ? 48.958 8.006 -31.612 1.00 55.78 432 ARG A C 1
ATOM 3295 O O . ARG A 1 432 ? 49.415 7.619 -32.685 1.00 55.78 432 ARG A O 1
ATOM 3302 N N . ALA A 1 433 ? 49.131 9.249 -31.166 1.00 45.94 433 ALA A N 1
ATOM 3303 C CA . ALA A 1 433 ? 50.027 10.196 -31.823 1.00 45.94 433 ALA A CA 1
ATOM 3304 C C . ALA A 1 433 ? 51.490 9.790 -31.539 1.00 45.94 433 ALA A C 1
ATOM 3306 O O . ALA A 1 433 ? 51.814 9.600 -30.367 1.00 45.94 433 ALA A O 1
ATOM 3307 N N . PRO A 1 434 ? 52.352 9.604 -32.556 1.00 44.12 434 PRO A N 1
ATOM 3308 C CA . PRO A 1 434 ? 53.791 9.499 -32.324 1.00 44.12 434 PRO A CA 1
ATOM 3309 C C . PRO A 1 434 ? 54.330 10.855 -31.828 1.00 44.12 434 PRO A C 1
ATOM 3311 O O . PRO A 1 434 ? 53.804 11.890 -32.245 1.00 44.12 434 PRO A O 1
ATOM 3314 N N . GLU A 1 435 ? 55.327 10.835 -30.932 1.00 34.66 435 GLU A N 1
ATOM 3315 C CA . GLU A 1 435 ? 56.150 12.019 -30.610 1.00 34.66 435 GLU A CA 1
ATOM 3316 C C . GLU A 1 435 ? 56.853 12.576 -31.853 1.00 34.66 435 GLU A C 1
ATOM 3318 O O . GLU A 1 435 ? 57.281 11.759 -32.708 1.00 34.66 435 GLU A O 1
#

pLDDT: mean 74.94, std 16.52, range [28.72, 97.31]